Protein AF-A0A348TQM4-F1 (afdb_monomer)

Structure (mmCIF, N/CA/C/O backbone):
data_AF-A0A348TQM4-F1
#
_entry.id   AF-A0A348TQM4-F1
#
loop_
_atom_site.group_PDB
_atom_site.id
_atom_site.type_symbol
_atom_site.label_atom_id
_atom_site.label_alt_id
_atom_site.label_comp_id
_atom_site.label_asym_id
_atom_site.label_entity_id
_atom_site.label_seq_id
_atom_site.pdbx_PDB_ins_code
_atom_site.Cartn_x
_atom_site.Cartn_y
_atom_site.Cartn_z
_atom_site.occupancy
_atom_site.B_iso_or_equiv
_atom_site.auth_seq_id
_atom_site.auth_comp_id
_atom_site.auth_asym_id
_atom_site.auth_atom_id
_atom_site.pdbx_PDB_model_num
ATOM 1 N N . MET A 1 1 ? -31.675 6.005 13.287 1.00 62.62 1 MET A N 1
ATOM 2 C CA . MET A 1 1 ? -30.425 5.740 12.536 1.00 62.62 1 MET A CA 1
ATOM 3 C C . MET A 1 1 ? -29.505 4.885 13.393 1.00 62.62 1 MET A C 1
ATOM 5 O O . MET A 1 1 ? -29.444 5.119 14.593 1.00 62.62 1 MET A O 1
ATOM 9 N N . HIS A 1 2 ? -28.829 3.888 12.816 1.00 83.31 2 HIS A N 1
ATOM 10 C CA . HIS A 1 2 ? -27.881 3.053 13.562 1.00 83.31 2 HIS A CA 1
ATOM 11 C C . HIS A 1 2 ? -26.692 3.919 14.037 1.00 83.31 2 HIS A C 1
ATOM 13 O O . HIS A 1 2 ? -26.121 4.633 13.208 1.00 83.31 2 HIS A O 1
ATOM 19 N N . PRO A 1 3 ? -26.293 3.885 15.326 1.00 83.56 3 PRO A N 1
ATOM 20 C CA . PRO A 1 3 ? -25.319 4.828 15.896 1.00 83.56 3 PRO A CA 1
ATOM 21 C C . PRO A 1 3 ? -23.971 4.819 15.162 1.00 83.56 3 PRO A C 1
ATOM 23 O O . PRO A 1 3 ? -23.389 5.869 14.914 1.00 83.56 3 PRO A O 1
ATOM 26 N N . THR A 1 4 ? -23.519 3.642 14.720 1.00 87.25 4 THR A N 1
ATOM 27 C CA . THR A 1 4 ? -22.293 3.471 13.921 1.00 87.25 4 THR A CA 1
ATOM 28 C C . THR A 1 4 ? -22.294 4.296 12.631 1.00 87.25 4 THR A C 1
ATOM 30 O O . THR A 1 4 ? -21.266 4.858 12.272 1.00 87.25 4 THR A O 1
ATOM 33 N N . LEU A 1 5 ? -23.438 4.404 11.947 1.00 90.88 5 LEU A N 1
ATOM 34 C CA . LEU A 1 5 ? -23.527 5.088 10.655 1.00 90.88 5 LEU A CA 1
ATOM 35 C C . LEU A 1 5 ? -23.486 6.614 10.812 1.00 90.88 5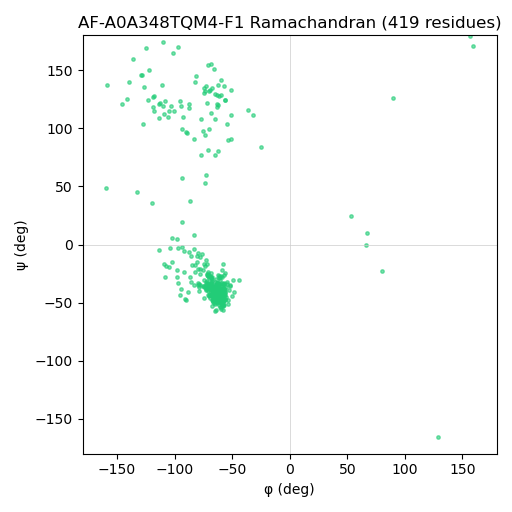 LEU A C 1
ATOM 37 O O . LEU A 1 5 ? -22.860 7.294 10.009 1.00 90.88 5 LEU A O 1
ATOM 41 N N . VAL A 1 6 ? -24.090 7.144 11.879 1.00 90.75 6 VAL A N 1
ATOM 42 C CA . VAL A 1 6 ? -24.037 8.583 12.198 1.00 90.75 6 VAL A CA 1
ATOM 43 C C . VAL A 1 6 ? -22.600 9.012 12.500 1.00 90.75 6 VAL A C 1
ATOM 45 O O . VAL A 1 6 ? -22.136 10.043 12.017 1.00 90.75 6 VAL A O 1
ATOM 48 N N . ILE A 1 7 ? -21.873 8.190 13.260 1.00 90.38 7 ILE A N 1
ATOM 49 C CA . ILE A 1 7 ? -20.461 8.426 13.578 1.00 90.38 7 ILE A CA 1
ATOM 50 C C . ILE A 1 7 ? -19.617 8.349 12.301 1.00 90.38 7 ILE A C 1
ATOM 52 O O . ILE A 1 7 ? -18.834 9.257 12.040 1.00 90.38 7 ILE A O 1
ATOM 56 N N . ALA A 1 8 ? -19.832 7.328 11.465 1.00 93.12 8 ALA A N 1
ATOM 57 C CA . ALA A 1 8 ? -19.134 7.190 10.187 1.00 93.12 8 ALA A CA 1
ATOM 58 C C . ALA A 1 8 ? -19.363 8.391 9.259 1.00 93.12 8 ALA A C 1
ATOM 60 O O . ALA A 1 8 ? -18.413 8.911 8.680 1.00 93.12 8 ALA A O 1
ATOM 61 N N . GLN A 1 9 ? -20.605 8.870 9.155 1.00 94.44 9 GLN A N 1
ATOM 62 C CA . GLN A 1 9 ? -20.945 10.042 8.351 1.00 94.44 9 GLN A CA 1
ATOM 63 C C . GLN A 1 9 ? -20.246 11.302 8.866 1.00 94.44 9 GLN A C 1
ATOM 65 O O . GLN A 1 9 ? -19.707 12.070 8.069 1.00 94.44 9 GLN A O 1
ATOM 70 N N . ARG A 1 10 ? -20.231 11.517 10.187 1.00 92.25 10 ARG A N 1
ATOM 71 C CA . ARG A 1 10 ? -19.515 12.644 10.794 1.00 92.25 10 ARG A CA 1
ATOM 72 C C . ARG A 1 10 ? -18.026 12.591 10.454 1.00 92.25 10 ARG A C 1
ATOM 74 O O . ARG A 1 10 ? -17.487 13.594 10.003 1.00 92.25 10 ARG A O 1
ATOM 81 N N . GLU A 1 11 ? -17.386 11.444 10.657 1.00 92.62 11 GLU A N 1
ATOM 82 C CA . GLU A 1 11 ? -15.952 11.254 10.397 1.00 92.62 11 GLU A CA 1
ATOM 83 C C . GLU A 1 11 ? -15.616 11.468 8.920 1.00 92.62 11 GLU A C 1
ATOM 85 O O . GLU A 1 11 ? -14.671 12.182 8.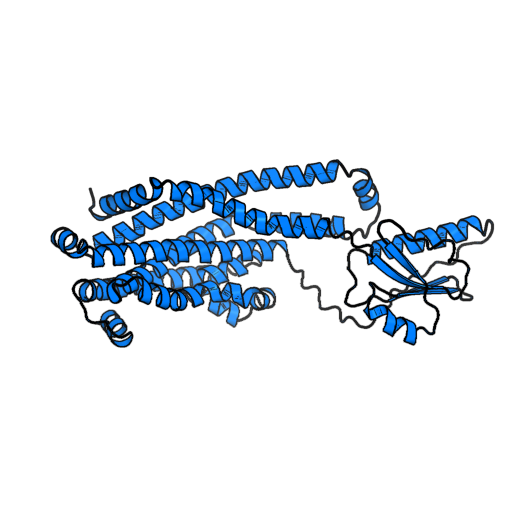592 1.00 92.62 11 GLU A O 1
ATOM 90 N N . PHE A 1 12 ? -16.442 10.937 8.017 1.00 95.06 12 PHE A N 1
ATOM 91 C CA . PHE A 1 12 ? -16.302 11.158 6.582 1.00 95.06 12 PHE A CA 1
ATOM 92 C C . PHE A 1 12 ? -16.397 12.647 6.219 1.00 95.06 12 PHE A C 1
ATOM 94 O O . PHE A 1 12 ? -15.489 13.199 5.591 1.00 95.06 12 PHE A O 1
ATOM 101 N N . LEU A 1 13 ? -17.470 13.323 6.645 1.00 93.81 13 LEU A N 1
ATOM 102 C CA . LEU A 1 13 ? -17.707 14.731 6.317 1.00 93.81 13 LEU A CA 1
ATOM 103 C C . LEU A 1 13 ? -16.619 15.639 6.891 1.00 93.81 13 LEU A C 1
ATOM 105 O O . LEU A 1 13 ? -16.135 16.521 6.186 1.00 93.81 13 LEU A O 1
ATOM 109 N N . GLN A 1 14 ? -16.185 15.392 8.130 1.00 91.31 14 GLN A N 1
ATOM 110 C CA . GLN A 1 14 ? -15.125 16.173 8.768 1.00 91.31 14 GLN A CA 1
ATOM 111 C C . GLN A 1 14 ? -13.799 16.121 8.003 1.00 91.31 14 GLN A C 1
ATOM 113 O O . GLN A 1 14 ? -13.029 17.072 8.098 1.00 91.31 14 GLN A O 1
ATOM 118 N N . ARG A 1 15 ? -13.522 15.054 7.244 1.00 90.56 15 ARG A N 1
ATOM 119 C CA . ARG A 1 15 ? -12.295 14.926 6.443 1.00 90.56 15 ARG A CA 1
ATOM 120 C C . ARG A 1 15 ? -12.478 15.455 5.024 1.00 90.56 15 ARG A C 1
ATOM 122 O O . ARG A 1 15 ? -11.662 16.252 4.575 1.00 90.56 15 ARG A O 1
ATOM 129 N N . VAL A 1 16 ? -13.564 15.086 4.345 1.00 92.56 16 VAL A N 1
ATOM 130 C CA . VAL A 1 16 ? -13.812 15.489 2.946 1.00 92.56 16 VAL A CA 1
ATOM 131 C C . VAL A 1 16 ? -14.078 16.992 2.811 1.00 92.56 16 VAL A C 1
ATOM 133 O O . VAL A 1 16 ? -13.767 17.586 1.782 1.00 92.56 16 VAL A O 1
ATOM 136 N N . GLN A 1 17 ? -14.612 17.645 3.845 1.00 93.62 17 GLN A N 1
ATOM 137 C CA . GLN A 1 17 ? -14.826 19.096 3.832 1.00 93.62 17 GLN A CA 1
ATOM 138 C C . GLN A 1 17 ? -13.543 19.910 4.076 1.00 93.62 17 GLN A C 1
ATOM 140 O O . GLN A 1 17 ? -13.548 21.127 3.886 1.00 93.62 17 GLN A O 1
ATOM 145 N N . GLN A 1 18 ? -12.432 19.283 4.480 1.00 92.69 18 GLN A N 1
ATOM 146 C CA . GLN A 1 18 ? -11.170 20.001 4.666 1.00 92.69 18 GLN A CA 1
ATOM 147 C C . GLN A 1 18 ? -10.554 20.367 3.314 1.00 92.69 18 GLN A C 1
ATOM 149 O O . GLN A 1 18 ? -10.398 19.528 2.432 1.00 92.69 18 GLN A O 1
ATOM 154 N N . LYS A 1 19 ? -10.125 21.626 3.153 1.00 92.12 19 LYS A N 1
ATOM 155 C CA . LYS A 1 19 ? -9.448 22.080 1.923 1.00 92.12 19 LYS A CA 1
ATOM 156 C C . LYS A 1 19 ? -8.166 21.288 1.637 1.00 92.12 19 LYS A C 1
ATOM 158 O O . LYS A 1 19 ? -7.866 21.002 0.483 1.00 92.12 19 LYS A O 1
ATOM 163 N N . SER A 1 20 ? -7.436 20.904 2.686 1.00 88.75 20 SER A N 1
ATOM 164 C CA . SER A 1 20 ? -6.222 20.084 2.588 1.00 88.75 20 SER A CA 1
ATOM 165 C C . SER A 1 20 ? -6.483 18.715 1.961 1.00 88.75 20 SER A C 1
ATOM 167 O O . SER A 1 20 ? -5.629 18.236 1.220 1.00 88.75 20 SER A O 1
ATOM 169 N N . PHE A 1 21 ? -7.659 18.119 2.199 1.00 90.50 21 PHE A N 1
ATOM 170 C CA . PHE A 1 21 ? -8.039 16.841 1.602 1.00 90.50 21 PHE A CA 1
ATOM 171 C C . PHE A 1 21 ? -8.036 16.936 0.076 1.00 90.50 21 PHE A C 1
ATOM 173 O O . PHE A 1 21 ? -7.351 16.158 -0.576 1.00 90.50 21 PHE A O 1
ATOM 180 N N . TRP A 1 22 ? -8.711 17.939 -0.492 1.00 89.88 22 TRP A N 1
ATOM 181 C CA . TRP A 1 22 ? -8.780 18.129 -1.945 1.00 89.88 22 TRP A CA 1
ATOM 182 C C . TRP A 1 22 ? -7.424 18.458 -2.574 1.00 89.88 22 TRP A C 1
ATOM 184 O O . TRP A 1 22 ? -7.135 17.990 -3.670 1.00 89.88 22 TRP A O 1
ATOM 194 N N . ILE A 1 23 ? -6.565 19.209 -1.881 1.00 89.88 23 ILE A N 1
ATOM 195 C CA . ILE A 1 23 ? -5.204 19.489 -2.366 1.00 89.88 23 ILE A CA 1
ATOM 196 C C . ILE A 1 23 ? -4.386 18.194 -2.423 1.00 89.88 23 ILE A C 1
ATOM 198 O O . ILE A 1 23 ? -3.817 17.869 -3.463 1.00 89.88 23 ILE A O 1
ATOM 202 N N . MET A 1 24 ? -4.355 17.423 -1.331 1.00 85.38 24 MET A N 1
ATOM 203 C CA . MET A 1 24 ? -3.614 16.156 -1.270 1.00 85.38 24 MET A CA 1
ATOM 204 C C . MET A 1 24 ? -4.177 15.106 -2.232 1.00 85.38 24 MET A C 1
ATOM 206 O O . MET A 1 24 ? -3.413 14.316 -2.788 1.00 85.38 24 MET A O 1
ATOM 210 N N . LEU A 1 25 ? -5.493 15.134 -2.463 1.00 89.38 25 LEU A N 1
ATOM 211 C CA . LEU A 1 25 ? -6.185 14.223 -3.362 1.00 89.38 25 LEU A CA 1
ATOM 212 C C . LEU A 1 25 ? -5.635 14.291 -4.790 1.00 89.38 25 LEU A C 1
ATOM 214 O O . LEU A 1 25 ? -5.466 13.245 -5.404 1.00 89.38 25 LEU A O 1
ATOM 218 N N . PHE A 1 26 ? -5.323 15.484 -5.301 1.00 86.50 26 PHE A N 1
ATOM 219 C CA . PHE A 1 26 ? -4.792 15.655 -6.660 1.00 86.50 26 PHE A CA 1
ATOM 220 C C . PHE A 1 26 ? -3.267 15.785 -6.715 1.00 86.50 26 PHE A C 1
ATOM 222 O O . PHE A 1 26 ? -2.657 15.387 -7.706 1.00 86.50 26 PHE A O 1
ATOM 229 N N . LEU A 1 27 ? -2.633 16.296 -5.656 1.00 86.56 27 LEU A N 1
ATOM 230 C CA . LEU A 1 27 ? -1.179 16.449 -5.611 1.00 86.56 27 LEU A CA 1
ATOM 231 C C . LEU A 1 27 ? -0.457 15.094 -5.543 1.00 86.56 27 LEU A C 1
ATOM 233 O O . LEU A 1 27 ? 0.575 14.924 -6.184 1.00 86.56 27 LEU A O 1
ATOM 237 N N . GLY A 1 28 ? -1.007 14.122 -4.805 1.00 82.44 28 GLY A N 1
ATOM 238 C CA . GLY A 1 28 ? -0.406 12.793 -4.646 1.00 82.44 28 GLY A CA 1
ATOM 239 C C . GLY A 1 28 ? -0.184 12.039 -5.969 1.00 82.44 28 GLY A C 1
ATOM 240 O O . GLY A 1 28 ? 0.963 11.706 -6.268 1.00 82.44 28 GLY A O 1
ATOM 241 N N . PRO A 1 29 ? -1.226 11.810 -6.798 1.00 80.50 29 PRO A N 1
ATOM 242 C CA . PRO A 1 29 ? -1.081 11.154 -8.100 1.00 80.50 29 PRO A CA 1
ATOM 243 C C . PRO A 1 29 ? -0.151 11.912 -9.037 1.00 80.50 29 PRO A C 1
ATOM 245 O O . PRO A 1 29 ? 0.612 11.300 -9.778 1.00 80.50 29 PRO A O 1
ATOM 248 N N . PHE A 1 30 ? -0.225 13.245 -9.009 1.00 82.06 30 PHE A N 1
ATOM 249 C CA . PHE A 1 30 ? 0.600 14.101 -9.848 1.00 82.06 30 PHE A CA 1
ATOM 250 C C . PHE A 1 30 ? 2.088 13.942 -9.519 1.00 82.06 30 PHE A C 1
ATOM 252 O O . PHE A 1 30 ? 2.885 13.716 -10.424 1.00 82.06 30 PHE A O 1
ATOM 259 N N . LEU A 1 31 ? 2.459 13.993 -8.234 1.00 83.62 31 LEU A N 1
ATOM 260 C CA . LEU A 1 31 ? 3.842 13.786 -7.798 1.00 83.62 31 LEU A CA 1
ATOM 261 C C . LEU A 1 31 ? 4.346 12.383 -8.135 1.00 83.62 31 LEU A C 1
ATOM 263 O O . LEU A 1 31 ? 5.479 12.238 -8.584 1.00 83.62 31 LEU A O 1
ATOM 267 N N . LEU A 1 32 ? 3.509 11.359 -7.948 1.00 76.31 32 LEU A N 1
ATOM 268 C CA . LEU A 1 32 ? 3.883 9.981 -8.258 1.00 76.31 32 LEU A CA 1
ATOM 269 C C . LEU A 1 32 ? 4.116 9.805 -9.767 1.00 76.31 32 LEU A C 1
ATOM 271 O O . LEU A 1 32 ? 5.109 9.208 -10.175 1.00 76.31 32 LEU A O 1
ATOM 275 N N . LEU A 1 33 ? 3.252 10.382 -10.606 1.00 73.06 33 LEU A N 1
ATOM 276 C CA . LEU A 1 33 ? 3.453 10.350 -12.050 1.00 73.06 33 LEU A CA 1
ATOM 277 C C . LEU A 1 33 ? 4.702 11.128 -12.471 1.00 73.06 33 LEU A C 1
ATOM 279 O O . LEU A 1 33 ? 5.465 10.637 -13.295 1.00 73.06 33 LEU A O 1
ATOM 283 N N . LEU A 1 34 ? 4.939 12.307 -11.896 1.00 76.62 34 LEU A N 1
ATOM 284 C CA . LEU A 1 34 ? 6.145 13.086 -12.166 1.00 76.62 34 LEU A CA 1
ATOM 285 C C . LEU A 1 34 ? 7.404 12.280 -11.816 1.00 76.62 34 LEU A C 1
ATOM 287 O O . LEU A 1 34 ? 8.331 12.226 -12.618 1.00 76.62 34 LEU A O 1
ATOM 291 N N . ALA A 1 35 ? 7.402 11.577 -10.682 1.00 73.25 35 ALA A N 1
ATOM 292 C CA . ALA A 1 35 ? 8.499 10.700 -10.280 1.00 73.25 35 ALA A CA 1
ATOM 293 C C . ALA A 1 35 ? 8.734 9.524 -11.247 1.00 73.25 35 ALA A C 1
ATOM 295 O O . ALA A 1 35 ? 9.856 9.036 -11.329 1.00 73.25 35 ALA A O 1
ATOM 296 N N . LEU A 1 36 ? 7.710 9.080 -11.984 1.00 67.06 36 LEU A N 1
ATOM 297 C CA . LEU A 1 36 ? 7.819 7.991 -12.960 1.00 67.06 36 LEU A CA 1
ATOM 298 C C . LEU A 1 36 ? 8.223 8.503 -14.355 1.00 67.06 36 LEU A C 1
ATOM 300 O O . LEU A 1 36 ? 9.064 7.901 -15.012 1.00 67.06 36 LEU A O 1
ATOM 304 N N . VAL A 1 37 ? 7.662 9.632 -14.800 1.00 68.25 37 VAL A N 1
ATOM 305 C CA . VAL A 1 37 ? 7.888 10.192 -16.145 1.00 68.25 37 VAL A CA 1
ATOM 306 C C . VAL A 1 37 ? 9.223 10.927 -16.255 1.00 68.25 37 VAL A C 1
ATOM 308 O O . VAL A 1 37 ? 9.895 10.795 -17.274 1.00 68.25 37 VAL A O 1
ATOM 311 N N . VAL A 1 38 ? 9.633 11.684 -15.231 1.00 71.88 38 VAL A N 1
ATOM 312 C CA . VAL A 1 38 ? 10.855 12.507 -15.295 1.00 71.88 38 VAL A CA 1
ATOM 313 C C . VAL A 1 38 ? 12.114 11.666 -15.530 1.00 71.88 38 VAL A C 1
ATOM 315 O O . VAL A 1 38 ? 12.848 12.003 -16.454 1.00 71.88 38 VAL A O 1
ATOM 318 N N . PRO A 1 39 ? 12.366 10.551 -14.814 1.00 55.41 39 PRO A N 1
ATOM 319 C CA . PRO A 1 39 ? 13.533 9.715 -15.091 1.00 55.41 39 PRO A CA 1
ATOM 320 C C . PRO A 1 39 ? 13.525 9.123 -16.501 1.00 55.41 39 PRO A C 1
ATOM 322 O O . PRO A 1 39 ? 14.584 9.001 -17.102 1.00 55.41 39 PRO A O 1
ATOM 325 N N . ILE A 1 40 ? 12.347 8.791 -17.047 1.00 58.34 40 ILE A N 1
ATOM 326 C CA . ILE A 1 40 ? 12.218 8.298 -18.426 1.00 58.34 40 ILE A CA 1
ATOM 327 C C . ILE A 1 40 ? 12.584 9.410 -19.410 1.00 58.34 40 ILE A C 1
ATOM 329 O O . ILE A 1 40 ? 13.401 9.179 -20.293 1.00 58.34 40 ILE A O 1
ATOM 333 N N . GLY A 1 41 ? 12.044 10.620 -19.232 1.00 56.75 41 GLY A N 1
ATOM 334 C CA . GLY A 1 41 ? 12.386 11.780 -20.060 1.00 56.75 41 GLY A CA 1
ATOM 335 C C . GLY A 1 41 ? 13.876 12.124 -19.999 1.00 56.75 41 GLY A C 1
ATOM 336 O O . GLY A 1 41 ? 14.515 12.252 -21.035 1.00 56.75 41 GLY A O 1
ATOM 337 N N . MET A 1 42 ? 14.462 12.158 -18.799 1.00 51.28 42 MET A N 1
ATOM 338 C CA . MET A 1 42 ? 15.899 12.396 -18.613 1.00 51.28 42 MET A CA 1
ATOM 339 C C . MET A 1 42 ? 16.758 11.266 -19.195 1.00 51.28 42 MET A C 1
ATOM 341 O O . MET A 1 42 ? 17.820 11.525 -19.746 1.00 51.28 42 MET A O 1
ATOM 345 N N . ALA A 1 43 ? 16.314 10.008 -19.108 1.00 51.72 43 ALA A N 1
ATOM 346 C CA . ALA A 1 43 ? 17.001 8.880 -19.734 1.00 51.72 43 ALA A CA 1
ATOM 347 C C . ALA A 1 43 ? 16.915 8.916 -21.268 1.00 51.72 43 ALA A C 1
ATOM 349 O O . ALA A 1 43 ? 17.795 8.371 -21.932 1.00 51.72 43 ALA A O 1
ATOM 350 N N . MET A 1 44 ? 15.872 9.537 -21.825 1.00 50.50 44 MET A N 1
ATOM 351 C CA . MET A 1 44 ? 15.740 9.782 -23.262 1.00 50.50 44 MET A CA 1
ATOM 352 C C . MET A 1 44 ? 16.592 10.969 -23.722 1.00 50.50 44 MET A C 1
ATOM 354 O O . MET A 1 44 ? 17.149 10.910 -24.809 1.00 50.50 44 MET A O 1
ATOM 358 N N . GLU A 1 45 ? 16.733 11.999 -22.887 1.00 48.06 45 GLU A N 1
ATOM 359 C CA . GLU A 1 45 ? 17.556 13.188 -23.151 1.00 48.06 45 GLU A CA 1
ATOM 360 C C . GLU A 1 45 ? 19.052 12.960 -22.871 1.00 48.06 45 GLU A C 1
ATOM 362 O O . GLU A 1 45 ? 19.885 13.778 -23.250 1.00 48.06 45 GLU A O 1
ATOM 367 N N . ASN A 1 46 ? 19.422 11.836 -22.242 1.00 45.44 46 ASN A N 1
ATOM 368 C CA . ASN A 1 46 ? 20.812 11.429 -22.019 1.00 45.44 46 ASN A CA 1
ATOM 369 C C . ASN A 1 46 ? 21.481 10.956 -23.332 1.00 45.44 46 ASN A C 1
ATOM 371 O O . ASN A 1 46 ? 21.967 9.829 -23.466 1.00 45.44 46 ASN A O 1
ATOM 375 N N . GLU A 1 47 ? 21.535 11.859 -24.308 1.00 48.94 47 GLU A N 1
ATOM 376 C CA . GLU A 1 47 ? 22.381 11.839 -25.497 1.00 48.94 47 GLU A CA 1
ATOM 377 C C . GLU A 1 47 ? 23.834 12.175 -25.118 1.00 48.94 47 GLU A C 1
ATOM 379 O O . GLU A 1 47 ? 24.454 13.077 -25.675 1.00 48.94 47 GLU A O 1
ATOM 384 N N . SER A 1 48 ? 24.431 11.485 -24.139 1.00 48.28 48 SER A N 1
ATOM 385 C CA . SER A 1 48 ? 25.892 11.562 -24.038 1.00 48.28 48 SER A CA 1
ATOM 386 C C . SER A 1 48 ? 26.474 11.001 -25.339 1.00 48.28 48 SER A C 1
ATOM 388 O O . SER A 1 48 ? 26.086 9.916 -25.769 1.00 48.28 48 SER A O 1
ATOM 390 N N . THR A 1 49 ? 27.365 11.714 -26.021 1.00 53.72 49 THR A N 1
ATOM 391 C CA . THR A 1 49 ? 28.053 11.167 -27.198 1.00 53.72 49 THR A CA 1
ATOM 392 C C . THR A 1 49 ? 28.762 9.876 -26.790 1.00 53.72 49 THR A C 1
ATOM 394 O O . THR A 1 49 ? 29.520 9.879 -25.822 1.00 53.72 49 THR A O 1
ATOM 397 N N . ALA A 1 50 ? 28.490 8.752 -27.468 1.00 59.62 50 ALA A N 1
ATOM 398 C CA . ALA A 1 50 ? 29.216 7.512 -27.183 1.00 59.62 50 ALA A CA 1
ATOM 399 C C . ALA A 1 50 ? 30.692 7.733 -27.506 1.00 59.62 50 ALA A C 1
ATOM 401 O O . ALA A 1 50 ? 31.020 8.011 -28.660 1.00 59.62 50 ALA A O 1
ATOM 402 N N . GLN A 1 51 ? 31.573 7.627 -26.518 1.00 65.00 51 GLN A N 1
ATOM 403 C CA . GLN A 1 51 ? 33.003 7.780 -26.740 1.00 65.00 51 GLN A CA 1
ATOM 404 C C . GLN A 1 51 ? 33.607 6.407 -26.992 1.00 65.00 51 GLN A C 1
ATOM 406 O O . GLN A 1 51 ? 33.698 5.574 -26.091 1.00 65.00 51 GLN A O 1
ATOM 411 N N . VAL A 1 52 ? 34.018 6.170 -28.234 1.00 70.38 52 VAL A N 1
ATOM 412 C CA . VAL A 1 52 ? 34.576 4.889 -28.666 1.00 70.38 52 VAL A CA 1
ATOM 413 C C . VAL A 1 52 ? 36.033 5.076 -29.027 1.00 70.38 52 VAL A C 1
ATOM 415 O O . VAL A 1 52 ? 36.377 5.850 -29.925 1.00 70.38 52 VAL A O 1
ATOM 418 N N . LEU A 1 53 ? 36.897 4.337 -28.339 1.00 75.25 53 LEU A N 1
ATOM 419 C CA . LEU A 1 53 ? 38.295 4.227 -28.724 1.00 75.25 53 LEU A CA 1
ATOM 420 C C . LEU A 1 53 ? 38.393 3.360 -29.971 1.00 75.25 53 LEU A C 1
ATOM 422 O O . LEU A 1 53 ? 37.775 2.299 -30.020 1.00 75.25 53 LEU A O 1
ATOM 426 N N . TYR A 1 54 ? 39.196 3.760 -30.953 1.00 78.38 54 TYR A N 1
ATOM 427 C CA . TYR A 1 54 ? 39.475 2.901 -32.101 1.00 78.38 54 TYR A CA 1
ATOM 428 C C . TYR A 1 54 ? 40.970 2.750 -32.384 1.00 78.38 54 TYR A C 1
ATOM 430 O O . TYR A 1 54 ? 41.759 3.680 -32.190 1.00 78.38 54 TYR A O 1
ATOM 438 N N . ILE A 1 55 ? 41.333 1.556 -32.856 1.00 76.69 55 ILE A N 1
ATOM 439 C CA . ILE A 1 55 ? 42.638 1.214 -33.422 1.00 76.69 55 ILE A CA 1
ATOM 440 C C . ILE A 1 55 ? 42.411 0.805 -34.875 1.00 76.69 55 ILE A C 1
ATOM 442 O O . ILE A 1 55 ? 41.790 -0.226 -35.135 1.00 76.69 55 ILE A O 1
ATOM 446 N N . ASP A 1 56 ? 42.947 1.593 -35.803 1.00 74.62 56 ASP A N 1
ATOM 447 C CA . ASP A 1 56 ? 43.053 1.236 -37.218 1.00 74.62 56 ASP A CA 1
ATOM 448 C C . ASP A 1 56 ? 44.516 0.891 -37.535 1.00 74.62 56 ASP A C 1
ATOM 450 O O . ASP A 1 56 ? 45.383 1.767 -37.520 1.00 74.62 56 ASP A O 1
ATOM 454 N N . GLN A 1 57 ? 44.803 -0.390 -37.795 1.00 69.94 57 GLN A N 1
ATOM 455 C CA . GLN A 1 57 ? 46.144 -0.831 -38.210 1.00 69.94 57 GLN A CA 1
ATOM 456 C C . GLN A 1 57 ? 46.418 -0.593 -39.699 1.00 69.94 57 GLN A C 1
ATOM 458 O O . GLN A 1 57 ? 47.568 -0.628 -40.136 1.00 69.94 57 GLN A O 1
ATOM 463 N N . THR A 1 58 ? 45.373 -0.333 -40.483 1.00 67.69 58 THR A N 1
ATOM 464 C CA . THR A 1 58 ? 45.463 -0.146 -41.932 1.00 67.69 58 THR A CA 1
ATOM 465 C C . THR A 1 58 ? 45.789 1.299 -42.305 1.00 67.69 58 THR A C 1
ATOM 467 O O . THR A 1 58 ? 46.399 1.540 -43.346 1.00 67.69 58 THR A O 1
ATOM 470 N N . GLY A 1 59 ? 45.395 2.259 -41.459 1.00 64.50 59 GLY A N 1
ATOM 471 C CA . GLY A 1 59 ? 45.529 3.700 -41.698 1.00 64.50 59 GLY A CA 1
ATOM 472 C C . GLY A 1 59 ? 44.651 4.225 -42.841 1.00 64.50 59 GLY A C 1
ATOM 473 O O . GLY A 1 59 ? 44.834 5.354 -43.294 1.00 64.50 59 GLY A O 1
ATOM 474 N N . LEU A 1 60 ? 43.726 3.404 -43.347 1.00 64.56 60 LEU A N 1
ATOM 475 C CA . LEU A 1 60 ? 42.884 3.707 -44.505 1.00 64.56 60 LEU A CA 1
ATOM 476 C C . LEU A 1 60 ? 41.552 4.358 -44.107 1.00 64.56 60 LEU A C 1
ATOM 478 O O . LEU A 1 60 ? 40.959 5.067 -44.921 1.00 64.56 60 LEU A O 1
ATOM 482 N N . LEU A 1 61 ? 41.092 4.135 -42.871 1.00 65.06 61 LEU A N 1
ATOM 483 C CA . LEU A 1 61 ? 39.780 4.567 -42.380 1.00 65.06 61 LEU A CA 1
ATOM 484 C C . LEU A 1 61 ? 39.849 5.789 -41.456 1.00 65.06 61 LEU A C 1
ATOM 486 O O . LEU A 1 61 ? 38.809 6.333 -41.092 1.00 65.06 61 LEU A O 1
ATOM 490 N N . ASP A 1 62 ? 41.051 6.287 -41.153 1.00 65.75 62 ASP A N 1
ATOM 491 C CA . ASP A 1 62 ? 41.273 7.492 -40.340 1.00 65.75 62 ASP A CA 1
ATOM 492 C C . ASP A 1 62 ? 40.477 8.716 -40.836 1.00 65.75 62 ASP A C 1
ATOM 494 O O . ASP A 1 62 ? 39.985 9.507 -40.034 1.00 65.75 62 ASP A O 1
ATOM 498 N N . ASN A 1 63 ? 40.314 8.863 -42.157 1.00 62.53 63 ASN A N 1
ATOM 499 C CA . ASN A 1 63 ? 39.574 9.978 -42.764 1.00 62.53 63 ASN A CA 1
ATOM 500 C C . ASN A 1 63 ? 38.058 9.726 -42.869 1.00 62.53 63 ASN A C 1
ATOM 502 O O . ASN A 1 63 ? 37.309 10.644 -43.197 1.00 62.53 63 ASN A O 1
ATOM 506 N N . TYR A 1 64 ? 37.606 8.497 -42.605 1.00 64.12 64 TYR A N 1
ATOM 507 C CA . TYR A 1 64 ? 36.210 8.063 -42.743 1.00 64.12 64 TYR A CA 1
ATOM 508 C C . TYR A 1 64 ? 35.527 7.822 -41.385 1.00 64.12 64 TYR A C 1
ATOM 510 O O . TYR A 1 64 ? 34.299 7.818 -41.308 1.00 64.12 64 TYR A O 1
ATOM 518 N N . LEU A 1 65 ? 36.301 7.688 -40.302 1.00 66.06 65 LEU A N 1
ATOM 519 C CA . LEU A 1 65 ? 35.829 7.542 -38.918 1.00 66.06 65 LEU A CA 1
ATOM 520 C C . LEU A 1 65 ? 35.759 8.894 -38.192 1.00 66.06 65 LEU A C 1
ATOM 522 O O . LEU A 1 65 ? 36.388 9.109 -37.155 1.00 66.06 65 LEU A O 1
ATOM 526 N N . TYR A 1 66 ? 34.998 9.833 -38.750 1.00 66.19 66 TYR A N 1
ATOM 527 C CA . TYR A 1 66 ? 34.761 11.126 -38.115 1.00 66.19 66 TYR A CA 1
ATOM 528 C C . TYR A 1 66 ? 33.654 11.047 -37.058 1.00 66.19 66 TYR A C 1
ATOM 530 O O . TYR A 1 66 ? 32.672 10.315 -37.198 1.00 66.19 66 TYR A O 1
ATOM 538 N N . SER A 1 67 ? 33.812 11.828 -35.989 1.00 66.50 67 SER A N 1
ATOM 539 C CA . SER A 1 67 ? 32.814 11.941 -34.925 1.00 66.50 67 SER A CA 1
ATOM 540 C C . SER A 1 67 ? 31.495 12.504 -35.466 1.00 66.50 67 SER A C 1
ATOM 542 O O . SER A 1 67 ? 31.484 13.454 -36.249 1.00 66.50 67 SER A O 1
ATOM 544 N N . THR A 1 68 ? 30.384 11.919 -35.035 1.00 63.47 68 THR A N 1
ATOM 545 C CA . THR A 1 68 ? 29.010 12.348 -35.336 1.00 63.47 68 THR A CA 1
ATOM 546 C C . THR A 1 68 ? 28.352 12.917 -34.079 1.00 63.47 68 THR A C 1
ATOM 548 O O . THR A 1 68 ? 28.920 12.829 -32.992 1.00 63.47 68 THR A O 1
ATOM 551 N N . GLU A 1 69 ? 27.137 13.461 -34.202 1.00 56.91 69 GLU A N 1
ATOM 552 C CA . GLU A 1 69 ? 26.351 13.948 -33.051 1.00 56.91 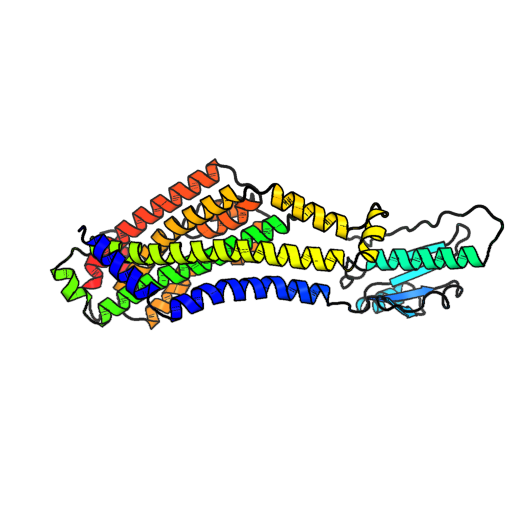69 GLU A CA 1
ATOM 553 C C . GLU A 1 69 ? 26.120 12.870 -31.976 1.00 56.91 69 GLU A C 1
ATOM 555 O O . GLU A 1 69 ? 25.977 13.203 -30.808 1.00 56.91 69 GLU A O 1
ATOM 560 N N . ASN A 1 70 ? 26.166 11.583 -32.341 1.00 56.03 70 ASN A N 1
ATOM 561 C CA . ASN A 1 70 ? 25.865 10.468 -31.437 1.00 56.03 70 ASN A CA 1
ATOM 562 C C . ASN A 1 70 ? 27.099 9.665 -30.993 1.00 56.03 70 ASN A C 1
ATOM 564 O O . ASN A 1 70 ? 27.029 8.926 -30.007 1.00 56.03 70 ASN A O 1
ATOM 568 N N . VAL A 1 71 ? 28.222 9.775 -31.712 1.00 66.31 71 VAL A N 1
ATOM 569 C CA . VAL A 1 71 ? 29.434 8.965 -31.500 1.00 66.31 71 VAL A CA 1
ATOM 570 C C . VAL A 1 71 ? 30.680 9.817 -31.687 1.00 66.31 71 VAL A C 1
ATOM 572 O O . VAL A 1 71 ? 30.899 10.372 -32.762 1.00 66.31 71 VAL A O 1
ATOM 575 N N . GLN A 1 72 ? 31.545 9.837 -30.681 1.00 74.69 72 GLN A N 1
ATOM 576 C CA . GLN A 1 72 ? 32.864 10.440 -30.748 1.00 74.69 72 GLN A CA 1
ATOM 577 C C . GLN A 1 72 ? 33.932 9.348 -30.853 1.00 74.69 72 GLN A C 1
ATOM 579 O O . GLN A 1 72 ? 34.131 8.563 -29.925 1.00 74.69 72 GLN A O 1
ATOM 584 N N . PHE A 1 73 ? 34.635 9.311 -31.984 1.00 74.19 73 PHE A N 1
ATOM 585 C CA . PHE A 1 73 ? 35.737 8.378 -32.196 1.00 74.19 73 PHE A CA 1
ATOM 586 C C . PHE A 1 73 ? 37.037 8.984 -31.665 1.00 74.19 73 PHE A C 1
ATOM 588 O O . PHE A 1 73 ? 37.468 10.051 -32.106 1.00 74.19 73 PHE A O 1
ATOM 595 N N . VAL A 1 74 ? 37.675 8.300 -30.715 1.00 77.50 74 VAL A N 1
ATOM 596 C CA . VAL A 1 74 ? 38.959 8.708 -30.136 1.00 77.50 74 VAL A CA 1
ATOM 597 C C . VAL A 1 74 ? 40.036 7.747 -30.622 1.00 77.50 74 VAL A C 1
ATOM 599 O O . VAL A 1 74 ? 40.040 6.565 -30.280 1.00 77.50 74 VAL A O 1
ATOM 602 N N . LYS A 1 75 ? 40.961 8.244 -31.446 1.00 77.81 75 LYS A N 1
ATOM 603 C CA . LYS A 1 75 ? 42.056 7.425 -31.972 1.00 77.81 75 LYS A CA 1
ATOM 604 C C . LYS A 1 75 ? 43.036 7.068 -30.857 1.00 77.81 75 LYS A C 1
ATOM 606 O O . LYS A 1 75 ? 43.486 7.949 -30.125 1.00 77.81 75 LYS A O 1
ATOM 611 N N . THR A 1 76 ? 43.422 5.797 -30.770 1.00 72.69 76 THR A N 1
ATOM 612 C CA . THR A 1 76 ? 44.490 5.341 -29.873 1.00 72.69 76 THR A CA 1
ATOM 613 C C . THR A 1 76 ? 45.526 4.516 -30.627 1.00 72.69 76 THR A C 1
ATOM 615 O O . THR A 1 76 ? 45.218 3.811 -31.584 1.00 72.69 76 THR A O 1
ATOM 618 N N . THR A 1 77 ? 46.784 4.626 -30.209 1.00 66.69 77 THR A N 1
ATOM 619 C CA . THR A 1 77 ? 47.924 3.903 -30.785 1.00 66.69 77 THR A CA 1
ATOM 620 C C . THR A 1 77 ? 48.546 3.021 -29.709 1.00 66.69 77 THR A C 1
ATOM 622 O O . THR A 1 77 ? 48.881 3.527 -28.636 1.00 66.69 77 THR A O 1
ATOM 625 N N . GLY A 1 78 ? 48.710 1.725 -29.979 1.00 66.62 78 GLY A N 1
ATOM 626 C CA . GLY A 1 78 ? 49.296 0.763 -29.038 1.00 66.62 78 GLY A CA 1
ATOM 627 C C . GLY A 1 78 ? 48.874 -0.680 -29.323 1.00 66.62 78 GLY A C 1
ATOM 628 O O . GLY A 1 78 ? 48.112 -0.942 -30.254 1.00 66.62 78 GLY A O 1
ATOM 629 N N . SER A 1 79 ? 49.371 -1.623 -28.519 1.00 63.44 79 SER A N 1
ATOM 630 C CA . SER A 1 79 ? 48.928 -3.025 -28.580 1.00 63.44 79 SER A CA 1
ATOM 631 C C . SER A 1 79 ? 47.498 -3.182 -28.032 1.00 63.44 79 SER A C 1
ATOM 633 O O . SER A 1 79 ? 47.064 -2.393 -27.190 1.00 63.44 79 SER A O 1
ATOM 635 N N . ILE A 1 80 ? 46.764 -4.221 -28.463 1.00 61.41 80 ILE A N 1
ATOM 636 C CA . ILE A 1 80 ? 45.378 -4.499 -28.017 1.00 61.41 80 ILE A CA 1
ATOM 637 C C . ILE A 1 80 ? 45.270 -4.518 -26.477 1.00 61.41 80 ILE A C 1
ATOM 639 O O . ILE A 1 80 ? 44.278 -4.053 -25.924 1.00 61.41 80 ILE A O 1
ATOM 643 N N . GLY A 1 81 ? 46.305 -4.996 -25.774 1.00 58.97 81 GLY A N 1
ATOM 644 C CA . GLY A 1 81 ? 46.336 -5.059 -24.307 1.00 58.97 81 GLY A CA 1
ATOM 645 C C . GLY A 1 81 ? 46.446 -3.698 -23.605 1.00 58.97 81 GLY A C 1
ATOM 646 O O . GLY A 1 81 ? 45.826 -3.499 -22.566 1.00 58.97 81 GLY A O 1
ATOM 647 N N . GLU A 1 82 ? 47.178 -2.738 -24.171 1.00 62.34 82 GLU A N 1
ATOM 648 C CA . GLU A 1 82 ? 47.313 -1.387 -23.596 1.00 62.34 82 GLU A CA 1
ATOM 649 C C . GLU A 1 82 ? 46.088 -0.518 -23.889 1.00 62.34 82 GLU A C 1
ATOM 651 O O . GLU A 1 82 ? 45.644 0.260 -23.044 1.00 62.34 82 GLU A O 1
ATOM 656 N N . ALA A 1 83 ? 45.507 -0.677 -25.080 1.00 62.09 83 ALA A N 1
ATOM 657 C CA . ALA A 1 83 ? 44.256 -0.020 -25.436 1.00 62.09 83 ALA A CA 1
ATOM 658 C C . ALA A 1 83 ? 43.069 -0.563 -24.629 1.00 62.09 83 ALA A C 1
ATOM 660 O O . ALA A 1 83 ? 42.155 0.197 -24.322 1.00 62.09 83 ALA A O 1
ATOM 661 N N . ARG A 1 84 ? 43.121 -1.836 -24.211 1.00 61.09 84 ARG A N 1
ATOM 662 C CA . ARG A 1 84 ? 42.138 -2.444 -23.305 1.00 61.09 84 ARG A CA 1
ATOM 663 C C . ARG A 1 84 ? 42.093 -1.746 -21.945 1.00 61.09 84 ARG A C 1
ATOM 665 O O . ARG A 1 84 ? 41.008 -1.409 -21.490 1.00 61.09 84 ARG A O 1
ATOM 672 N N . LEU A 1 85 ? 43.244 -1.470 -21.332 1.00 62.47 85 LEU A N 1
ATOM 673 C CA . LEU A 1 85 ? 43.305 -0.775 -20.036 1.00 62.47 85 LEU A CA 1
ATOM 674 C C . LEU A 1 85 ? 42.799 0.669 -20.128 1.00 62.47 85 LEU A C 1
ATOM 676 O O . LEU A 1 85 ? 42.132 1.151 -19.224 1.00 62.47 85 LEU A O 1
ATOM 680 N N . LYS A 1 86 ? 43.067 1.352 -21.248 1.00 63.66 86 LYS A N 1
ATOM 681 C CA . LYS A 1 86 ? 42.524 2.695 -21.496 1.00 63.66 86 LYS A CA 1
ATOM 682 C C . LYS A 1 86 ? 41.029 2.681 -21.801 1.00 63.66 86 LYS A C 1
ATOM 684 O O . LYS A 1 86 ? 40.373 3.682 -21.563 1.00 63.66 86 LYS A O 1
ATOM 689 N N . SER A 1 87 ? 40.495 1.574 -22.321 1.00 58.62 87 SER A N 1
ATOM 690 C CA . SER A 1 87 ? 39.083 1.472 -22.696 1.00 58.62 87 SER A CA 1
ATOM 691 C C . SER A 1 87 ? 38.112 1.382 -21.522 1.00 58.62 87 SER A C 1
ATOM 693 O O . SER A 1 87 ? 36.932 1.615 -21.735 1.00 58.62 87 SER A O 1
ATOM 695 N N . GLU A 1 88 ? 38.576 1.135 -20.292 1.00 62.03 88 GLU A N 1
ATOM 696 C CA . GLU A 1 88 ? 37.709 1.119 -19.099 1.00 62.03 88 GLU A CA 1
ATOM 697 C C . GLU A 1 88 ? 37.024 2.477 -18.830 1.00 62.03 88 GLU A C 1
ATOM 699 O O . GLU A 1 88 ? 35.914 2.514 -18.297 1.00 62.03 88 GLU A O 1
ATOM 704 N N . GLU A 1 89 ? 37.633 3.586 -19.266 1.00 61.72 89 GLU A N 1
ATOM 705 C CA . GLU A 1 89 ? 37.063 4.942 -19.176 1.00 61.72 89 GLU A CA 1
ATOM 706 C C . GLU A 1 89 ? 36.089 5.286 -20.326 1.00 61.72 89 GLU A C 1
ATOM 708 O O . GLU A 1 89 ? 35.493 6.362 -20.325 1.00 61.72 89 GLU A O 1
ATOM 713 N N . TYR A 1 90 ? 35.910 4.390 -21.304 1.00 68.88 90 TYR A N 1
ATOM 714 C CA . TYR A 1 90 ? 35.166 4.628 -22.549 1.00 68.88 90 TYR A CA 1
ATOM 715 C C . TYR A 1 90 ? 34.056 3.588 -22.769 1.00 68.88 90 TYR A C 1
ATOM 717 O O . TYR A 1 90 ? 34.006 2.551 -22.110 1.00 68.88 90 TYR A O 1
ATOM 725 N N . ASP A 1 91 ? 33.173 3.836 -23.743 1.00 62.06 91 ASP A N 1
ATOM 726 C CA . ASP A 1 91 ? 32.033 2.962 -24.070 1.00 62.06 91 ASP A CA 1
ATOM 727 C C . ASP A 1 91 ? 32.433 1.693 -24.853 1.00 62.06 91 ASP A C 1
ATOM 729 O O . ASP A 1 91 ? 31.612 0.807 -25.095 1.00 62.06 91 ASP A O 1
ATOM 733 N N . GLY A 1 92 ? 33.685 1.593 -25.298 1.00 70.12 92 GLY A N 1
ATOM 734 C CA . GLY A 1 92 ? 34.200 0.406 -25.972 1.00 70.12 92 GLY A CA 1
ATOM 735 C C . GLY A 1 92 ? 35.443 0.666 -26.815 1.00 70.12 92 GLY A C 1
ATOM 736 O O . GLY A 1 92 ? 35.845 1.811 -27.038 1.00 70.12 92 GLY A O 1
ATOM 737 N N . LEU A 1 93 ? 36.040 -0.426 -27.293 1.00 72.75 93 LEU A N 1
ATOM 738 C CA . LEU A 1 93 ? 37.217 -0.431 -28.159 1.00 72.75 93 LEU A CA 1
ATOM 739 C C . LEU A 1 93 ? 36.883 -1.081 -29.506 1.00 72.75 93 LEU A C 1
ATOM 741 O O . LEU A 1 93 ? 36.569 -2.268 -29.571 1.00 72.75 93 LEU A O 1
ATOM 745 N N . LEU A 1 94 ? 37.002 -0.316 -30.587 1.00 72.81 94 LEU A N 1
ATOM 746 C CA . LEU A 1 94 ? 36.889 -0.784 -31.963 1.00 72.81 94 LEU A CA 1
ATOM 747 C C . LEU A 1 94 ? 38.280 -1.109 -32.522 1.00 72.81 94 LEU A C 1
ATOM 749 O O . LEU A 1 94 ? 39.142 -0.242 -32.628 1.00 72.81 94 LEU A O 1
ATOM 753 N N . TYR A 1 95 ? 38.501 -2.358 -32.901 1.00 74.81 95 TYR A N 1
ATOM 754 C CA . TYR A 1 95 ? 39.721 -2.826 -33.545 1.00 74.81 95 TYR A CA 1
ATOM 755 C C . TYR A 1 95 ? 39.433 -3.142 -35.010 1.00 74.81 95 TYR A C 1
ATOM 757 O O . TYR A 1 95 ? 38.541 -3.941 -35.297 1.00 74.81 95 TYR A O 1
ATOM 765 N N . ILE A 1 96 ? 40.178 -2.516 -35.919 1.00 71.31 96 ILE A N 1
ATOM 766 C CA . ILE A 1 96 ? 40.038 -2.693 -37.364 1.00 71.31 96 ILE A CA 1
ATOM 767 C C . ILE A 1 96 ? 41.380 -3.136 -37.941 1.00 71.31 96 ILE A C 1
ATOM 769 O O . ILE A 1 96 ? 42.403 -2.464 -37.778 1.00 71.31 96 ILE A O 1
ATOM 773 N N . ASP A 1 97 ? 41.345 -4.265 -38.637 1.00 72.56 97 ASP A N 1
ATOM 774 C CA . ASP A 1 97 ? 42.481 -4.861 -39.326 1.00 72.56 97 ASP A CA 1
ATOM 775 C C . ASP A 1 97 ? 42.063 -5.340 -40.727 1.00 72.56 97 ASP A C 1
ATOM 777 O O . ASP A 1 97 ? 40.878 -5.534 -41.011 1.00 72.56 97 ASP A O 1
ATOM 781 N N . LYS A 1 98 ? 43.030 -5.522 -41.626 1.00 67.44 98 LYS A N 1
ATOM 782 C CA . LYS A 1 98 ? 42.799 -6.020 -42.985 1.00 67.44 98 LYS A CA 1
ATOM 783 C C . LYS A 1 98 ? 43.702 -7.210 -43.258 1.00 67.44 98 LYS A C 1
ATOM 785 O O . LYS A 1 98 ? 44.882 -7.065 -43.570 1.00 67.44 98 LYS A O 1
ATOM 790 N N . ASN A 1 99 ? 43.093 -8.389 -43.219 1.00 64.94 99 ASN A N 1
ATOM 791 C CA . ASN A 1 99 ? 43.748 -9.661 -43.479 1.00 64.94 99 ASN A CA 1
ATOM 792 C C . ASN A 1 99 ? 43.525 -10.118 -44.931 1.00 64.94 99 ASN A C 1
ATOM 794 O O . ASN A 1 99 ? 42.715 -9.560 -45.672 1.00 64.94 99 ASN A O 1
ATOM 798 N N . ALA A 1 100 ? 44.241 -11.164 -45.359 1.00 54.94 100 ALA A N 1
ATOM 799 C CA . ALA A 1 100 ? 44.145 -11.715 -46.721 1.00 54.94 100 ALA A CA 1
ATOM 800 C C . ALA A 1 100 ? 42.720 -12.176 -47.119 1.00 54.94 100 ALA A C 1
ATOM 802 O O . ALA A 1 100 ? 42.443 -12.339 -48.306 1.00 54.94 100 ALA A O 1
ATOM 803 N N . SER A 1 101 ? 41.826 -12.352 -46.138 1.00 55.56 101 SER A N 1
ATOM 804 C CA . SER A 1 101 ? 40.426 -12.772 -46.296 1.00 55.56 101 SER A CA 1
ATOM 805 C C . SER A 1 101 ? 39.410 -11.616 -46.309 1.00 55.56 101 SER A C 1
ATOM 807 O O . SER A 1 101 ? 38.222 -11.877 -46.480 1.00 55.56 101 SER A O 1
ATOM 809 N N . GLY A 1 102 ? 39.842 -10.362 -46.118 1.00 63.28 102 GLY A N 1
ATOM 810 C CA . GLY A 1 102 ? 38.965 -9.186 -46.020 1.00 63.28 102 GLY A CA 1
ATOM 811 C C . GLY A 1 102 ? 39.234 -8.329 -44.778 1.00 63.28 102 GLY A C 1
ATOM 812 O O . GLY A 1 102 ? 40.268 -8.469 -44.122 1.00 63.28 102 GLY A O 1
ATOM 813 N N . TRP A 1 103 ? 38.303 -7.427 -44.464 1.00 61.47 103 TRP A N 1
ATOM 814 C CA . TRP A 1 103 ? 38.340 -6.633 -43.234 1.00 61.47 103 TRP A CA 1
ATOM 815 C C . TRP A 1 103 ? 37.955 -7.481 -42.023 1.00 61.47 103 TRP A C 1
ATOM 817 O O . TRP A 1 103 ? 36.960 -8.205 -42.050 1.00 61.47 103 TRP A O 1
ATOM 827 N N . GLU A 1 104 ? 38.726 -7.356 -40.950 1.00 64.69 104 GLU A N 1
ATOM 828 C CA . GLU A 1 104 ? 38.436 -7.943 -39.649 1.00 64.69 104 GLU A CA 1
ATOM 829 C C . GLU A 1 104 ? 38.171 -6.812 -38.653 1.00 64.69 104 GLU A C 1
ATOM 831 O O . GLU A 1 104 ? 39.072 -6.068 -38.267 1.00 64.69 104 GLU A O 1
ATOM 836 N N . THR A 1 105 ? 36.910 -6.674 -38.245 1.00 62.94 105 THR A N 1
ATOM 837 C CA . THR A 1 105 ? 36.475 -5.667 -37.274 1.00 62.94 105 THR A CA 1
ATOM 838 C C . THR A 1 105 ? 36.017 -6.342 -35.992 1.00 62.94 105 THR A C 1
ATOM 840 O O . THR A 1 105 ? 35.079 -7.142 -36.012 1.00 62.94 105 THR A O 1
ATOM 843 N N . LYS A 1 106 ? 36.643 -6.002 -34.865 1.00 67.38 106 LYS A N 1
ATOM 844 C CA . LYS A 1 106 ? 36.264 -6.485 -33.531 1.00 67.38 106 LYS A CA 1
ATOM 845 C C . LYS A 1 106 ? 35.859 -5.312 -32.661 1.00 67.38 106 LYS A C 1
ATOM 847 O O . LYS A 1 106 ? 36.612 -4.353 -32.532 1.00 67.38 106 LYS A O 1
ATOM 852 N N . PHE A 1 107 ? 34.684 -5.396 -32.050 1.00 65.44 107 PHE A N 1
ATOM 853 C CA . PHE A 1 107 ? 34.233 -4.412 -31.075 1.00 65.44 107 PHE A CA 1
ATOM 854 C C . PHE A 1 107 ? 34.225 -5.039 -29.685 1.00 65.44 107 PHE A C 1
ATOM 856 O O . PHE A 1 107 ? 33.520 -6.016 -29.438 1.00 65.44 107 PHE A O 1
ATOM 863 N N . TYR A 1 108 ? 35.009 -4.467 -28.781 1.00 67.69 108 TYR A N 1
ATOM 864 C CA . TYR A 1 108 ? 35.087 -4.884 -27.392 1.00 67.69 108 TYR A CA 1
ATOM 865 C C . TYR A 1 108 ? 34.263 -3.932 -26.537 1.00 67.69 108 TYR A C 1
ATOM 867 O O . TYR A 1 108 ? 34.568 -2.743 -26.428 1.00 67.69 108 TYR A O 1
ATOM 875 N N . LYS A 1 109 ? 33.203 -4.471 -25.942 1.00 63.31 109 LYS A N 1
ATOM 876 C CA . LYS A 1 109 ? 32.291 -3.735 -25.072 1.00 63.31 109 LYS A CA 1
ATOM 877 C C . LYS A 1 109 ? 32.856 -3.648 -23.649 1.00 63.31 109 LYS A C 1
ATOM 879 O O . LYS A 1 109 ? 33.391 -4.633 -23.146 1.00 63.31 109 LYS A O 1
ATOM 884 N N . THR A 1 110 ? 32.704 -2.496 -23.003 1.00 61.22 110 THR A N 1
ATOM 885 C CA . THR A 1 110 ? 33.093 -2.252 -21.601 1.00 61.22 110 THR A CA 1
ATOM 886 C C . THR A 1 110 ? 31.866 -2.304 -20.679 1.00 61.22 110 THR A C 1
ATOM 888 O O . THR A 1 110 ? 30.727 -2.243 -21.149 1.00 61.22 110 THR A O 1
ATOM 891 N N . GLU A 1 111 ? 32.060 -2.417 -19.360 1.00 55.44 111 GLU A N 1
ATOM 892 C CA . GLU A 1 111 ? 30.948 -2.434 -18.385 1.00 55.44 111 GLU A CA 1
ATOM 893 C C . GLU A 1 111 ? 30.122 -1.136 -18.401 1.00 55.44 111 GLU A C 1
ATOM 895 O O . GLU A 1 111 ? 28.913 -1.164 -18.179 1.00 55.44 111 GLU A O 1
ATOM 900 N N . ASN A 1 112 ? 30.755 -0.012 -18.751 1.00 51.06 112 ASN A N 1
ATOM 901 C CA . ASN A 1 112 ? 30.116 1.301 -18.853 1.00 51.06 112 ASN A CA 1
ATOM 902 C C . ASN A 1 112 ? 29.324 1.499 -20.160 1.00 51.06 112 ASN A C 1
ATOM 904 O O . ASN A 1 112 ? 28.620 2.497 -20.315 1.00 51.06 112 ASN A O 1
ATOM 908 N N . ALA A 1 113 ? 29.412 0.556 -21.101 1.00 53.62 113 ALA A N 1
ATOM 909 C CA . ALA A 1 113 ? 28.859 0.713 -22.435 1.00 53.62 113 ALA A CA 1
ATOM 910 C C . ALA A 1 113 ? 27.325 0.644 -22.456 1.00 53.62 113 ALA A C 1
ATOM 912 O O . ALA A 1 113 ? 26.703 -0.379 -22.137 1.00 53.62 113 ALA A O 1
ATOM 913 N N . ASN A 1 114 ? 26.704 1.715 -22.949 1.00 54.34 114 ASN A N 1
ATOM 914 C CA . ASN A 1 114 ? 25.260 1.766 -23.146 1.00 54.34 114 ASN A CA 1
ATOM 915 C C . ASN A 1 114 ? 24.817 0.800 -24.269 1.00 54.34 114 ASN A C 1
ATOM 917 O O . ASN A 1 114 ? 25.103 1.022 -25.448 1.00 54.34 114 ASN A O 1
ATOM 921 N N . LEU A 1 115 ? 24.067 -0.248 -23.899 1.00 48.16 115 LEU A N 1
ATOM 922 C CA . LEU A 1 115 ? 23.539 -1.306 -24.781 1.00 48.16 115 LEU A CA 1
ATOM 923 C C . LEU A 1 115 ? 22.819 -0.777 -26.036 1.00 48.16 115 LEU A C 1
ATOM 925 O O . LEU A 1 115 ? 22.861 -1.423 -27.079 1.00 48.16 115 LEU A O 1
ATOM 929 N N . LYS A 1 116 ? 22.191 0.407 -25.959 1.00 51.81 116 LYS A N 1
ATOM 930 C CA . LYS A 1 116 ? 21.455 1.024 -27.077 1.00 51.81 116 LYS A CA 1
ATOM 931 C C . LYS A 1 116 ? 22.364 1.604 -28.171 1.00 51.81 116 LYS A C 1
ATOM 933 O O . LYS A 1 116 ? 21.897 1.827 -29.283 1.00 51.81 116 LYS A O 1
ATOM 938 N N . LYS A 1 117 ? 23.647 1.855 -27.880 1.00 56.00 117 LYS A N 1
ATOM 939 C CA . LYS A 1 117 ? 24.581 2.545 -28.792 1.00 56.00 117 LYS A CA 1
ATOM 940 C C . LYS A 1 117 ? 25.471 1.592 -29.589 1.00 56.00 117 LYS A C 1
ATOM 942 O O . LYS A 1 117 ? 25.918 1.959 -30.670 1.00 56.00 117 LYS A O 1
ATOM 947 N N . THR A 1 118 ? 25.673 0.357 -29.127 1.00 51.31 118 THR A N 1
ATOM 948 C CA . THR A 1 118 ? 26.502 -0.643 -29.824 1.00 51.31 118 THR A CA 1
ATOM 949 C C . THR A 1 118 ? 25.952 -1.007 -31.209 1.00 51.31 118 THR A C 1
ATOM 951 O O . THR A 1 118 ? 26.724 -1.113 -32.155 1.00 51.31 118 THR A O 1
ATOM 954 N N . SER A 1 119 ? 24.627 -1.090 -31.374 1.00 55.00 119 SER A N 1
ATOM 955 C CA . SER A 1 119 ? 23.992 -1.359 -32.679 1.00 55.00 119 SER A CA 1
ATOM 956 C C . SER A 1 119 ? 24.100 -0.176 -33.657 1.00 55.00 119 SER A C 1
ATOM 958 O O . SER A 1 119 ? 24.269 -0.368 -34.862 1.00 55.00 119 SER A O 1
ATOM 960 N N . ILE A 1 120 ? 24.044 1.061 -33.145 1.00 56.75 120 ILE A N 1
ATOM 961 C CA . ILE A 1 120 ? 24.248 2.287 -33.939 1.00 56.75 120 ILE A CA 1
ATOM 962 C C . ILE A 1 120 ? 25.710 2.369 -34.390 1.00 56.75 120 ILE A C 1
ATOM 964 O O . ILE A 1 120 ? 25.982 2.649 -35.554 1.00 56.75 120 ILE A O 1
ATOM 968 N N . LEU A 1 121 ? 26.644 2.062 -33.486 1.00 62.41 121 LEU A N 1
ATOM 969 C CA . LEU A 1 121 ? 28.073 1.983 -33.778 1.00 62.41 121 LEU A CA 1
ATOM 970 C C . LEU A 1 121 ? 28.378 0.949 -34.860 1.00 62.41 121 LEU A C 1
ATOM 972 O O . LEU A 1 121 ? 29.088 1.259 -35.811 1.00 62.41 121 LEU A O 1
ATOM 976 N N . GLU A 1 122 ? 27.806 -0.249 -34.754 1.00 59.16 122 GLU A N 1
ATOM 977 C CA . GLU A 1 122 ? 27.973 -1.304 -35.754 1.00 59.16 122 GLU A CA 1
ATOM 978 C C . GLU A 1 122 ? 27.452 -0.871 -37.133 1.00 59.16 122 GLU A C 1
ATOM 980 O O . GLU A 1 122 ? 28.122 -1.091 -38.141 1.00 59.16 122 GLU A O 1
ATOM 985 N N . THR A 1 123 ? 26.301 -0.194 -37.177 1.00 61.16 123 THR A N 1
ATOM 986 C CA . THR A 1 123 ? 25.711 0.322 -38.423 1.00 61.16 123 THR A CA 1
ATOM 987 C C . THR A 1 123 ? 26.586 1.404 -39.054 1.00 61.16 123 THR A C 1
ATOM 989 O O . THR A 1 123 ? 26.852 1.350 -40.253 1.00 61.16 123 THR A O 1
ATOM 992 N N . ILE A 1 124 ? 27.081 2.356 -38.253 1.00 65.44 124 ILE A N 1
ATOM 993 C CA . ILE A 1 124 ? 27.978 3.417 -38.726 1.00 65.44 124 ILE A CA 1
ATOM 994 C C . ILE A 1 124 ? 29.267 2.800 -39.271 1.00 65.44 124 ILE A C 1
ATOM 996 O O . ILE A 1 124 ? 29.666 3.119 -40.384 1.00 65.44 124 ILE A O 1
ATOM 1000 N N . VAL A 1 125 ? 29.904 1.891 -38.531 1.00 66.25 125 VAL A N 1
ATOM 1001 C CA . VAL A 1 125 ? 31.168 1.274 -38.957 1.00 66.25 125 VAL A CA 1
ATOM 1002 C C . VAL A 1 125 ? 30.981 0.452 -40.237 1.00 66.25 125 VAL A C 1
ATOM 1004 O O . VAL A 1 125 ? 31.777 0.612 -41.159 1.00 66.25 125 VAL A O 1
ATOM 1007 N N . LYS A 1 126 ? 29.912 -0.352 -40.344 1.00 65.62 126 LYS A N 1
ATOM 1008 C CA . LYS A 1 126 ? 29.573 -1.087 -41.579 1.00 65.62 126 LYS A CA 1
ATOM 1009 C C . LYS A 1 126 ? 29.384 -0.145 -42.761 1.00 65.62 126 LYS A C 1
ATOM 1011 O O . LYS A 1 126 ? 30.066 -0.294 -43.765 1.00 65.62 126 LYS A O 1
ATOM 1016 N N . GLN A 1 127 ? 28.545 0.880 -42.606 1.00 65.44 127 GLN A N 1
ATOM 1017 C CA . GLN A 1 127 ? 28.259 1.840 -43.671 1.00 65.44 127 GLN A CA 1
ATOM 1018 C C . GLN A 1 127 ? 29.524 2.557 -44.166 1.00 65.44 127 GLN A C 1
ATOM 1020 O O . GLN A 1 127 ? 29.651 2.811 -45.359 1.00 65.44 127 GLN A O 1
ATOM 1025 N N . ARG A 1 128 ? 30.469 2.877 -43.273 1.00 69.56 128 ARG A N 1
ATOM 1026 C CA . ARG A 1 128 ? 31.733 3.536 -43.649 1.00 69.56 128 ARG A CA 1
ATOM 1027 C C . ARG A 1 128 ? 32.716 2.606 -44.340 1.00 69.56 128 ARG A C 1
ATOM 1029 O O . ARG A 1 128 ? 33.414 3.048 -45.248 1.00 69.56 128 ARG A O 1
ATOM 1036 N N . ILE A 1 129 ? 32.771 1.344 -43.926 1.00 65.00 129 ILE A N 1
ATOM 1037 C CA . ILE A 1 129 ? 33.577 0.328 -44.609 1.00 65.00 129 ILE A CA 1
ATOM 1038 C C . ILE A 1 129 ? 32.998 0.075 -46.005 1.00 65.00 129 ILE A C 1
ATOM 1040 O O . ILE A 1 129 ? 33.749 0.113 -46.975 1.00 65.00 129 ILE A O 1
ATOM 1044 N N . ASP A 1 130 ? 31.676 -0.055 -46.121 1.00 65.00 130 ASP A N 1
ATOM 1045 C CA . ASP A 1 130 ? 30.983 -0.217 -47.402 1.00 65.00 130 ASP A CA 1
ATOM 1046 C C . ASP A 1 130 ? 31.196 1.005 -48.321 1.00 65.00 130 ASP A C 1
ATOM 1048 O O . ASP A 1 130 ? 31.473 0.852 -49.509 1.00 65.00 130 ASP A O 1
ATOM 1052 N N . GLU A 1 131 ? 31.126 2.230 -47.783 1.00 66.75 131 GLU A N 1
ATOM 1053 C CA . GLU A 1 131 ? 31.389 3.482 -48.515 1.00 66.75 131 GLU A CA 1
ATOM 1054 C C . GLU A 1 131 ? 32.843 3.561 -49.012 1.00 66.75 131 GLU A C 1
ATOM 1056 O O . GLU A 1 131 ? 33.090 3.915 -50.168 1.00 66.75 131 GLU A O 1
ATOM 1061 N N . TYR A 1 132 ? 33.809 3.175 -48.174 1.00 64.44 132 TYR A N 1
ATOM 1062 C CA . TYR A 1 132 ? 35.214 3.076 -48.564 1.00 64.44 132 TYR A CA 1
ATOM 1063 C C . TYR A 1 132 ? 35.425 2.033 -49.676 1.00 64.44 132 TYR A C 1
ATOM 1065 O O . TYR A 1 132 ? 36.140 2.298 -50.645 1.00 64.44 132 TYR A O 1
ATOM 1073 N N . GLU A 1 133 ? 34.791 0.860 -49.577 1.00 61.12 133 GLU A N 1
ATOM 1074 C CA . GLU A 1 133 ? 34.896 -0.198 -50.588 1.00 61.12 133 GLU A CA 1
ATOM 1075 C C . GLU A 1 133 ? 34.260 0.199 -51.929 1.00 61.12 133 GLU A C 1
ATOM 1077 O O . GLU A 1 133 ? 34.869 -0.029 -52.979 1.00 61.12 133 GLU A O 1
ATOM 1082 N N . LEU A 1 134 ? 33.101 0.866 -51.901 1.00 62.84 134 LEU A N 1
ATOM 1083 C CA . LEU A 1 134 ? 32.401 1.384 -53.084 1.00 62.84 134 LEU A CA 1
ATOM 1084 C C . LEU A 1 134 ? 33.208 2.453 -53.832 1.00 62.84 134 LEU A C 1
ATOM 1086 O O . LEU A 1 134 ? 33.192 2.492 -55.062 1.00 62.84 134 LEU A O 1
ATOM 1090 N N . LEU A 1 135 ? 33.922 3.318 -53.109 1.00 59.41 135 LEU A N 1
ATOM 1091 C CA . LEU A 1 135 ? 34.726 4.388 -53.707 1.00 59.41 135 LEU A CA 1
ATOM 1092 C C . LEU A 1 135 ? 36.06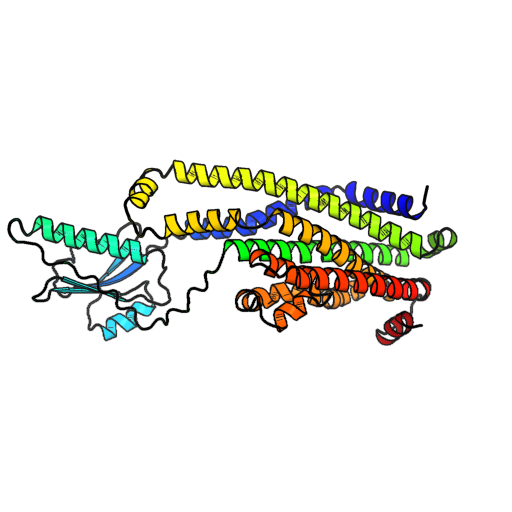6 3.893 -54.278 1.00 59.41 135 LEU A C 1
ATOM 1094 O O . LEU A 1 135 ? 36.632 4.559 -55.146 1.00 59.41 135 LEU A O 1
ATOM 1098 N N . PHE A 1 136 ? 36.573 2.736 -53.829 1.00 58.03 136 PHE A N 1
ATOM 1099 C CA . PHE A 1 136 ? 37.905 2.238 -54.196 1.00 58.03 136 PHE A CA 1
ATOM 1100 C C . PHE A 1 136 ? 37.942 0.955 -55.054 1.00 58.03 136 PHE A C 1
ATOM 1102 O O . PHE A 1 136 ? 39.038 0.595 -55.496 1.00 58.03 136 PHE A O 1
ATOM 1109 N N . ARG A 1 137 ? 36.820 0.274 -55.370 1.00 54.97 137 ARG A N 1
ATOM 1110 C CA . ARG A 1 137 ? 36.806 -0.848 -56.344 1.00 54.97 137 ARG A CA 1
ATOM 1111 C C . ARG A 1 137 ? 35.531 -0.960 -57.188 1.00 54.97 137 ARG A C 1
ATOM 1113 O O . ARG A 1 137 ? 34.456 -1.237 -56.679 1.00 54.97 137 ARG A O 1
ATOM 1120 N N . ALA A 1 138 ? 35.706 -0.885 -58.508 1.00 49.00 138 ALA A N 1
ATOM 1121 C CA . ALA A 1 138 ? 34.658 -1.083 -59.509 1.00 49.00 138 ALA A CA 1
ATOM 1122 C C . ALA A 1 138 ? 34.601 -2.496 -60.135 1.00 49.00 138 ALA A C 1
ATOM 1124 O O . ALA A 1 138 ? 33.822 -2.666 -61.059 1.00 49.00 138 ALA A O 1
ATOM 1125 N N . ASP A 1 139 ? 35.391 -3.502 -59.718 1.00 48.53 139 ASP A N 1
ATOM 1126 C CA . ASP A 1 139 ? 35.507 -4.731 -60.543 1.00 48.53 139 ASP A CA 1
ATOM 1127 C C . ASP A 1 139 ? 35.998 -6.012 -59.825 1.00 48.53 139 ASP A C 1
ATOM 1129 O O . ASP A 1 139 ? 36.907 -6.699 -60.289 1.00 48.53 139 ASP A O 1
ATOM 1133 N N . THR A 1 140 ? 35.458 -6.396 -58.663 1.00 46.34 140 THR A N 1
ATOM 1134 C CA . THR A 1 140 ? 35.672 -7.781 -58.171 1.00 46.34 140 THR A CA 1
ATOM 1135 C C . THR A 1 140 ? 34.621 -8.215 -57.155 1.00 46.34 140 THR A C 1
ATOM 1137 O O . THR A 1 140 ? 34.254 -7.439 -56.278 1.00 46.34 140 THR A O 1
ATOM 1140 N N . GLU A 1 141 ? 34.145 -9.459 -57.287 1.00 46.03 141 GLU A N 1
ATOM 1141 C CA . GLU A 1 141 ? 33.142 -10.084 -56.416 1.00 46.03 141 GLU A CA 1
ATOM 1142 C C . GLU A 1 141 ? 33.509 -9.961 -54.923 1.00 46.03 141 GLU A C 1
ATOM 1144 O O . GLU A 1 141 ? 34.649 -10.199 -54.517 1.00 46.03 141 GLU A O 1
ATOM 1149 N N . LEU A 1 142 ? 32.521 -9.552 -54.122 1.00 44.69 142 LEU A N 1
ATOM 1150 C CA . LEU A 1 142 ? 32.653 -9.118 -52.728 1.00 44.69 142 LEU A CA 1
ATOM 1151 C C . LEU A 1 142 ? 33.164 -10.235 -51.791 1.00 44.69 142 LEU A C 1
ATOM 1153 O O . LEU A 1 142 ? 32.527 -11.292 -51.710 1.00 44.69 142 LEU A O 1
ATOM 1157 N N . PRO A 1 143 ? 34.219 -10.009 -50.982 1.00 43.12 143 PRO A N 1
ATOM 1158 C CA . PRO A 1 143 ? 34.435 -10.792 -49.772 1.00 43.12 143 PRO A CA 1
ATOM 1159 C C . PRO A 1 143 ? 33.427 -10.361 -48.693 1.00 43.12 143 PRO A C 1
ATOM 1161 O O . PRO A 1 143 ? 33.247 -9.180 -48.415 1.00 43.12 143 PRO A O 1
ATOM 1164 N N . LYS A 1 144 ? 32.749 -11.332 -48.072 1.00 41.56 144 LYS A N 1
ATOM 1165 C CA . LYS A 1 144 ? 31.798 -11.090 -46.977 1.00 41.56 144 LYS A CA 1
ATOM 1166 C C . LYS A 1 144 ? 32.517 -10.475 -45.773 1.00 41.56 144 LYS A C 1
ATOM 1168 O O . LYS A 1 144 ? 33.375 -11.130 -45.183 1.00 41.56 144 LYS A O 1
ATOM 1173 N N . VAL A 1 145 ? 32.115 -9.274 -45.360 1.00 42.88 145 VAL A N 1
ATOM 1174 C CA . VAL A 1 145 ? 32.515 -8.693 -44.072 1.00 42.88 145 VAL A CA 1
ATOM 1175 C C . VAL A 1 145 ? 31.921 -9.554 -42.953 1.00 42.88 145 VAL A C 1
ATOM 1177 O O . VAL A 1 145 ? 30.710 -9.576 -42.732 1.00 42.88 145 VAL A O 1
ATOM 1180 N N . SER A 1 146 ? 32.771 -10.318 -42.269 1.00 38.94 146 SER A N 1
ATOM 1181 C CA . SER A 1 146 ? 32.380 -11.137 -41.122 1.00 38.94 146 SER A CA 1
ATOM 1182 C C . SER A 1 146 ? 32.539 -10.318 -39.847 1.00 38.94 146 SER A C 1
ATOM 1184 O O . SER A 1 146 ? 33.624 -10.262 -39.271 1.00 38.94 146 SER A O 1
ATOM 1186 N N . PHE A 1 147 ? 31.450 -9.716 -39.373 1.00 38.22 147 PHE A N 1
ATOM 1187 C CA . PHE A 1 147 ? 31.392 -9.218 -38.001 1.00 38.22 147 PHE A CA 1
ATOM 1188 C C . PHE A 1 147 ? 31.339 -10.414 -37.048 1.00 38.22 147 PHE A C 1
ATOM 1190 O O . PHE A 1 147 ? 30.289 -11.016 -36.842 1.00 38.22 147 PHE A O 1
ATOM 1197 N N . GLN A 1 148 ? 32.484 -10.779 -36.475 1.00 40.25 148 GLN A N 1
ATOM 1198 C CA . GLN A 1 148 ? 32.513 -11.633 -35.293 1.00 40.25 148 GLN A CA 1
ATOM 1199 C C . GLN A 1 148 ? 32.459 -10.733 -34.061 1.00 40.25 148 GLN A C 1
ATOM 1201 O O . GLN A 1 148 ? 33.475 -10.218 -33.597 1.00 40.25 148 GLN A O 1
ATOM 1206 N N . SER A 1 149 ? 31.255 -10.548 -33.521 1.00 36.69 149 SER A N 1
ATOM 1207 C CA . SER A 1 149 ? 31.073 -10.039 -32.165 1.00 36.69 149 SER A CA 1
ATOM 1208 C C . SER A 1 149 ? 31.512 -11.128 -31.182 1.00 36.69 149 SER A C 1
ATOM 1210 O O . SER A 1 149 ? 30.698 -11.903 -30.688 1.00 36.69 149 SER A O 1
ATOM 1212 N N . SER A 1 150 ? 32.814 -11.250 -30.930 1.00 36.09 150 SER A N 1
ATOM 1213 C CA . SER A 1 150 ? 33.285 -12.050 -29.805 1.00 36.09 150 SER A CA 1
ATOM 1214 C C . SER A 1 150 ? 33.042 -11.245 -28.532 1.00 36.09 150 SER A C 1
ATOM 1216 O O . SER A 1 150 ? 33.824 -10.353 -28.196 1.00 36.09 150 SER A O 1
ATOM 1218 N N . SER A 1 151 ? 31.938 -11.532 -27.845 1.00 31.62 151 SER A N 1
ATOM 1219 C CA . SER A 1 151 ? 31.783 -11.170 -26.442 1.00 31.62 151 SER A CA 1
ATOM 1220 C C . SER A 1 151 ? 32.944 -11.793 -25.669 1.00 31.62 151 SER A C 1
ATOM 1222 O O . SER A 1 151 ? 33.158 -13.002 -25.739 1.00 31.62 151 SER A O 1
ATOM 1224 N N . PHE A 1 152 ? 33.709 -10.983 -24.937 1.00 33.88 152 PHE A N 1
ATOM 1225 C CA . PHE A 1 152 ? 34.404 -11.530 -23.774 1.00 33.88 152 PHE A CA 1
ATOM 1226 C C . PHE A 1 152 ? 33.327 -12.074 -22.851 1.00 33.88 152 PHE A C 1
ATOM 1228 O O . PHE A 1 152 ? 32.382 -11.323 -22.633 1.00 33.88 152 PHE A O 1
ATOM 1235 N N . ASP A 1 153 ? 33.467 -13.334 -22.414 1.00 32.25 153 ASP A N 1
ATOM 1236 C CA . ASP A 1 153 ? 32.574 -14.076 -21.509 1.00 32.25 153 ASP A CA 1
ATOM 1237 C C . ASP A 1 153 ? 31.762 -13.147 -20.600 1.00 32.25 153 ASP A C 1
ATOM 1239 O O . ASP A 1 153 ? 32.118 -12.850 -19.463 1.00 32.25 153 ASP A O 1
ATOM 1243 N N . VAL A 1 154 ? 30.651 -12.666 -21.140 1.00 31.34 154 VAL A N 1
ATOM 1244 C CA . VAL A 1 154 ? 29.488 -12.327 -20.363 1.00 31.34 154 VAL A CA 1
ATOM 1245 C C . VAL A 1 154 ? 28.755 -13.632 -20.490 1.00 31.34 154 VAL A C 1
ATOM 1247 O O . VAL A 1 154 ? 28.210 -13.920 -21.556 1.00 31.34 154 VAL A O 1
ATOM 1250 N N . GLU A 1 155 ? 28.862 -14.464 -19.451 1.00 25.36 155 GLU A N 1
ATOM 1251 C CA . GLU A 1 155 ? 27.830 -15.456 -19.196 1.00 25.36 155 GLU A CA 1
ATOM 1252 C C . GLU A 1 155 ? 26.525 -14.765 -19.570 1.00 25.36 155 GLU A C 1
ATOM 1254 O O . GLU A 1 155 ? 26.215 -13.703 -19.018 1.00 25.36 155 GLU A O 1
ATOM 1259 N N . GLU A 1 156 ? 25.849 -15.279 -20.602 1.00 27.05 156 GLU A N 1
ATOM 1260 C CA . GLU A 1 156 ? 24.448 -14.982 -20.820 1.00 27.05 156 GLU A CA 1
ATOM 1261 C C . GLU A 1 156 ? 23.795 -15.342 -19.492 1.00 27.05 156 GLU A C 1
ATOM 1263 O O . GLU A 1 156 ? 23.449 -16.493 -19.235 1.00 27.05 156 GLU A O 1
ATOM 1268 N N . PHE A 1 157 ? 23.718 -14.354 -18.598 1.00 24.36 157 PHE A N 1
ATOM 1269 C CA . PHE A 1 157 ? 22.727 -14.328 -17.562 1.00 24.36 157 PHE A CA 1
ATOM 1270 C C . PHE A 1 157 ? 21.459 -14.456 -18.358 1.00 24.36 157 PHE A C 1
ATOM 1272 O O . PHE A 1 157 ? 21.089 -13.537 -19.098 1.00 24.36 157 PHE A O 1
ATOM 1279 N N . ASP A 1 158 ? 20.939 -15.678 -18.291 1.00 28.33 158 ASP A N 1
ATOM 1280 C CA . ASP A 1 158 ? 19.673 -16.106 -18.823 1.00 28.33 158 ASP A CA 1
ATOM 1281 C C . ASP A 1 158 ? 18.769 -14.887 -18.724 1.00 28.33 158 ASP A C 1
ATOM 1283 O O . ASP A 1 158 ? 18.526 -14.371 -17.624 1.00 28.33 158 ASP A O 1
ATOM 1287 N N . LYS A 1 159 ? 18.411 -14.325 -19.884 1.00 40.22 159 LYS A N 1
ATOM 1288 C CA . LYS A 1 159 ? 17.364 -13.319 -19.968 1.00 40.22 159 LYS A CA 1
ATOM 1289 C C . LYS A 1 159 ? 16.112 -14.067 -19.548 1.00 40.22 159 LYS A C 1
ATOM 1291 O O . LYS A 1 159 ? 15.311 -14.463 -20.384 1.00 40.22 159 LYS A O 1
ATOM 1296 N N . GLN A 1 160 ? 15.958 -14.294 -18.246 1.00 37.03 160 GLN A N 1
ATOM 1297 C CA . GLN A 1 160 ? 14.663 -14.484 -17.654 1.00 37.03 160 GLN A CA 1
ATOM 1298 C C . GLN A 1 160 ? 13.905 -13.275 -18.171 1.00 37.03 160 GLN A C 1
ATOM 1300 O O . GLN A 1 160 ? 14.333 -12.151 -17.907 1.00 37.03 160 GLN A O 1
ATOM 1305 N N . ASP A 1 161 ? 12.928 -13.518 -19.043 1.00 43.22 161 ASP A N 1
ATOM 1306 C CA . ASP A 1 161 ? 12.091 -12.503 -19.662 1.00 43.22 161 ASP A CA 1
ATOM 1307 C C . ASP A 1 161 ? 11.548 -11.616 -18.540 1.00 43.22 161 ASP A C 1
ATOM 1309 O O . ASP A 1 161 ? 10.550 -11.915 -17.880 1.00 43.22 161 ASP A O 1
ATOM 1313 N N . LEU A 1 162 ? 12.290 -10.553 -18.230 1.00 47.94 162 LEU A N 1
ATOM 1314 C CA . LEU A 1 162 ? 11.930 -9.601 -17.208 1.00 47.94 162 LEU A CA 1
ATOM 1315 C C . LEU A 1 162 ? 10.803 -8.818 -17.845 1.00 47.94 162 LEU A C 1
ATOM 1317 O O . LEU A 1 162 ? 11.037 -7.857 -18.579 1.00 47.94 162 LEU A O 1
ATOM 1321 N N . ASN A 1 163 ? 9.577 -9.255 -17.571 1.00 64.19 163 ASN A N 1
ATOM 1322 C CA . ASN A 1 163 ? 8.365 -8.527 -17.898 1.00 64.19 163 ASN A CA 1
ATOM 1323 C C . ASN A 1 163 ? 8.401 -7.202 -17.125 1.00 64.19 163 ASN A C 1
ATOM 1325 O O . ASN A 1 163 ? 7.806 -7.056 -16.056 1.00 64.19 163 ASN A O 1
ATOM 1329 N N . MET A 1 164 ? 9.136 -6.220 -17.653 1.00 68.56 164 MET A N 1
ATOM 1330 C CA . MET A 1 164 ? 9.377 -4.923 -17.022 1.00 68.56 164 MET A CA 1
ATOM 1331 C C . MET A 1 164 ? 8.047 -4.222 -16.724 1.00 68.56 164 MET A C 1
ATOM 1333 O O . MET A 1 164 ? 7.904 -3.552 -15.704 1.00 68.56 164 MET A O 1
ATOM 1337 N N . VAL A 1 165 ? 7.036 -4.436 -17.570 1.00 73.31 165 VAL A N 1
ATOM 1338 C CA . VAL A 1 165 ? 5.667 -3.956 -17.349 1.00 73.31 165 VAL A CA 1
ATOM 1339 C C . VAL A 1 165 ? 5.050 -4.587 -16.102 1.00 73.31 165 VAL A C 1
ATOM 1341 O O . VAL A 1 165 ? 4.520 -3.867 -15.254 1.00 73.31 165 VAL A O 1
ATOM 1344 N N . ALA A 1 166 ? 5.143 -5.911 -15.961 1.00 79.25 166 ALA A N 1
ATOM 1345 C CA . ALA A 1 166 ? 4.618 -6.639 -14.811 1.00 79.25 166 ALA A CA 1
ATOM 1346 C C . ALA A 1 166 ? 5.278 -6.164 -13.507 1.00 79.25 166 ALA A C 1
ATOM 1348 O O . ALA A 1 166 ? 4.586 -5.854 -12.535 1.00 79.25 166 ALA A O 1
ATOM 1349 N N . PHE A 1 167 ? 6.600 -5.993 -13.536 1.00 80.94 167 PHE A N 1
ATOM 1350 C CA . PHE A 1 167 ? 7.378 -5.434 -12.437 1.00 80.94 167 PHE A CA 1
ATOM 1351 C C . PHE A 1 167 ? 6.913 -4.026 -12.037 1.00 80.94 167 PHE A C 1
ATOM 1353 O O . PHE A 1 167 ? 6.604 -3.782 -10.869 1.00 80.94 167 PHE A O 1
ATOM 1360 N N . VAL A 1 168 ? 6.806 -3.098 -12.997 1.00 80.19 168 VAL A N 1
ATOM 1361 C CA . VAL A 1 168 ? 6.397 -1.707 -12.733 1.00 80.19 168 VAL A CA 1
ATOM 1362 C C . VAL A 1 168 ? 4.972 -1.643 -12.181 1.00 80.19 168 VAL A C 1
ATOM 1364 O O . VAL A 1 168 ? 4.720 -0.915 -11.220 1.00 80.19 168 VAL A O 1
ATOM 1367 N N . VAL A 1 169 ? 4.042 -2.420 -12.745 1.00 83.94 169 VAL A N 1
ATOM 1368 C CA . VAL A 1 169 ? 2.647 -2.474 -12.280 1.00 83.94 169 VAL A CA 1
ATOM 1369 C C . VAL A 1 169 ? 2.566 -3.021 -10.855 1.00 83.94 169 VAL A C 1
ATOM 1371 O O . VAL A 1 169 ? 1.885 -2.427 -10.015 1.00 83.94 169 VAL A O 1
ATOM 1374 N N . GLY A 1 170 ? 3.274 -4.115 -10.565 1.00 88.31 170 GLY A N 1
ATOM 1375 C CA . GLY A 1 170 ? 3.307 -4.716 -9.233 1.00 88.31 170 GLY A CA 1
ATOM 1376 C C . GLY A 1 170 ? 3.901 -3.769 -8.196 1.00 88.31 170 GLY A C 1
ATOM 1377 O O . GLY A 1 170 ? 3.301 -3.543 -7.142 1.00 88.31 170 GLY A O 1
ATOM 1378 N N . LEU A 1 171 ? 5.040 -3.149 -8.517 1.00 88.44 171 LEU A N 1
ATOM 1379 C CA . LEU A 1 171 ? 5.708 -2.180 -7.652 1.00 88.44 171 LEU A CA 1
ATOM 1380 C C . LEU A 1 171 ? 4.813 -0.975 -7.356 1.00 88.44 171 LEU A C 1
ATOM 1382 O O . LEU A 1 171 ? 4.656 -0.586 -6.198 1.00 88.44 171 LEU A O 1
ATOM 1386 N N . PHE A 1 172 ? 4.199 -0.402 -8.390 1.00 87.00 172 PHE A N 1
ATOM 1387 C CA . PHE A 1 172 ? 3.291 0.730 -8.245 1.00 87.00 172 PHE A CA 1
ATOM 1388 C C . PHE A 1 172 ? 2.108 0.381 -7.335 1.00 87.00 172 PHE A C 1
ATOM 1390 O O . PHE A 1 172 ? 1.811 1.119 -6.393 1.00 87.00 172 PHE A O 1
ATOM 1397 N N . ALA A 1 173 ? 1.473 -0.774 -7.560 1.00 90.69 173 ALA A N 1
ATOM 1398 C CA . ALA A 1 173 ? 0.374 -1.248 -6.729 1.00 90.69 173 ALA A CA 1
ATOM 1399 C C . ALA A 1 173 ? 0.810 -1.456 -5.267 1.00 90.69 173 ALA A C 1
ATOM 1401 O O . ALA A 1 173 ? 0.116 -1.010 -4.352 1.00 90.69 173 ALA A O 1
ATOM 1402 N N . ALA A 1 174 ? 1.975 -2.066 -5.031 1.00 93.38 174 ALA A N 1
ATOM 1403 C CA . ALA A 1 174 ? 2.500 -2.305 -3.689 1.00 93.38 174 ALA A CA 1
ATOM 1404 C C . ALA A 1 174 ? 2.869 -1.007 -2.951 1.00 93.38 174 ALA A C 1
ATOM 1406 O O . ALA A 1 174 ? 2.528 -0.855 -1.778 1.00 93.38 174 ALA A O 1
ATOM 1407 N N . ILE A 1 175 ? 3.501 -0.038 -3.623 1.00 91.31 175 ILE A N 1
ATOM 1408 C CA . ILE A 1 175 ? 3.821 1.274 -3.035 1.00 91.31 175 ILE A CA 1
ATOM 1409 C C . ILE A 1 175 ? 2.539 2.020 -2.661 1.00 91.31 175 ILE A C 1
ATOM 1411 O O . ILE A 1 175 ? 2.425 2.521 -1.540 1.00 91.31 175 ILE A O 1
ATOM 1415 N N . LEU A 1 176 ? 1.550 2.060 -3.561 1.00 91.00 176 LEU A N 1
ATOM 1416 C CA . LEU A 1 176 ? 0.250 2.660 -3.261 1.00 91.00 176 LEU A CA 1
ATOM 1417 C C . LEU A 1 176 ? -0.415 1.991 -2.062 1.00 91.00 176 LEU A C 1
ATOM 1419 O O . LEU A 1 176 ? -0.990 2.673 -1.215 1.00 91.00 176 LEU A O 1
ATOM 1423 N N . MET A 1 177 ? -0.301 0.669 -1.964 1.00 95.56 177 MET A N 1
ATOM 1424 C CA . MET A 1 177 ? -0.844 -0.088 -0.849 1.00 95.56 177 MET A CA 1
ATOM 1425 C C . MET A 1 177 ? -0.228 0.327 0.486 1.00 95.56 177 MET A C 1
ATOM 1427 O O . MET A 1 177 ? -0.957 0.606 1.442 1.00 95.56 177 MET A O 1
ATOM 1431 N N . VAL A 1 178 ? 1.106 0.422 0.540 1.00 95.38 178 VAL A N 1
ATOM 1432 C CA . VAL A 1 178 ? 1.831 0.897 1.725 1.00 95.38 178 VAL A CA 1
ATOM 1433 C C . VAL A 1 178 ? 1.369 2.303 2.090 1.00 95.38 178 VAL A C 1
ATOM 1435 O O . VAL A 1 178 ? 1.017 2.542 3.244 1.00 95.38 178 VAL A O 1
ATOM 1438 N N . ILE A 1 179 ? 1.335 3.222 1.119 1.00 92.44 179 ILE A N 1
ATOM 1439 C CA . ILE A 1 179 ? 0.971 4.624 1.353 1.00 92.44 179 ILE A CA 1
ATOM 1440 C C . ILE A 1 179 ? -0.460 4.727 1.885 1.00 92.44 179 ILE A C 1
ATOM 1442 O O . ILE A 1 179 ? -0.667 5.329 2.938 1.00 92.44 179 ILE A O 1
ATOM 1446 N N . PHE A 1 180 ? -1.443 4.120 1.216 1.00 93.94 180 PHE A N 1
ATOM 1447 C CA . PHE A 1 180 ? -2.843 4.257 1.609 1.00 93.94 180 PHE A CA 1
ATOM 1448 C C . PHE A 1 180 ? -3.143 3.602 2.953 1.00 93.94 180 PHE A C 1
ATOM 1450 O O . PHE A 1 180 ? -3.730 4.247 3.825 1.00 93.94 180 PHE A O 1
ATOM 1457 N N . ILE A 1 181 ? -2.736 2.345 3.160 1.00 96.44 181 ILE A N 1
ATOM 1458 C CA . ILE A 1 181 ? -3.006 1.655 4.428 1.00 96.44 181 ILE A CA 1
ATOM 1459 C C . ILE A 1 181 ? -2.367 2.430 5.584 1.00 96.44 181 ILE A C 1
ATOM 1461 O O . ILE A 1 181 ? -3.037 2.699 6.581 1.00 96.44 181 ILE A O 1
ATOM 1465 N N . ASN A 1 182 ? -1.109 2.855 5.434 1.00 94.69 182 ASN A N 1
ATOM 1466 C CA . ASN A 1 182 ? -0.396 3.601 6.466 1.00 94.69 182 ASN A CA 1
ATOM 1467 C C . ASN A 1 182 ? -1.039 4.977 6.728 1.00 94.69 182 ASN A C 1
ATOM 1469 O O . ASN A 1 182 ? -1.256 5.351 7.883 1.00 94.69 182 ASN A O 1
ATOM 1473 N N . GLN A 1 183 ? -1.418 5.711 5.677 1.00 93.75 183 GLN A N 1
ATOM 1474 C CA . GLN A 1 183 ? -2.061 7.023 5.792 1.00 93.75 183 GLN A CA 1
ATOM 1475 C C . GLN A 1 183 ? -3.388 6.950 6.561 1.00 93.75 183 GLN A C 1
ATOM 1477 O O . GLN A 1 183 ? -3.602 7.720 7.504 1.00 93.75 183 GLN A O 1
ATOM 1482 N N . TYR A 1 184 ? -4.276 6.021 6.203 1.00 94.31 184 TYR A N 1
ATOM 1483 C CA . TYR A 1 184 ? -5.594 5.934 6.837 1.00 94.31 184 TYR A CA 1
ATOM 1484 C C . TYR A 1 184 ? -5.566 5.239 8.197 1.00 94.31 184 TYR A C 1
ATOM 1486 O O . TYR A 1 184 ? -6.328 5.630 9.083 1.00 94.31 184 TYR A O 1
ATOM 1494 N N . ALA A 1 185 ? -4.686 4.258 8.412 1.00 94.75 185 ALA A N 1
ATOM 1495 C CA . ALA A 1 185 ? -4.505 3.661 9.735 1.00 94.75 185 ALA A CA 1
ATOM 1496 C C . ALA A 1 185 ? -3.978 4.700 10.742 1.00 94.75 185 ALA A C 1
ATOM 1498 O O . ALA A 1 185 ? -4.510 4.812 11.849 1.00 94.75 185 ALA A O 1
ATOM 1499 N N . ASN A 1 186 ? -3.025 5.547 10.331 1.00 92.94 186 ASN A N 1
ATOM 1500 C CA . ASN A 1 186 ? -2.570 6.680 11.141 1.00 92.94 186 ASN A CA 1
ATOM 1501 C C . ASN A 1 186 ? -3.688 7.671 11.462 1.00 92.94 186 ASN A C 1
ATOM 1503 O O . ASN A 1 186 ? -3.751 8.181 12.580 1.00 92.94 186 ASN A O 1
ATOM 1507 N N . MET A 1 187 ? -4.580 7.949 10.508 1.00 92.62 187 MET A N 1
ATOM 1508 C CA . MET A 1 187 ? -5.713 8.847 10.738 1.00 92.62 187 MET A CA 1
ATOM 1509 C C . MET A 1 187 ? -6.654 8.308 11.824 1.00 92.62 187 MET A C 1
ATOM 1511 O O . MET A 1 187 ? -7.122 9.079 12.663 1.00 92.62 187 MET A O 1
ATOM 1515 N N . VAL A 1 188 ? -6.889 6.990 11.853 1.00 93.38 188 VAL A N 1
ATOM 1516 C CA . VAL A 1 188 ? -7.671 6.339 12.916 1.00 93.38 188 VAL A CA 1
ATOM 1517 C C . VAL A 1 188 ? -6.971 6.496 14.267 1.00 93.38 188 VAL A C 1
ATOM 1519 O O . VAL A 1 188 ? -7.604 6.934 15.226 1.00 93.38 188 VAL A O 1
ATOM 1522 N N . MET A 1 189 ? -5.672 6.185 14.343 1.00 91.69 189 MET A N 1
ATOM 1523 C CA . MET A 1 189 ? -4.890 6.310 15.579 1.00 91.69 189 MET A CA 1
ATOM 1524 C C . MET A 1 189 ? -4.921 7.733 16.134 1.00 91.69 189 MET A C 1
ATOM 1526 O O . MET A 1 189 ? -5.276 7.919 17.294 1.00 91.69 189 MET A O 1
ATOM 1530 N N . ARG A 1 190 ? -4.602 8.735 15.305 1.00 90.06 190 ARG A N 1
ATOM 1531 C CA . ARG A 1 190 ? -4.597 10.147 15.713 1.00 90.06 190 ARG A CA 1
ATOM 1532 C C . ARG A 1 190 ? -5.966 10.599 16.196 1.00 90.06 190 ARG A C 1
ATOM 1534 O O . ARG A 1 190 ? -6.057 11.212 17.249 1.00 90.06 190 ARG A O 1
ATOM 1541 N N . GLY A 1 191 ? -7.035 10.217 15.495 1.00 88.69 191 GLY A N 1
ATOM 1542 C CA . GLY A 1 191 ? -8.393 10.537 15.932 1.00 88.69 191 GLY A CA 1
ATOM 1543 C C . GLY A 1 191 ? -8.716 9.975 17.320 1.00 88.69 191 GLY A C 1
ATOM 1544 O O . GLY A 1 191 ? -9.348 10.649 18.123 1.00 88.69 191 GLY A O 1
ATOM 1545 N N . VAL A 1 192 ? -8.254 8.761 17.629 1.00 88.50 192 VAL A N 1
ATOM 1546 C CA . VAL A 1 192 ? -8.433 8.149 18.955 1.00 88.50 192 VAL A CA 1
ATOM 1547 C C . VAL A 1 192 ? -7.577 8.837 20.026 1.00 88.50 192 VAL A C 1
ATOM 1549 O O . VAL A 1 192 ? -8.048 9.043 21.146 1.00 88.50 192 VAL A O 1
ATOM 1552 N N . VAL A 1 193 ? -6.335 9.203 19.697 1.00 88.44 193 VAL A N 1
ATOM 1553 C CA . VAL A 1 193 ? -5.436 9.932 20.607 1.00 88.44 193 VAL A CA 1
ATOM 1554 C C . VAL A 1 193 ? -6.010 11.313 20.935 1.00 88.44 193 VAL A C 1
ATOM 1556 O O . VAL A 1 193 ? -6.136 11.648 22.112 1.00 88.44 193 VAL A O 1
ATOM 1559 N N . GLU A 1 194 ? -6.448 12.070 19.927 1.00 86.00 194 GLU A N 1
ATOM 1560 C CA . GLU A 1 194 ? -7.094 13.380 20.081 1.00 86.00 194 GLU A CA 1
ATOM 1561 C C . GLU A 1 194 ? -8.347 13.294 20.966 1.00 86.00 194 GLU A C 1
ATOM 1563 O O . GLU A 1 194 ? -8.562 14.129 21.844 1.00 86.00 194 GLU A O 1
ATOM 1568 N N . GLU A 1 195 ? -9.179 12.270 20.776 1.00 86.38 195 GLU A N 1
ATOM 1569 C CA . GLU A 1 195 ? -10.391 12.074 21.578 1.00 86.38 195 GLU A CA 1
ATOM 1570 C C . GLU A 1 195 ? -10.096 11.732 23.034 1.00 86.38 195 GLU A C 1
ATOM 1572 O O . GLU A 1 195 ? -10.825 12.174 23.928 1.00 86.38 195 GLU A O 1
ATOM 1577 N N . LYS A 1 196 ? -9.026 10.968 23.276 1.00 82.31 196 LYS A N 1
ATOM 1578 C CA . LYS A 1 196 ? -8.560 10.645 24.625 1.00 82.31 196 LYS A CA 1
ATOM 1579 C C . LYS A 1 196 ? -7.969 11.878 25.313 1.00 82.31 196 LYS A C 1
ATOM 1581 O O . LYS A 1 196 ? -8.292 12.139 26.468 1.00 82.31 196 LYS A O 1
ATOM 1586 N N . GLN A 1 197 ? -7.150 12.661 24.610 1.00 82.31 197 GLN A N 1
ATOM 1587 C CA . GLN A 1 197 ? -6.532 13.878 25.150 1.00 82.31 197 GLN A CA 1
ATOM 1588 C C . GLN A 1 197 ? -7.568 14.957 25.482 1.00 82.31 197 GLN A C 1
ATOM 1590 O O . GLN A 1 197 ? -7.499 15.578 26.542 1.00 82.31 197 GLN A O 1
ATOM 1595 N N . ASN A 1 198 ? -8.571 15.135 24.621 1.00 84.25 198 ASN A N 1
ATOM 1596 C CA . ASN A 1 198 ? -9.614 16.146 24.798 1.00 84.25 198 ASN A CA 1
ATOM 1597 C C . ASN A 1 198 ? -10.758 15.706 25.730 1.00 84.25 198 ASN A C 1
ATOM 1599 O O . ASN A 1 198 ? -11.769 16.401 25.822 1.00 84.25 198 ASN A O 1
ATOM 1603 N N . ARG A 1 199 ? -10.635 14.552 26.406 1.00 83.00 199 ARG A N 1
ATOM 1604 C CA . ARG A 1 199 ? -11.681 1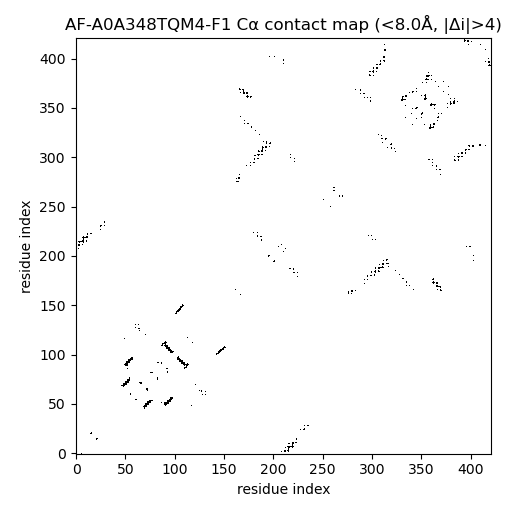3.945 27.260 1.00 83.00 199 ARG A CA 1
ATOM 1605 C C . ARG A 1 199 ? -13.034 13.768 26.558 1.00 83.00 199 ARG A C 1
ATOM 1607 O O . ARG A 1 199 ? -14.083 13.680 27.194 1.00 83.00 199 ARG A O 1
ATOM 1614 N N . ILE A 1 200 ? -13.018 13.683 25.229 1.00 78.94 200 ILE A N 1
ATOM 1615 C CA . ILE A 1 200 ? -14.215 13.458 24.415 1.00 78.94 200 ILE A CA 1
ATOM 1616 C C . ILE A 1 200 ? -14.678 12.005 24.583 1.00 78.94 200 ILE A C 1
ATOM 1618 O O . ILE A 1 200 ? -15.880 11.734 24.600 1.00 78.94 200 ILE A O 1
ATOM 1622 N N . SER A 1 201 ? -13.735 11.074 24.765 1.00 74.12 201 SER A N 1
ATOM 1623 C CA . SER A 1 201 ? -14.019 9.655 24.997 1.00 74.12 201 SER A CA 1
ATOM 1624 C C . SER A 1 201 ? -14.919 9.413 26.217 1.00 74.12 201 SER A C 1
ATOM 1626 O O . SER A 1 201 ? -15.826 8.593 26.127 1.00 74.12 201 SER A O 1
ATOM 1628 N N . GLU A 1 202 ? -14.748 10.145 27.323 1.00 77.25 202 GLU A N 1
ATOM 1629 C CA . GLU A 1 202 ? -15.580 9.997 28.530 1.00 77.25 202 GLU A CA 1
ATOM 1630 C C . GLU A 1 202 ? -17.042 10.346 28.258 1.00 77.25 202 GLU A C 1
ATOM 1632 O O . GLU A 1 202 ? -17.935 9.559 28.565 1.00 77.25 202 GLU A O 1
ATOM 1637 N N . ILE A 1 203 ? -17.280 11.489 27.612 1.00 80.50 203 ILE A N 1
ATOM 1638 C CA . ILE A 1 203 ? -18.627 11.975 27.304 1.00 80.50 203 ILE A CA 1
ATOM 1639 C C . ILE A 1 203 ? -19.311 11.034 26.308 1.00 80.50 203 ILE A C 1
ATOM 1641 O O . ILE A 1 203 ? -20.454 10.632 26.524 1.00 80.50 203 ILE A O 1
ATOM 1645 N N . ILE A 1 204 ? -18.618 10.628 25.240 1.00 75.62 204 ILE A N 1
ATOM 1646 C CA . ILE A 1 204 ? -19.209 9.786 24.191 1.00 75.62 204 ILE A CA 1
ATOM 1647 C C . ILE A 1 204 ? -19.515 8.372 24.705 1.00 75.62 204 ILE A C 1
ATOM 1649 O O . ILE A 1 204 ? -20.553 7.801 24.354 1.00 75.62 204 ILE A O 1
ATOM 1653 N N . LEU A 1 205 ? -18.664 7.818 25.573 1.00 74.81 205 LEU A N 1
ATOM 1654 C CA . LEU A 1 205 ? -18.857 6.475 26.122 1.00 74.81 205 LEU A CA 1
ATOM 1655 C C . LEU A 1 205 ? -20.001 6.380 27.143 1.00 74.81 205 LEU A C 1
ATOM 1657 O O . LEU A 1 205 ? -20.494 5.276 27.371 1.00 74.81 205 LEU A O 1
ATOM 1661 N N . THR A 1 206 ? -20.489 7.501 27.696 1.00 82.25 206 THR A N 1
ATOM 1662 C CA . THR A 1 206 ? -21.740 7.500 28.487 1.00 82.25 206 THR A CA 1
ATOM 1663 C C . THR A 1 206 ? -22.982 7.236 27.635 1.00 82.25 206 THR A C 1
ATOM 1665 O O . THR A 1 206 ? -23.994 6.761 28.145 1.00 82.25 206 THR A O 1
ATOM 1668 N N . SER A 1 207 ? -22.910 7.535 26.334 1.00 80.94 207 SER A N 1
ATOM 1669 C CA . SER A 1 207 ? -24.063 7.526 25.430 1.00 80.94 207 SER A CA 1
ATOM 1670 C C . SER A 1 207 ? -24.042 6.362 24.436 1.00 80.94 207 SER A C 1
ATOM 1672 O O . SER A 1 207 ? -25.097 5.920 23.981 1.00 80.94 207 SER A O 1
ATOM 1674 N N . ILE A 1 208 ? -22.858 5.853 24.066 1.00 83.56 208 ILE A N 1
ATOM 1675 C CA . ILE A 1 208 ? -22.696 4.811 23.040 1.00 83.56 208 ILE A CA 1
ATOM 1676 C C . ILE A 1 208 ? -21.638 3.788 23.473 1.00 83.56 208 ILE A C 1
ATOM 1678 O O . ILE A 1 208 ? -20.577 4.135 23.982 1.00 83.56 208 ILE A O 1
ATOM 1682 N N . LYS A 1 209 ? -21.896 2.498 23.213 1.00 83.00 209 LYS A N 1
ATOM 1683 C CA . LYS A 1 209 ? -20.926 1.423 23.484 1.00 83.00 209 LYS A CA 1
ATOM 1684 C C . LYS A 1 209 ? -19.615 1.642 22.697 1.00 83.00 209 LYS A C 1
ATOM 1686 O O . LYS A 1 209 ? -19.692 1.928 21.498 1.00 83.00 209 LYS A O 1
ATOM 1691 N N . PRO A 1 210 ? -18.437 1.347 23.288 1.00 77.50 210 PRO A N 1
ATOM 1692 C CA . PRO A 1 210 ? -17.125 1.498 22.643 1.00 77.50 210 PRO A CA 1
ATOM 1693 C C . PRO A 1 210 ? -17.014 0.906 21.233 1.00 77.50 210 PRO A C 1
ATOM 1695 O O . PRO A 1 210 ? -16.453 1.516 20.328 1.00 77.50 210 PRO A O 1
ATOM 1698 N N . PHE A 1 211 ? -17.601 -0.276 21.030 1.00 80.44 211 PHE A N 1
ATOM 1699 C CA . PHE A 1 211 ? -17.546 -0.983 19.753 1.00 80.44 211 PHE A CA 1
ATOM 1700 C C . PHE A 1 211 ? -18.207 -0.194 18.612 1.00 80.44 211 PHE A C 1
ATOM 1702 O O . PHE A 1 211 ? -17.631 -0.063 17.537 1.00 80.44 211 PHE A O 1
ATOM 1709 N N . HIS A 1 212 ? -19.399 0.370 18.842 1.00 84.12 212 HIS A N 1
ATOM 1710 C CA . HIS A 1 212 ? -20.111 1.128 17.807 1.00 84.12 212 HIS A CA 1
ATOM 1711 C C . HIS A 1 212 ? -19.404 2.434 17.456 1.00 84.12 212 HIS A C 1
ATOM 1713 O O . HIS A 1 212 ? -19.469 2.855 16.301 1.00 84.12 212 HIS A O 1
ATOM 1719 N N . PHE A 1 213 ? -18.732 3.037 18.436 1.00 82.88 213 PHE A N 1
ATOM 1720 C CA . PHE A 1 213 ? -17.930 4.235 18.251 1.00 82.88 213 PHE A CA 1
ATOM 1721 C C . PHE A 1 213 ? -16.699 3.964 17.380 1.00 82.88 213 PHE A C 1
ATOM 1723 O O . PHE A 1 213 ? -16.534 4.593 16.336 1.00 82.88 213 PHE A O 1
ATOM 1730 N N . MET A 1 214 ? -15.901 2.954 17.741 1.00 84.25 214 MET A N 1
ATOM 1731 C CA . MET A 1 214 ? -14.728 2.559 16.958 1.00 84.25 214 MET A CA 1
ATOM 1732 C C . MET A 1 214 ? -15.086 2.105 15.547 1.00 84.25 214 MET A C 1
ATOM 1734 O O . MET A 1 214 ? -14.467 2.550 14.585 1.00 84.25 214 MET A O 1
ATOM 1738 N N . MET A 1 215 ? -16.097 1.242 15.411 1.00 86.25 215 MET A N 1
ATOM 1739 C CA . MET A 1 215 ? -16.527 0.752 14.103 1.00 86.25 215 MET A CA 1
ATOM 1740 C C . MET A 1 215 ? -17.004 1.910 13.219 1.00 86.25 215 MET A C 1
ATOM 1742 O O . MET A 1 215 ? -16.690 1.946 12.036 1.00 86.25 215 MET A O 1
ATOM 1746 N N . GLY A 1 216 ? -17.708 2.894 13.793 1.00 88.94 216 GLY A N 1
ATOM 1747 C CA . GLY A 1 216 ? -18.139 4.085 13.062 1.00 88.94 216 GLY A CA 1
ATOM 1748 C C . GLY A 1 216 ? -16.948 4.889 12.547 1.00 88.94 216 GLY A C 1
ATOM 1749 O O . GLY A 1 216 ? -16.923 5.261 11.379 1.00 88.94 216 GLY A O 1
ATOM 1750 N N . LYS A 1 217 ? -15.922 5.077 13.383 1.00 90.56 217 LYS A N 1
ATOM 1751 C CA . LYS A 1 217 ? -14.681 5.764 13.003 1.00 90.56 217 LYS A CA 1
ATOM 1752 C C . LYS A 1 217 ? -13.927 5.042 11.885 1.00 90.56 217 LYS A C 1
ATOM 1754 O O . LYS A 1 217 ? -13.580 5.668 10.886 1.00 90.56 217 LYS A O 1
ATOM 1759 N N . ILE A 1 218 ? -13.724 3.732 12.021 1.00 92.50 218 ILE A N 1
ATOM 1760 C CA . ILE A 1 218 ? -13.034 2.914 11.013 1.00 92.50 218 ILE A CA 1
ATOM 1761 C C . ILE A 1 218 ? -13.805 2.942 9.686 1.00 92.50 218 ILE A C 1
ATOM 1763 O O . ILE A 1 218 ? -13.218 3.207 8.645 1.00 92.50 218 ILE A O 1
ATOM 1767 N N . VAL A 1 219 ? -15.128 2.754 9.701 1.00 94.00 219 VAL A N 1
ATOM 1768 C CA . VAL A 1 219 ? -15.950 2.775 8.476 1.00 94.00 219 VAL A CA 1
ATOM 1769 C C . VAL A 1 219 ? -16.000 4.168 7.835 1.00 94.00 219 VAL A C 1
ATOM 1771 O O . VAL A 1 219 ? -15.940 4.286 6.610 1.00 94.00 219 VAL A O 1
ATOM 1774 N N . GLY A 1 220 ? -16.083 5.233 8.637 1.00 93.62 220 GLY A N 1
ATOM 1775 C CA . GLY A 1 220 ? -16.059 6.610 8.140 1.00 93.62 220 GLY A CA 1
ATOM 1776 C C . GLY A 1 220 ? -14.753 6.932 7.417 1.00 93.62 220 GLY A C 1
ATOM 1777 O O . GLY A 1 220 ? -14.778 7.411 6.286 1.00 93.62 220 GLY A O 1
ATOM 1778 N N . ILE A 1 221 ? -13.615 6.586 8.025 1.00 93.88 221 ILE A N 1
ATOM 1779 C CA . ILE A 1 221 ? -12.289 6.794 7.428 1.00 93.88 221 ILE A CA 1
ATOM 1780 C C . ILE A 1 221 ? -12.071 5.867 6.221 1.00 93.88 221 ILE A C 1
ATOM 1782 O O . ILE A 1 221 ? -11.549 6.324 5.206 1.00 93.88 221 ILE A O 1
ATOM 1786 N N . ALA A 1 222 ? -12.542 4.616 6.264 1.00 93.94 222 ALA A N 1
ATOM 1787 C CA . ALA A 1 222 ? -12.536 3.726 5.099 1.00 93.94 222 ALA A CA 1
ATOM 1788 C C . ALA A 1 222 ? -13.275 4.351 3.909 1.00 93.94 222 ALA A C 1
ATOM 1790 O O . ALA A 1 222 ? -12.802 4.298 2.779 1.00 93.94 222 ALA A O 1
ATOM 1791 N N . SER A 1 223 ? -14.422 4.987 4.161 1.00 94.88 223 SER A N 1
ATOM 1792 C CA . SER A 1 223 ? -15.220 5.637 3.115 1.00 94.88 223 SER A CA 1
ATOM 1793 C C . SER A 1 223 ? -14.462 6.797 2.456 1.00 94.88 223 SER A C 1
ATOM 1795 O O . SER A 1 223 ? -14.539 6.975 1.242 1.00 94.88 223 SER A O 1
ATOM 1797 N N . VAL A 1 224 ? -13.676 7.555 3.233 1.00 94.62 224 VAL A N 1
ATOM 1798 C CA . VAL A 1 224 ? -12.768 8.590 2.701 1.00 94.62 224 VAL A CA 1
ATOM 1799 C C . VAL A 1 224 ? -11.690 7.956 1.825 1.00 94.62 224 VAL A C 1
ATOM 1801 O O . VAL A 1 224 ? -11.382 8.475 0.753 1.00 94.62 224 VAL A O 1
ATOM 1804 N N . ALA A 1 225 ? -11.149 6.815 2.251 1.00 93.12 225 ALA A N 1
ATOM 1805 C CA . ALA A 1 225 ? -10.144 6.097 1.487 1.00 93.12 225 ALA A CA 1
ATOM 1806 C C . ALA A 1 225 ? -10.658 5.596 0.139 1.00 93.12 225 ALA A C 1
ATOM 1808 O O . ALA A 1 225 ? -10.005 5.799 -0.881 1.00 93.12 225 ALA A O 1
ATOM 1809 N N . PHE A 1 226 ? -11.859 5.017 0.107 1.00 93.75 226 PHE A N 1
ATOM 1810 C CA . PHE A 1 226 ? -12.487 4.602 -1.145 1.00 93.75 226 PHE A CA 1
ATOM 1811 C C . PHE A 1 226 ? -12.763 5.774 -2.083 1.00 93.75 226 PHE A C 1
ATOM 1813 O O . PHE A 1 226 ? -12.545 5.642 -3.285 1.00 93.75 226 PHE A O 1
ATOM 1820 N N . LEU A 1 227 ? -13.193 6.924 -1.551 1.00 93.69 227 LEU A N 1
ATOM 1821 C CA . LEU A 1 227 ? -13.352 8.140 -2.349 1.00 93.69 227 LEU A CA 1
ATOM 1822 C C . LEU A 1 227 ? -12.018 8.542 -2.992 1.00 93.69 227 LEU A C 1
ATOM 1824 O O . LEU A 1 227 ? -11.960 8.793 -4.194 1.00 93.69 227 LEU A O 1
ATOM 1828 N N . GLN A 1 228 ? -10.943 8.572 -2.202 1.00 92.44 228 GLN A N 1
ATOM 1829 C CA . GLN A 1 228 ? -9.623 8.956 -2.688 1.00 92.44 228 GLN A CA 1
ATOM 1830 C C . GLN A 1 228 ? -9.084 7.975 -3.733 1.00 92.44 228 GLN A C 1
ATOM 1832 O O . GLN A 1 228 ? -8.663 8.410 -4.802 1.00 92.44 228 GLN A O 1
ATOM 1837 N N . ILE A 1 229 ? -9.169 6.670 -3.473 1.00 90.69 229 ILE A N 1
ATOM 1838 C CA . ILE A 1 229 ? -8.792 5.623 -4.429 1.00 90.69 229 ILE A CA 1
ATOM 1839 C C . ILE A 1 229 ? -9.602 5.774 -5.722 1.00 90.69 229 ILE A C 1
ATOM 1841 O O . ILE A 1 229 ? -9.019 5.830 -6.799 1.00 90.69 229 ILE A O 1
ATOM 1845 N N . GLY A 1 230 ? -10.927 5.921 -5.642 1.00 90.19 230 GLY A N 1
ATOM 1846 C CA . GLY A 1 230 ? -11.781 6.079 -6.822 1.00 90.19 230 GLY A CA 1
ATOM 1847 C C . GLY A 1 230 ? -11.399 7.286 -7.686 1.00 90.19 230 GLY A C 1
ATOM 1848 O O . GLY A 1 230 ? -11.329 7.181 -8.914 1.00 90.19 230 GLY A O 1
ATOM 1849 N N . VAL A 1 231 ? -11.079 8.419 -7.056 1.00 90.75 231 VAL A N 1
ATOM 1850 C CA . VAL A 1 231 ? -10.592 9.612 -7.763 1.00 90.75 231 VAL A CA 1
ATOM 1851 C C . VAL A 1 231 ? -9.212 9.370 -8.374 1.00 90.75 231 VAL A C 1
ATOM 1853 O O . VAL A 1 231 ? -8.996 9.748 -9.521 1.00 90.75 231 VAL A O 1
ATOM 1856 N N . TRP A 1 232 ? -8.297 8.706 -7.666 1.00 87.75 232 TRP A N 1
ATOM 1857 C CA . TRP A 1 232 ? -6.953 8.403 -8.168 1.00 87.75 232 TRP A CA 1
ATOM 1858 C C . TRP A 1 232 ? -6.986 7.467 -9.374 1.00 87.75 232 TRP A C 1
ATOM 1860 O O . TRP A 1 232 ? -6.316 7.741 -10.365 1.00 87.75 232 TRP A O 1
ATOM 1870 N N . PHE A 1 233 ? -7.797 6.409 -9.330 1.00 83.25 233 PHE A N 1
ATOM 1871 C CA . PHE A 1 233 ? -7.992 5.503 -10.464 1.00 83.25 233 PHE A CA 1
ATOM 1872 C C . PHE A 1 233 ? -8.589 6.237 -11.671 1.00 83.25 233 PHE A C 1
ATOM 1874 O O . PHE A 1 233 ? -8.094 6.089 -12.788 1.00 83.25 233 PHE A O 1
ATOM 1881 N N . SER A 1 234 ? -9.594 7.090 -11.448 1.00 87.00 234 SER A N 1
ATOM 1882 C CA . SER A 1 234 ? -10.200 7.900 -12.515 1.00 87.00 234 SER A CA 1
ATOM 1883 C C . SER A 1 234 ? -9.190 8.876 -13.130 1.00 87.00 234 SER A C 1
ATOM 1885 O O . SER A 1 234 ? -9.073 8.978 -14.350 1.00 87.00 234 SER A O 1
ATOM 1887 N N . PHE A 1 235 ? -8.418 9.566 -12.286 1.00 84.25 235 PHE A N 1
ATOM 1888 C CA . PHE A 1 235 ? -7.401 10.527 -12.704 1.00 84.25 235 PHE A CA 1
ATOM 1889 C C . PHE A 1 235 ? -6.247 9.850 -13.450 1.00 84.25 235 PHE A C 1
ATOM 1891 O O . PHE A 1 235 ? -5.865 10.302 -14.526 1.00 84.25 235 PHE A O 1
ATOM 1898 N N . SER A 1 236 ? -5.738 8.733 -12.925 1.00 77.75 236 SER A N 1
ATOM 1899 C CA . SER A 1 236 ? -4.694 7.924 -13.558 1.00 77.75 236 SER A CA 1
ATOM 1900 C C . SER A 1 236 ? -5.135 7.405 -14.929 1.00 77.75 236 SER A C 1
ATOM 1902 O O . SER A 1 236 ? -4.367 7.500 -15.883 1.00 77.75 236 SER A O 1
ATOM 1904 N N . GLY A 1 237 ? -6.390 6.960 -15.071 1.00 78.62 237 GLY A N 1
ATOM 1905 C CA . GLY A 1 237 ? -6.949 6.552 -16.362 1.00 78.62 237 GLY A CA 1
ATOM 1906 C C . GLY A 1 237 ? -6.958 7.687 -17.394 1.00 78.62 237 GLY A C 1
ATOM 1907 O O . GLY A 1 237 ? -6.475 7.513 -18.511 1.00 78.62 237 GLY A O 1
ATOM 1908 N N . ILE A 1 238 ? -7.439 8.877 -17.016 1.00 84.38 238 ILE A N 1
ATOM 1909 C CA . ILE A 1 238 ? -7.462 10.059 -17.903 1.00 84.38 238 ILE A CA 1
ATOM 1910 C C . ILE A 1 238 ? -6.039 10.496 -18.289 1.00 84.38 238 ILE A C 1
ATOM 1912 O O . ILE A 1 238 ? -5.761 10.852 -19.439 1.00 84.38 238 ILE A O 1
ATOM 1916 N N . LEU A 1 239 ? -5.125 10.460 -17.326 1.00 77.88 239 LEU A N 1
ATOM 1917 C CA . LEU A 1 239 ? -3.739 10.858 -17.508 1.00 77.88 239 LEU A CA 1
ATOM 1918 C C . LEU A 1 239 ? -2.980 9.869 -18.399 1.00 77.88 239 LEU A C 1
ATOM 1920 O O . LEU A 1 239 ? -2.283 10.300 -19.312 1.00 77.88 239 LEU A O 1
ATOM 1924 N N . SER A 1 240 ? -3.189 8.563 -18.219 1.00 71.19 240 SER A N 1
ATOM 1925 C CA . SER A 1 240 ? -2.631 7.514 -19.081 1.00 71.19 240 SER A CA 1
ATOM 1926 C C . SER A 1 240 ? -3.035 7.711 -20.546 1.00 71.19 240 SER A C 1
ATOM 1928 O O . SER A 1 240 ? -2.178 7.662 -21.426 1.00 71.19 240 SER A O 1
ATOM 1930 N N . LEU A 1 241 ? -4.298 8.065 -20.824 1.00 78.19 241 LEU A N 1
ATOM 1931 C CA . LEU A 1 241 ? -4.749 8.401 -22.183 1.00 78.19 241 LEU A CA 1
ATOM 1932 C C . LEU A 1 241 ? -4.030 9.629 -22.761 1.00 78.19 241 LEU A C 1
ATOM 1934 O O . LEU A 1 241 ? -3.794 9.702 -23.968 1.00 78.19 241 LEU A O 1
ATOM 1938 N N . THR A 1 242 ? -3.697 10.599 -21.911 1.00 77.50 242 THR A N 1
ATOM 1939 C CA . THR A 1 242 ? -3.016 11.838 -22.309 1.00 77.50 242 THR A CA 1
ATOM 1940 C C . THR A 1 242 ? -1.539 11.575 -22.601 1.00 77.50 242 THR A C 1
ATOM 1942 O O . THR A 1 242 ? -1.053 11.972 -23.657 1.00 77.50 242 THR A O 1
ATOM 1945 N N . VAL A 1 243 ? -0.857 10.827 -21.727 1.00 70.56 243 VAL A N 1
ATOM 1946 C CA . VAL A 1 243 ? 0.532 10.379 -21.913 1.00 70.56 243 VAL A CA 1
ATOM 1947 C C . VAL A 1 243 ? 0.650 9.484 -23.144 1.00 70.56 243 VAL A C 1
ATOM 1949 O O . VAL A 1 243 ? 1.528 9.705 -23.969 1.00 70.56 243 VAL A O 1
ATOM 1952 N N . TYR A 1 244 ? -0.272 8.535 -23.334 1.00 68.56 244 TYR A N 1
ATOM 1953 C CA . TYR A 1 244 ? -0.306 7.682 -24.524 1.00 68.56 244 TYR A CA 1
ATOM 1954 C C . TYR A 1 244 ? -0.407 8.507 -25.812 1.00 68.56 244 TYR A C 1
ATOM 1956 O O . TYR A 1 244 ? 0.318 8.254 -26.775 1.00 68.56 244 TYR A O 1
ATOM 1964 N N . LYS A 1 245 ? -1.280 9.523 -25.836 1.00 74.12 245 LYS A N 1
ATOM 1965 C CA . LYS A 1 245 ? -1.399 10.432 -26.983 1.00 74.12 245 LYS A CA 1
ATOM 1966 C C . LYS A 1 245 ? -0.133 11.250 -27.196 1.00 74.12 245 LYS A C 1
ATOM 1968 O O . LYS A 1 245 ? 0.304 11.342 -28.335 1.00 74.12 245 LYS A O 1
ATOM 1973 N N . TRP A 1 246 ? 0.438 11.819 -26.137 1.00 68.75 246 TRP A N 1
ATOM 1974 C CA . TRP A 1 246 ? 1.670 12.606 -26.200 1.00 68.75 246 TRP A CA 1
ATOM 1975 C C . TRP A 1 246 ? 2.830 11.773 -26.759 1.00 68.75 246 TRP A C 1
ATOM 1977 O O . TRP A 1 246 ? 3.400 12.139 -27.781 1.00 68.75 246 TRP A O 1
ATOM 1987 N N . PHE A 1 247 ? 3.051 10.577 -26.208 1.00 63.31 247 PHE A N 1
ATOM 1988 C CA . PHE A 1 247 ? 4.081 9.650 -26.675 1.00 63.31 247 PHE A CA 1
ATOM 1989 C C . PHE A 1 247 ? 3.848 9.202 -28.126 1.00 63.31 247 PHE A C 1
ATOM 1991 O O . PHE A 1 247 ? 4.778 9.123 -28.928 1.00 63.31 247 PHE A O 1
ATOM 1998 N N . ARG A 1 248 ? 2.591 8.928 -28.508 1.00 64.50 248 ARG A N 1
ATOM 1999 C CA . ARG A 1 248 ? 2.231 8.572 -29.891 1.00 64.50 248 ARG A CA 1
ATOM 2000 C C . ARG A 1 248 ? 2.432 9.738 -30.864 1.00 64.50 248 ARG A C 1
ATOM 2002 O O . ARG A 1 248 ? 2.837 9.497 -31.997 1.00 64.50 248 ARG A O 1
ATOM 2009 N N . LEU A 1 249 ? 2.117 10.966 -30.456 1.00 59.38 249 LEU A N 1
ATOM 2010 C CA . LEU A 1 249 ? 2.265 12.175 -31.271 1.00 59.38 249 LEU A CA 1
ATOM 2011 C C . LEU A 1 249 ? 3.737 12.527 -31.485 1.00 59.38 249 LEU A C 1
ATOM 2013 O O . LEU A 1 249 ? 4.129 12.801 -32.614 1.00 59.38 249 LEU A O 1
ATOM 2017 N N . GLU A 1 250 ? 4.556 12.444 -30.440 1.00 59.69 250 GLU A N 1
ATOM 2018 C CA . GLU A 1 250 ? 6.004 12.647 -30.530 1.00 59.69 250 GLU A CA 1
ATOM 2019 C C . GLU A 1 250 ? 6.663 11.581 -31.419 1.00 59.69 250 GLU A C 1
ATOM 2021 O O . GLU A 1 250 ? 7.429 11.912 -32.325 1.00 59.69 250 GLU A O 1
ATOM 2026 N N . ARG A 1 251 ? 6.239 10.311 -31.298 1.00 53.84 251 ARG A N 1
ATOM 2027 C CA . ARG A 1 251 ? 6.608 9.257 -32.261 1.00 53.84 251 ARG A CA 1
ATOM 2028 C C . ARG A 1 251 ? 6.183 9.566 -33.699 1.00 53.84 251 ARG A C 1
ATOM 2030 O O . ARG A 1 251 ? 6.905 9.216 -34.624 1.00 53.84 251 ARG A O 1
ATOM 2037 N N . PHE A 1 252 ? 5.010 10.167 -33.908 1.00 52.62 252 PHE A N 1
ATOM 2038 C CA . PHE A 1 252 ? 4.502 10.469 -35.251 1.00 52.62 252 PHE A CA 1
ATOM 2039 C C . PHE A 1 252 ? 5.227 11.657 -35.898 1.00 52.62 252 PHE A C 1
ATOM 2041 O O . PHE A 1 252 ? 5.378 11.679 -37.119 1.00 52.62 252 PHE A O 1
ATOM 2048 N N . ASN A 1 253 ? 5.698 12.619 -35.099 1.00 55.00 253 ASN A N 1
ATOM 2049 C CA . ASN A 1 253 ? 6.531 13.722 -35.579 1.00 55.00 253 ASN A CA 1
ATOM 2050 C C . ASN A 1 253 ? 7.923 13.243 -36.026 1.00 55.00 253 ASN A C 1
ATOM 2052 O O . ASN A 1 253 ? 8.445 13.746 -37.016 1.00 55.00 253 ASN A O 1
ATOM 2056 N N . ASN A 1 254 ? 8.478 12.206 -35.392 1.00 52.75 254 ASN A N 1
ATOM 2057 C CA . ASN A 1 254 ? 9.770 11.600 -35.749 1.00 52.75 254 ASN A CA 1
ATOM 2058 C C . ASN A 1 254 ? 9.658 10.505 -36.837 1.00 52.75 254 ASN A C 1
ATOM 2060 O O . ASN A 1 254 ? 10.348 9.484 -36.801 1.00 52.75 254 ASN A O 1
ATOM 2064 N N . LYS A 1 255 ? 8.778 10.705 -37.827 1.00 46.62 255 LYS A N 1
ATOM 2065 C CA . LYS A 1 255 ? 8.413 9.723 -38.870 1.00 46.62 255 LYS A CA 1
ATOM 2066 C C . LYS A 1 255 ? 9.597 9.140 -39.664 1.00 46.62 255 LYS A C 1
ATOM 2068 O O . LYS A 1 255 ? 9.557 7.968 -40.024 1.00 46.62 255 LYS A O 1
ATOM 2073 N N . HIS A 1 256 ? 10.666 9.911 -39.872 1.00 50.16 256 HIS A N 1
ATOM 2074 C CA . HIS A 1 256 ? 11.867 9.464 -40.597 1.00 50.16 256 HIS A CA 1
ATOM 2075 C C . HIS A 1 256 ? 12.717 8.431 -39.835 1.00 50.16 256 HIS A C 1
ATOM 2077 O O . HIS A 1 256 ? 13.425 7.636 -40.452 1.00 50.16 256 HIS A O 1
ATOM 2083 N N . ILE A 1 257 ? 12.615 8.389 -38.504 1.00 48.31 257 ILE A N 1
ATOM 2084 C CA . ILE A 1 257 ? 13.340 7.419 -37.672 1.00 48.31 257 ILE A CA 1
ATOM 2085 C C . ILE A 1 257 ? 12.615 6.063 -37.694 1.00 48.31 257 ILE A C 1
ATOM 2087 O O . ILE A 1 257 ? 13.248 5.015 -37.725 1.00 48.31 257 ILE A O 1
ATOM 2091 N N . PHE A 1 258 ? 11.281 6.061 -37.757 1.00 43.09 258 PHE A N 1
ATOM 2092 C CA . PHE A 1 258 ? 10.473 4.847 -37.607 1.00 43.09 258 PHE A CA 1
ATOM 2093 C C . PHE A 1 258 ? 10.320 4.015 -38.895 1.00 43.09 258 PHE A C 1
ATOM 2095 O O . PHE A 1 258 ? 10.316 2.787 -38.828 1.00 43.09 258 PHE A O 1
ATOM 2102 N N . GLU A 1 259 ? 10.241 4.650 -40.070 1.00 46.78 259 GLU A N 1
ATOM 2103 C CA . GLU A 1 259 ? 10.188 3.929 -41.359 1.00 46.78 259 GLU A CA 1
ATOM 2104 C C . GLU A 1 259 ? 11.514 3.207 -41.674 1.00 46.78 259 GLU A C 1
ATOM 2106 O O . GLU A 1 259 ? 11.501 2.110 -42.230 1.00 46.78 259 GLU A O 1
ATOM 2111 N N . THR A 1 260 ? 12.647 3.754 -41.219 1.00 45.25 260 THR A N 1
ATOM 2112 C CA . THR A 1 260 ? 13.973 3.112 -41.316 1.00 45.25 260 THR A CA 1
ATOM 2113 C C . THR A 1 260 ? 14.103 1.917 -40.355 1.00 45.25 260 THR A C 1
ATOM 2115 O O . THR A 1 260 ? 14.720 0.908 -40.685 1.00 45.25 260 THR A O 1
ATOM 2118 N N . ILE A 1 261 ? 13.454 1.982 -39.185 1.00 44.91 261 ILE A N 1
ATOM 2119 C CA . ILE A 1 261 ? 13.449 0.930 -38.151 1.00 44.91 261 ILE A CA 1
ATOM 2120 C C . ILE A 1 261 ? 12.621 -0.303 -38.564 1.00 44.91 261 ILE A C 1
ATOM 2122 O O . ILE A 1 261 ? 12.971 -1.418 -38.182 1.00 44.91 261 ILE A O 1
ATOM 2126 N N . GLN A 1 262 ? 11.558 -0.139 -39.365 1.00 42.62 262 GLN A N 1
ATOM 2127 C CA . GLN A 1 262 ? 10.716 -1.253 -39.845 1.00 42.62 262 GLN A CA 1
ATOM 2128 C C . GLN A 1 262 ? 11.355 -2.111 -40.948 1.00 42.62 262 GLN A C 1
ATOM 2130 O O . GLN A 1 262 ? 10.889 -3.221 -41.192 1.00 42.62 262 GLN A O 1
ATOM 2135 N N . GLN A 1 263 ? 12.401 -1.621 -41.616 1.00 46.59 263 GLN A N 1
ATOM 2136 C CA . GLN A 1 263 ? 13.110 -2.370 -42.662 1.00 46.59 263 GLN A CA 1
ATOM 2137 C C . GLN A 1 263 ? 14.334 -3.136 -42.135 1.00 46.59 263 GLN A C 1
ATOM 2139 O O . GLN A 1 263 ? 14.959 -3.879 -42.889 1.00 46.59 263 GLN A O 1
ATOM 2144 N N . MET A 1 264 ? 14.652 -3.012 -40.842 1.00 41.03 264 MET A N 1
ATOM 2145 C CA . MET A 1 264 ? 15.680 -3.807 -40.170 1.00 41.03 264 MET A CA 1
ATOM 2146 C C . MET A 1 264 ? 15.020 -4.898 -39.308 1.00 41.03 264 MET A C 1
ATOM 2148 O O . MET A 1 264 ? 14.290 -4.554 -38.377 1.00 41.03 264 MET A O 1
ATOM 2152 N N . PRO A 1 265 ? 15.283 -6.195 -39.568 1.00 44.97 265 PRO A N 1
ATOM 2153 C CA . PRO A 1 265 ? 14.758 -7.309 -38.767 1.00 44.97 265 PRO A CA 1
ATOM 2154 C C . PRO A 1 265 ? 15.161 -7.274 -37.280 1.00 44.97 265 PRO A C 1
ATOM 2156 O O . PRO A 1 265 ? 14.451 -7.841 -36.459 1.00 44.97 265 PRO A O 1
ATOM 2159 N N . ASP A 1 266 ? 16.244 -6.564 -36.934 1.00 44.62 266 ASP A N 1
ATOM 2160 C CA . ASP A 1 266 ? 16.879 -6.570 -35.604 1.00 44.62 266 ASP A CA 1
ATOM 2161 C C . ASP A 1 266 ? 16.908 -5.185 -34.920 1.00 44.62 266 ASP A C 1
ATOM 2163 O O . ASP A 1 266 ? 17.861 -4.824 -34.226 1.00 44.62 266 ASP A O 1
ATOM 2167 N N . SER A 1 267 ? 15.877 -4.354 -35.100 1.00 44.94 267 SER A N 1
ATOM 2168 C CA . SER A 1 267 ? 15.783 -3.084 -34.367 1.00 44.94 267 SER A CA 1
ATOM 2169 C C . SER A 1 267 ? 15.176 -3.290 -32.967 1.00 44.94 267 SER A C 1
ATOM 2171 O O . SER A 1 267 ? 13.966 -3.203 -32.751 1.00 44.94 267 SER A O 1
ATOM 2173 N N . SER A 1 268 ? 16.047 -3.538 -31.985 1.00 46.41 268 SER A N 1
ATOM 2174 C CA . SER A 1 268 ? 15.739 -3.778 -30.560 1.00 46.41 268 SER A CA 1
ATOM 2175 C C . SER A 1 268 ? 14.703 -2.828 -29.928 1.00 46.41 268 SER A C 1
ATOM 2177 O O . SER A 1 268 ? 13.930 -3.245 -29.070 1.00 46.41 268 SER A O 1
ATOM 2179 N N . GLN A 1 269 ? 14.601 -1.574 -30.384 1.00 45.22 269 GLN A N 1
ATOM 2180 C CA . GLN A 1 269 ? 13.612 -0.607 -29.883 1.00 45.22 269 GLN A CA 1
ATOM 2181 C C . GLN A 1 269 ? 12.175 -0.848 -30.369 1.00 45.22 269 GLN A C 1
ATOM 2183 O O . GLN A 1 269 ? 11.228 -0.587 -29.624 1.00 45.22 269 GLN A O 1
ATOM 2188 N N . SER A 1 270 ? 11.982 -1.314 -31.609 1.00 43.03 270 SER A N 1
ATOM 2189 C CA . SER A 1 270 ? 10.639 -1.649 -32.099 1.00 43.03 270 SER A CA 1
ATOM 2190 C C . SER A 1 270 ? 10.139 -2.940 -31.454 1.00 43.03 270 SER A C 1
ATOM 2192 O O . SER A 1 270 ? 8.950 -3.048 -31.151 1.00 43.03 270 SER A O 1
ATOM 2194 N N . PHE A 1 271 ? 11.060 -3.862 -31.163 1.00 43.12 271 PHE A N 1
ATOM 2195 C CA . PHE A 1 271 ? 10.795 -5.077 -30.408 1.00 43.12 271 PHE A CA 1
ATOM 2196 C C . PHE A 1 271 ? 10.382 -4.755 -28.963 1.00 43.12 271 PHE A C 1
ATOM 2198 O O . PHE A 1 271 ? 9.251 -5.055 -28.603 1.00 43.12 271 PHE A O 1
ATOM 2205 N N . GLU A 1 272 ? 11.190 -4.032 -28.172 1.00 50.75 272 GLU A N 1
ATOM 2206 C CA . GLU A 1 272 ? 10.887 -3.749 -26.750 1.00 50.75 272 GLU A CA 1
ATOM 2207 C C . GLU A 1 272 ? 9.526 -3.067 -26.532 1.00 50.75 272 GLU A C 1
ATOM 2209 O O . GLU A 1 272 ? 8.756 -3.463 -25.661 1.00 50.75 272 GLU A O 1
ATOM 2214 N N . ILE A 1 273 ? 9.180 -2.069 -27.347 1.00 52.91 273 ILE A N 1
ATOM 2215 C CA . ILE A 1 273 ? 7.898 -1.361 -27.232 1.00 52.91 273 ILE A CA 1
ATOM 2216 C C . ILE A 1 273 ? 6.705 -2.266 -27.564 1.00 52.91 273 ILE A C 1
ATOM 2218 O O . ILE A 1 273 ? 5.664 -2.167 -26.911 1.00 52.91 273 ILE A O 1
ATOM 2222 N N . ASN A 1 274 ? 6.814 -3.086 -28.613 1.00 54.69 274 ASN A N 1
ATOM 2223 C CA . ASN A 1 274 ? 5.724 -3.975 -29.005 1.00 54.69 274 ASN A CA 1
ATOM 2224 C C . ASN A 1 274 ? 5.582 -5.134 -28.012 1.00 54.69 274 ASN A C 1
ATOM 2226 O O . ASN A 1 274 ? 4.452 -5.495 -27.690 1.00 54.69 274 ASN A O 1
ATOM 2230 N N . THR A 1 275 ? 6.691 -5.637 -27.463 1.00 59.47 275 THR A N 1
ATOM 2231 C CA . THR A 1 275 ? 6.695 -6.624 -26.378 1.00 59.47 275 THR A CA 1
ATOM 2232 C C . THR A 1 275 ? 6.034 -6.047 -25.124 1.00 59.47 275 THR A C 1
ATOM 2234 O O . THR A 1 275 ? 5.059 -6.617 -24.655 1.00 59.47 275 THR A O 1
ATOM 2237 N N . MET A 1 276 ? 6.394 -4.832 -24.684 1.00 61.44 276 MET A N 1
ATOM 2238 C CA . MET A 1 276 ? 5.740 -4.167 -23.542 1.00 61.44 276 MET A CA 1
ATOM 2239 C C . MET A 1 276 ? 4.228 -3.952 -23.735 1.00 61.44 276 MET A C 1
ATOM 2241 O O . MET A 1 276 ? 3.442 -4.121 -22.801 1.00 61.44 276 MET A O 1
ATOM 2245 N N . LEU A 1 277 ? 3.798 -3.549 -24.935 1.00 62.75 277 LEU A N 1
ATOM 2246 C CA . LEU A 1 277 ? 2.374 -3.369 -25.240 1.00 62.75 277 LEU A CA 1
ATOM 2247 C C . LEU A 1 277 ? 1.619 -4.704 -25.248 1.00 62.75 277 LEU A C 1
ATOM 2249 O O . LEU A 1 277 ? 0.475 -4.757 -24.788 1.00 62.75 277 LEU A O 1
ATOM 2253 N N . ASN A 1 278 ? 2.251 -5.766 -25.749 1.00 67.56 278 ASN A N 1
ATOM 2254 C CA . ASN A 1 278 ? 1.690 -7.111 -25.740 1.00 67.56 278 ASN A CA 1
ATOM 2255 C C . ASN A 1 278 ? 1.582 -7.643 -24.303 1.00 67.56 278 ASN A C 1
ATOM 2257 O O . ASN A 1 278 ? 0.495 -8.056 -23.902 1.00 67.56 278 ASN A O 1
ATOM 2261 N N . ASP A 1 279 ? 2.638 -7.513 -23.498 1.00 67.75 279 ASP A N 1
ATOM 2262 C CA . ASP A 1 279 ? 2.660 -7.921 -22.090 1.00 67.75 279 ASP A CA 1
ATOM 2263 C C . ASP A 1 279 ? 1.557 -7.218 -21.298 1.00 67.75 279 ASP A C 1
ATOM 2265 O O . ASP A 1 279 ? 0.764 -7.868 -20.622 1.00 67.75 279 ASP A O 1
ATOM 2269 N N . PHE A 1 280 ? 1.419 -5.894 -21.454 1.00 67.25 280 PHE A N 1
ATOM 2270 C CA . PHE A 1 280 ? 0.352 -5.133 -20.801 1.00 67.25 280 PHE A CA 1
ATOM 2271 C C . PHE A 1 280 ? -1.046 -5.630 -21.193 1.00 67.25 280 PHE A C 1
ATOM 2273 O O . PHE A 1 280 ? -1.944 -5.689 -20.353 1.00 67.25 280 PHE A O 1
ATOM 2280 N N . SER A 1 281 ? -1.244 -5.992 -22.464 1.00 69.19 281 SER A N 1
ATOM 2281 C CA . SER A 1 281 ? -2.534 -6.487 -22.958 1.00 69.19 281 SER A CA 1
ATOM 2282 C C . SER A 1 281 ? -2.884 -7.889 -22.450 1.00 69.19 281 SER A C 1
ATOM 2284 O O . SER A 1 281 ? -4.065 -8.214 -22.324 1.00 69.19 281 SER A O 1
ATOM 2286 N N . GLN A 1 282 ? -1.874 -8.702 -22.126 1.00 72.19 282 GLN A N 1
ATOM 2287 C CA . GLN A 1 282 ? -2.052 -10.047 -21.579 1.00 72.19 282 GLN A CA 1
ATOM 2288 C C . GLN A 1 282 ? -2.313 -10.044 -20.067 1.00 72.19 282 GLN A C 1
ATOM 2290 O O . GLN A 1 282 ? -2.846 -11.015 -19.524 1.00 72.19 282 GLN A O 1
ATOM 2295 N N . MET A 1 283 ? -1.999 -8.947 -19.372 1.00 78.50 283 MET A N 1
ATOM 2296 C CA . MET A 1 283 ? -2.263 -8.817 -17.942 1.00 78.50 283 MET A CA 1
ATOM 2297 C C . MET A 1 283 ? -3.760 -8.697 -17.654 1.00 78.50 283 MET A C 1
ATOM 2299 O O . MET A 1 283 ? -4.475 -7.855 -18.201 1.00 78.50 283 MET A O 1
ATOM 2303 N N . ASN A 1 284 ? -4.239 -9.481 -16.687 1.00 85.38 284 ASN A N 1
ATOM 2304 C CA . ASN A 1 284 ? -5.605 -9.355 -16.193 1.00 85.38 284 ASN A CA 1
ATOM 2305 C C . ASN A 1 284 ? -5.732 -8.142 -15.254 1.00 85.38 284 ASN A C 1
ATOM 2307 O O . ASN A 1 284 ? -5.781 -8.270 -14.029 1.00 85.38 284 ASN A O 1
ATOM 2311 N N . GLY A 1 285 ? -5.787 -6.943 -15.840 1.00 85.50 285 GLY A N 1
ATOM 2312 C CA . GLY A 1 285 ? -5.891 -5.686 -15.098 1.00 85.50 285 GLY A CA 1
ATOM 2313 C C . GLY A 1 285 ? -7.111 -5.630 -14.174 1.00 85.50 285 GLY A C 1
ATOM 2314 O O . GLY A 1 285 ? -7.024 -5.097 -13.070 1.00 85.50 285 GLY A O 1
ATOM 2315 N N . LEU A 1 286 ? -8.232 -6.248 -14.567 1.00 88.62 286 LEU A N 1
ATOM 2316 C CA . LEU A 1 286 ? -9.430 -6.317 -13.727 1.00 88.62 286 LEU A CA 1
ATOM 2317 C C . LEU A 1 286 ? -9.176 -7.118 -12.444 1.00 88.62 286 LEU A C 1
ATOM 2319 O O . LEU A 1 286 ? -9.581 -6.689 -11.364 1.00 88.62 286 LEU A O 1
ATOM 2323 N N . LEU A 1 287 ? -8.483 -8.254 -12.553 1.00 91.31 287 LEU A N 1
ATOM 2324 C CA . LEU A 1 287 ? -8.108 -9.082 -11.409 1.00 91.31 287 LEU A CA 1
ATOM 2325 C C . LEU A 1 287 ? -7.156 -8.325 -10.477 1.00 91.31 287 LEU A C 1
ATOM 2327 O O . LEU A 1 287 ? -7.364 -8.344 -9.263 1.00 91.31 287 LEU A O 1
ATOM 2331 N N . ILE A 1 288 ? -6.179 -7.598 -11.030 1.00 91.31 288 ILE A N 1
ATOM 2332 C CA . ILE A 1 288 ? -5.259 -6.756 -10.249 1.00 91.31 288 ILE A CA 1
ATOM 2333 C C . ILE A 1 288 ? -6.028 -5.690 -9.466 1.00 91.31 288 ILE A C 1
ATOM 2335 O O . ILE A 1 288 ? -5.815 -5.549 -8.264 1.00 91.31 288 ILE A O 1
ATOM 2339 N N . ILE A 1 289 ? -6.968 -4.991 -10.104 1.00 91.25 289 ILE A N 1
ATOM 2340 C CA . ILE A 1 289 ? -7.795 -3.967 -9.448 1.00 91.25 289 ILE A CA 1
ATOM 2341 C C . ILE A 1 289 ? -8.689 -4.586 -8.367 1.00 91.25 289 ILE A C 1
ATOM 2343 O O . ILE A 1 289 ? -8.782 -4.052 -7.262 1.00 91.25 289 ILE A O 1
ATOM 2347 N N . ALA A 1 290 ? -9.332 -5.720 -8.649 1.00 93.81 290 ALA A N 1
ATOM 2348 C CA . ALA A 1 290 ? -10.186 -6.406 -7.683 1.00 93.81 290 ALA A CA 1
ATOM 2349 C C . ALA A 1 290 ? -9.391 -6.872 -6.452 1.00 93.81 290 ALA A C 1
ATOM 2351 O O . ALA A 1 290 ? -9.817 -6.650 -5.317 1.00 93.81 290 ALA A O 1
ATOM 2352 N N . CYS A 1 291 ? -8.209 -7.458 -6.668 1.00 95.38 291 CYS A N 1
ATOM 2353 C CA . CYS A 1 291 ? -7.310 -7.856 -5.589 1.00 95.38 291 CYS A CA 1
ATOM 2354 C C . CYS A 1 291 ? -6.800 -6.637 -4.822 1.00 95.38 291 CYS A C 1
ATOM 2356 O O . CYS A 1 291 ? -6.836 -6.651 -3.596 1.00 95.38 291 CYS A O 1
ATOM 2358 N N . PHE A 1 292 ? -6.407 -5.563 -5.512 1.00 95.62 292 PHE A N 1
ATOM 2359 C CA . PHE A 1 292 ? -6.007 -4.309 -4.878 1.00 95.62 292 PHE A CA 1
ATOM 2360 C C . PHE A 1 292 ? -7.093 -3.804 -3.928 1.00 95.62 292 PHE A C 1
ATOM 2362 O O . PHE A 1 292 ? -6.809 -3.567 -2.760 1.00 95.62 292 PHE A O 1
ATOM 2369 N N . LEU A 1 293 ? -8.348 -3.714 -4.380 1.00 95.69 293 LEU A N 1
ATOM 2370 C CA . LEU A 1 293 ? -9.460 -3.258 -3.544 1.00 95.69 293 LEU A CA 1
ATOM 2371 C C . LEU A 1 293 ? -9.728 -4.193 -2.358 1.00 95.69 293 LEU A C 1
ATOM 2373 O O . LEU A 1 293 ? -9.965 -3.712 -1.249 1.00 95.69 293 LEU A O 1
ATOM 2377 N N . PHE A 1 294 ? -9.672 -5.512 -2.567 1.00 97.00 294 PHE A N 1
ATOM 2378 C CA . PHE A 1 294 ? -9.860 -6.491 -1.497 1.00 97.00 294 PHE A CA 1
ATOM 2379 C C . PHE A 1 294 ? -8.759 -6.388 -0.437 1.00 97.00 294 PHE A C 1
ATOM 2381 O O . PHE A 1 294 ? -9.049 -6.179 0.744 1.00 97.00 294 PHE A O 1
ATOM 2388 N N . TYR A 1 295 ? -7.495 -6.507 -0.851 1.00 97.62 295 TYR A N 1
ATOM 2389 C CA . TYR A 1 295 ? -6.356 -6.435 0.057 1.00 97.62 295 TYR A CA 1
ATOM 2390 C C . TYR A 1 295 ? -6.286 -5.062 0.720 1.00 97.62 295 TYR A C 1
ATOM 2392 O O . TYR A 1 295 ? -5.893 -4.974 1.881 1.00 97.62 295 TYR A O 1
ATOM 2400 N N . PHE A 1 296 ? -6.692 -3.998 0.018 1.00 97.12 296 PHE A N 1
ATOM 2401 C CA . PHE A 1 296 ? -6.707 -2.653 0.569 1.00 97.12 296 PHE A CA 1
ATOM 2402 C C . PHE A 1 296 ? -7.735 -2.585 1.684 1.00 97.12 296 PHE A C 1
ATOM 2404 O O . PHE A 1 296 ? -7.395 -2.177 2.786 1.00 97.12 296 PHE A O 1
ATOM 2411 N N . LEU A 1 297 ? -8.966 -3.038 1.433 1.00 96.62 297 LEU A N 1
ATOM 2412 C CA . LEU A 1 297 ? -10.036 -3.027 2.421 1.00 96.62 297 LEU A CA 1
ATOM 2413 C C . LEU A 1 297 ? -9.672 -3.857 3.655 1.00 96.62 297 LEU A C 1
ATOM 2415 O O . LEU A 1 297 ? -9.708 -3.346 4.771 1.00 96.62 297 LEU A O 1
ATOM 2419 N N . VAL A 1 298 ? -9.327 -5.133 3.474 1.00 97.75 298 VAL A N 1
ATOM 2420 C CA . VAL A 1 298 ? -9.085 -6.039 4.607 1.00 97.75 298 VAL A CA 1
ATOM 2421 C C . VAL A 1 298 ? -7.763 -5.710 5.302 1.00 97.75 298 VAL A C 1
ATOM 2423 O O . VAL A 1 298 ? -7.705 -5.703 6.532 1.00 97.75 298 VAL A O 1
ATOM 2426 N N . GLY A 1 299 ? -6.725 -5.354 4.542 1.00 97.44 299 GLY A N 1
ATOM 2427 C CA . GLY A 1 299 ? -5.461 -4.856 5.081 1.00 97.44 299 GLY A CA 1
ATOM 2428 C C . GLY A 1 299 ? -5.665 -3.572 5.881 1.00 97.44 299 GLY A C 1
ATOM 2429 O O . GLY A 1 299 ? -5.254 -3.497 7.036 1.00 97.44 299 GLY A O 1
ATOM 2430 N N . TYR A 1 300 ? -6.391 -2.592 5.343 1.00 96.50 300 TYR A N 1
ATOM 2431 C CA . TYR A 1 300 ? -6.775 -1.387 6.079 1.00 96.50 300 TYR A CA 1
ATOM 2432 C C . TYR A 1 300 ? -7.522 -1.726 7.372 1.00 96.50 300 TYR A C 1
ATOM 2434 O O . TYR A 1 300 ? -7.211 -1.164 8.419 1.00 96.50 300 TYR A O 1
ATOM 2442 N N . LEU A 1 301 ? -8.485 -2.647 7.340 1.00 95.62 301 LEU A N 1
ATOM 2443 C CA . LEU A 1 301 ? -9.234 -3.050 8.531 1.00 95.62 301 LEU A CA 1
ATOM 2444 C C . 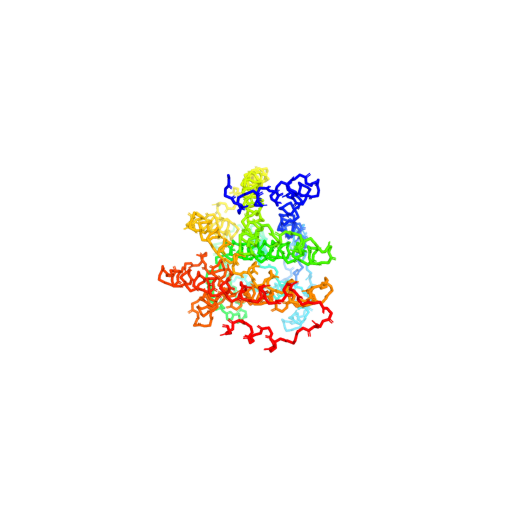LEU A 1 301 ? -8.330 -3.699 9.596 1.00 95.62 301 LEU A C 1
ATOM 2446 O O . LEU A 1 301 ? -8.446 -3.369 10.777 1.00 95.62 301 LEU A O 1
ATOM 2450 N N . LEU A 1 302 ? -7.392 -4.563 9.194 1.00 96.44 302 LEU A N 1
ATOM 2451 C CA . LEU A 1 302 ? -6.392 -5.154 10.089 1.00 96.44 302 LEU A CA 1
ATOM 2452 C C . LEU A 1 302 ? -5.506 -4.074 10.727 1.00 96.44 302 LEU A C 1
ATOM 2454 O O . LEU A 1 302 ? -5.391 -3.995 11.952 1.00 96.44 302 LEU A O 1
ATOM 2458 N N . TYR A 1 303 ? -4.900 -3.223 9.899 1.00 95.88 303 TYR A N 1
ATOM 2459 C CA . TYR A 1 303 ? -3.977 -2.190 10.357 1.00 95.88 303 TYR A CA 1
ATOM 2460 C C . TYR A 1 303 ? -4.692 -1.124 11.188 1.00 95.88 303 TYR A C 1
ATOM 2462 O O . TYR A 1 303 ? -4.207 -0.760 12.253 1.00 95.88 303 TYR A O 1
ATOM 2470 N N . SER A 1 304 ? -5.880 -0.673 10.788 1.00 93.94 304 SER A N 1
ATOM 2471 C CA . SER A 1 304 ? -6.672 0.291 11.562 1.00 93.94 304 SER A CA 1
ATOM 2472 C C . SER A 1 304 ? -7.083 -0.247 12.932 1.00 93.94 304 SER A C 1
ATOM 2474 O O . SER A 1 304 ? -7.036 0.510 13.898 1.00 93.94 304 SER A O 1
ATOM 2476 N N . ALA A 1 305 ? -7.410 -1.538 13.066 1.00 92.56 305 ALA A N 1
ATOM 2477 C CA . ALA A 1 305 ? -7.694 -2.148 14.365 1.00 92.56 305 ALA A CA 1
ATOM 2478 C C . ALA A 1 305 ? -6.474 -2.084 15.304 1.00 92.56 305 ALA A C 1
ATOM 2480 O O . ALA A 1 305 ? -6.597 -1.722 16.478 1.00 92.56 305 ALA A O 1
ATOM 2481 N N . ILE A 1 306 ? -5.283 -2.375 14.778 1.00 93.06 306 ILE A N 1
ATOM 2482 C CA . ILE A 1 306 ? -4.024 -2.335 15.534 1.00 93.06 306 ILE A CA 1
ATOM 2483 C C . ILE A 1 306 ? -3.647 -0.895 15.900 1.00 93.06 306 ILE A C 1
ATOM 2485 O O . ILE A 1 306 ? -3.340 -0.608 17.055 1.00 93.06 306 ILE A O 1
ATOM 2489 N N . PHE A 1 307 ? -3.732 0.025 14.944 1.00 92.19 307 PHE A N 1
ATOM 2490 C CA . PHE A 1 307 ? -3.440 1.445 15.139 1.00 92.19 307 PHE A CA 1
ATOM 2491 C C . PHE A 1 307 ? -4.400 2.105 16.126 1.00 92.19 307 PHE A C 1
ATOM 2493 O O . PHE A 1 307 ? -3.984 2.881 16.984 1.00 92.19 307 PHE A O 1
ATOM 2500 N N . ALA A 1 308 ? -5.685 1.767 16.061 1.00 89.25 308 ALA A N 1
ATOM 2501 C CA . ALA A 1 308 ? -6.658 2.249 17.027 1.00 89.25 308 ALA A CA 1
ATOM 2502 C C . ALA A 1 308 ? -6.355 1.726 18.440 1.00 89.25 308 ALA A C 1
ATOM 2504 O O . ALA A 1 308 ? -6.449 2.474 19.412 1.00 89.25 308 ALA A O 1
ATOM 2505 N N . THR A 1 309 ? -5.939 0.460 18.549 1.00 88.31 309 THR A N 1
ATOM 2506 C CA . THR A 1 309 ? -5.513 -0.149 19.817 1.00 88.31 309 THR A CA 1
ATOM 2507 C C . THR A 1 309 ? -4.293 0.569 20.397 1.00 88.31 309 THR A C 1
ATOM 2509 O O . THR A 1 309 ? -4.280 0.911 21.580 1.00 88.31 309 THR A O 1
ATOM 2512 N N . LEU A 1 310 ? -3.302 0.859 19.553 1.00 88.81 310 LEU A N 1
ATOM 2513 C CA . LEU A 1 310 ? -2.107 1.614 19.918 1.00 88.81 310 LEU A CA 1
ATOM 2514 C C . LEU A 1 310 ? -2.454 3.030 20.406 1.00 88.81 310 LEU A C 1
ATOM 2516 O O . LEU A 1 310 ? -1.976 3.455 21.459 1.00 88.81 310 LEU A O 1
ATOM 2520 N N . GLY A 1 311 ? -3.331 3.729 19.678 1.00 87.19 311 GLY A N 1
ATOM 2521 C CA . GLY A 1 311 ? -3.768 5.084 20.016 1.00 87.19 311 GLY A CA 1
ATOM 2522 C C . GLY A 1 311 ? -4.420 5.169 21.397 1.00 87.19 311 GLY A C 1
ATOM 2523 O O . GLY A 1 311 ? -4.112 6.073 22.174 1.00 87.19 311 GLY A O 1
ATOM 2524 N N . VAL A 1 312 ? -5.252 4.185 21.762 1.00 84.44 312 VAL A N 1
ATOM 2525 C CA . VAL A 1 312 ? -5.828 4.128 23.116 1.00 84.44 312 VAL A CA 1
ATOM 2526 C C . VAL A 1 312 ? -4.779 3.817 24.176 1.00 84.44 312 VAL A C 1
ATOM 2528 O O . VAL A 1 312 ? -4.815 4.416 25.254 1.00 84.44 312 VAL A O 1
ATOM 2531 N N . ALA A 1 313 ? -3.885 2.864 23.910 1.00 82.81 313 ALA A N 1
ATOM 2532 C CA . ALA A 1 313 ? -2.940 2.371 24.906 1.00 82.81 313 ALA A CA 1
ATOM 2533 C C . ALA A 1 313 ? -1.904 3.429 25.311 1.00 82.81 313 ALA A C 1
ATOM 2535 O O . ALA A 1 313 ? -1.570 3.537 26.488 1.00 82.81 313 ALA A O 1
ATOM 2536 N N . ILE A 1 314 ? -1.429 4.224 24.351 1.00 80.62 314 ILE A N 1
ATOM 2537 C CA . ILE A 1 314 ? -0.304 5.143 24.548 1.00 80.62 314 ILE A CA 1
ATOM 2538 C C . ILE A 1 314 ? -0.765 6.562 24.908 1.00 80.62 314 ILE A C 1
ATOM 2540 O O . ILE A 1 314 ? -0.166 7.202 25.770 1.00 80.62 314 ILE A O 1
ATOM 2544 N N . GLY A 1 315 ? -1.853 7.052 24.304 1.00 72.75 315 GLY A N 1
ATOM 2545 C CA . GLY A 1 315 ? -2.489 8.328 24.660 1.00 72.75 315 GLY A CA 1
ATOM 2546 C C . GLY A 1 315 ? -1.685 9.611 24.387 1.00 72.75 315 GLY A C 1
ATOM 2547 O O . GLY A 1 315 ? -2.207 10.696 24.638 1.00 72.75 315 GLY A O 1
ATOM 2548 N N . ASN A 1 316 ? -0.459 9.526 23.863 1.00 81.69 316 ASN A N 1
ATOM 2549 C CA . ASN A 1 316 ? 0.328 10.666 23.388 1.00 81.69 316 ASN A CA 1
ATOM 2550 C C . ASN A 1 316 ? 0.719 10.482 21.911 1.00 81.69 316 ASN A C 1
ATOM 2552 O O . ASN A 1 316 ? 0.856 9.355 21.438 1.00 81.69 316 ASN A O 1
ATOM 2556 N N . ASP A 1 317 ? 0.879 11.586 21.179 1.00 78.00 317 ASP A N 1
ATOM 2557 C CA . ASP A 1 317 ? 1.188 11.518 19.745 1.00 78.00 317 ASP A CA 1
ATOM 2558 C C . ASP A 1 317 ? 2.628 11.067 19.481 1.00 78.00 317 ASP A C 1
ATOM 2560 O O . ASP A 1 317 ? 2.871 10.271 18.574 1.00 78.00 317 ASP A O 1
ATOM 2564 N N . THR A 1 318 ? 3.586 11.528 20.292 1.00 83.50 318 THR A N 1
ATOM 2565 C CA . THR A 1 318 ? 5.014 11.266 20.070 1.00 83.50 318 THR A CA 1
ATOM 2566 C C . THR A 1 318 ? 5.374 9.791 20.227 1.00 83.50 318 THR A C 1
ATOM 2568 O O . THR A 1 318 ? 6.019 9.228 19.342 1.00 83.50 318 THR A O 1
ATOM 2571 N N . ASP A 1 319 ? 4.950 9.128 21.312 1.00 82.19 319 ASP A N 1
ATOM 2572 C CA . ASP A 1 319 ? 5.278 7.709 21.485 1.00 82.19 319 ASP A CA 1
ATOM 2573 C C . ASP A 1 319 ? 4.474 6.872 20.477 1.00 82.19 319 ASP A C 1
ATOM 2575 O O . ASP A 1 319 ? 5.028 5.955 19.873 1.00 82.19 319 ASP A O 1
ATOM 2579 N N . ALA A 1 320 ? 3.208 7.221 20.203 1.00 82.75 320 ALA A N 1
ATOM 2580 C CA . ALA A 1 320 ? 2.391 6.524 19.205 1.00 82.75 320 ALA A CA 1
ATOM 2581 C C . ALA A 1 320 ? 3.034 6.546 17.805 1.00 82.75 320 ALA A C 1
ATOM 2583 O O . ALA A 1 320 ? 3.010 5.542 17.084 1.00 82.75 320 ALA A O 1
ATOM 2584 N N . GLN A 1 321 ? 3.680 7.654 17.435 1.00 85.88 321 GLN A N 1
ATOM 2585 C CA . GLN A 1 321 ? 4.394 7.765 16.167 1.00 85.88 321 GLN A CA 1
ATOM 2586 C C . GLN A 1 321 ? 5.667 6.902 16.118 1.00 85.88 321 GLN A C 1
ATOM 2588 O O . GLN A 1 321 ? 5.956 6.317 15.076 1.00 85.88 321 GLN A O 1
ATOM 2593 N N . ASN A 1 322 ? 6.381 6.724 17.233 1.00 87.00 322 ASN A N 1
ATOM 2594 C CA . ASN A 1 322 ? 7.530 5.810 17.285 1.00 87.00 322 ASN A CA 1
ATOM 2595 C C . ASN A 1 322 ? 7.105 4.344 17.098 1.00 87.00 322 ASN A C 1
ATOM 2597 O O . ASN A 1 322 ? 7.732 3.600 16.345 1.00 87.00 322 ASN A O 1
ATOM 2601 N N . PHE A 1 323 ? 5.998 3.930 17.721 1.00 86.62 323 PHE A N 1
ATOM 2602 C CA . PHE A 1 323 ? 5.469 2.570 17.552 1.00 86.62 323 PHE A CA 1
ATOM 2603 C C . PHE A 1 323 ? 4.860 2.322 16.167 1.00 86.62 323 PHE A C 1
ATOM 2605 O O . PHE A 1 323 ? 4.846 1.184 15.695 1.00 86.62 323 PHE A O 1
ATOM 2612 N N . THR A 1 324 ? 4.404 3.375 15.487 1.00 89.94 324 THR A N 1
ATOM 2613 C CA . THR A 1 324 ? 3.895 3.295 14.110 1.00 89.94 324 THR A CA 1
ATOM 2614 C C . THR A 1 324 ? 4.935 2.716 13.150 1.00 89.94 324 THR A C 1
ATOM 2616 O O . THR A 1 324 ? 4.585 1.906 12.290 1.00 89.94 324 THR A O 1
ATOM 2619 N N . ILE A 1 325 ? 6.217 3.061 13.312 1.00 89.44 325 ILE A N 1
ATOM 2620 C CA . ILE A 1 325 ? 7.303 2.544 12.460 1.00 89.44 325 ILE A CA 1
ATOM 2621 C C . ILE A 1 325 ? 7.383 1.016 12.572 1.00 89.44 325 ILE A C 1
ATOM 2623 O O . ILE A 1 325 ? 7.370 0.318 11.562 1.00 89.44 325 ILE A O 1
ATOM 2627 N N . SER A 1 326 ? 7.365 0.479 13.792 1.00 89.62 326 SER A N 1
ATOM 2628 C CA . SER A 1 326 ? 7.447 -0.968 14.032 1.00 89.62 326 SER A CA 1
ATOM 2629 C C . SER A 1 326 ? 6.258 -1.743 13.461 1.00 89.62 326 SER A C 1
ATOM 2631 O O . SER A 1 326 ? 6.415 -2.876 13.018 1.00 89.62 326 SER A O 1
ATOM 2633 N N . ILE A 1 327 ? 5.066 -1.142 13.458 1.00 90.94 327 ILE A N 1
ATOM 2634 C CA . ILE A 1 327 ? 3.850 -1.776 12.929 1.00 90.94 327 ILE A CA 1
ATOM 2635 C C . ILE A 1 327 ? 3.817 -1.702 11.400 1.00 90.94 327 ILE A C 1
ATOM 2637 O O . ILE A 1 327 ? 3.333 -2.623 10.747 1.00 90.94 327 ILE A O 1
ATOM 2641 N N . THR A 1 328 ? 4.339 -0.623 10.817 1.00 92.81 328 THR A N 1
ATOM 2642 C CA . THR A 1 328 ? 4.343 -0.409 9.361 1.00 92.81 328 THR A CA 1
ATOM 2643 C C . THR A 1 328 ? 5.484 -1.125 8.656 1.00 92.81 328 THR A C 1
ATOM 2645 O O . THR A 1 328 ? 5.332 -1.464 7.487 1.00 92.81 328 THR A O 1
ATOM 2648 N N . LEU A 1 329 ? 6.581 -1.430 9.353 1.00 94.88 329 LEU A N 1
ATOM 2649 C CA . LEU A 1 329 ? 7.731 -2.122 8.775 1.00 94.88 329 LEU A CA 1
ATOM 2650 C C . LEU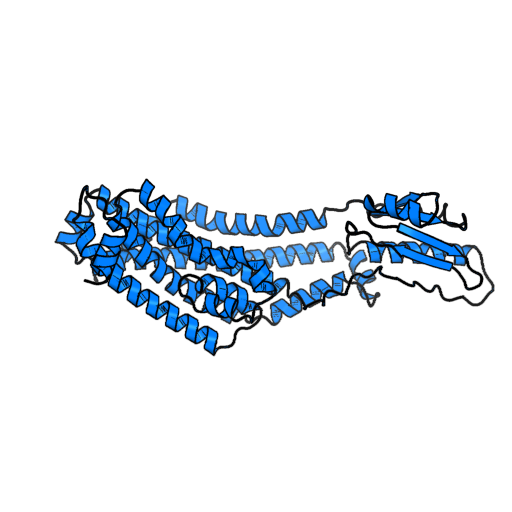 A 1 329 ? 7.365 -3.470 8.126 1.00 94.88 329 LEU A C 1
ATOM 2652 O O . LEU A 1 329 ? 7.752 -3.679 6.981 1.00 94.88 329 LEU A O 1
ATOM 2656 N N . PRO A 1 330 ? 6.575 -4.365 8.751 1.00 96.06 330 PRO A N 1
ATOM 2657 C CA . PRO A 1 330 ? 6.103 -5.574 8.075 1.00 96.06 330 PRO A CA 1
ATOM 2658 C C . PRO A 1 330 ? 5.302 -5.303 6.794 1.00 96.06 330 PRO A C 1
ATOM 2660 O O . PRO A 1 330 ? 5.416 -6.063 5.841 1.00 96.06 330 PRO A O 1
ATOM 2663 N N . LEU A 1 331 ? 4.527 -4.212 6.744 1.00 96.69 331 LEU A N 1
ATOM 2664 C CA . LEU A 1 331 ? 3.755 -3.852 5.551 1.00 96.69 331 LEU A CA 1
ATOM 2665 C C . LEU A 1 331 ? 4.674 -3.446 4.396 1.00 96.69 331 LEU A C 1
ATOM 2667 O O . LEU A 1 331 ? 4.423 -3.817 3.251 1.00 96.69 331 LEU A O 1
ATOM 2671 N N . SER A 1 332 ? 5.725 -2.676 4.691 1.00 96.19 332 SER A N 1
ATOM 2672 C CA . SER A 1 332 ? 6.674 -2.168 3.695 1.00 96.19 332 SER A CA 1
ATOM 2673 C C . SER A 1 332 ? 7.800 -3.144 3.354 1.00 96.19 332 SER A C 1
ATOM 2675 O O . SER A 1 332 ? 8.426 -2.986 2.308 1.00 96.19 332 SER A O 1
ATOM 2677 N N . LEU A 1 333 ? 8.042 -4.161 4.186 1.00 96.00 333 LEU A N 1
ATOM 2678 C CA . LEU A 1 333 ? 9.115 -5.141 4.009 1.00 96.00 333 LEU A CA 1
ATOM 2679 C C . LEU A 1 333 ? 9.159 -5.760 2.597 1.00 96.00 333 LEU A C 1
ATOM 2681 O O . LEU A 1 333 ? 10.248 -5.806 2.032 1.00 96.00 333 LEU A O 1
ATOM 2685 N N . PRO A 1 334 ? 8.039 -6.173 1.968 1.00 95.50 334 PRO A N 1
ATOM 2686 C CA . PRO A 1 334 ? 8.083 -6.744 0.620 1.00 95.50 334 PRO A CA 1
ATOM 2687 C C . PRO A 1 334 ? 8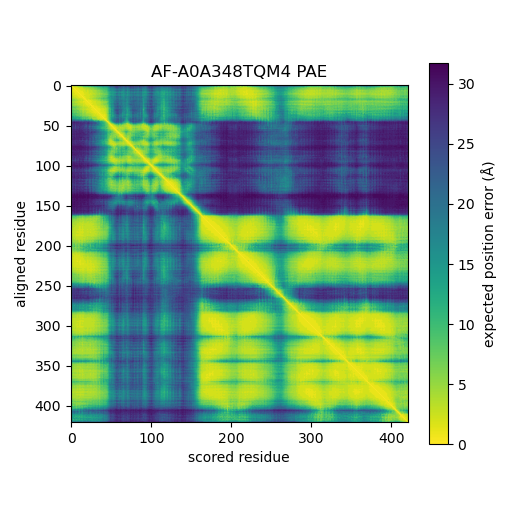.588 -5.761 -0.440 1.00 95.50 334 PRO A C 1
ATOM 2689 O O . PRO A 1 334 ? 9.300 -6.157 -1.353 1.00 95.50 334 PRO A O 1
ATOM 2692 N N . VAL A 1 335 ? 8.295 -4.465 -0.292 1.00 93.12 335 VAL A N 1
ATOM 2693 C CA . VAL A 1 335 ? 8.819 -3.429 -1.199 1.00 93.12 335 VAL A CA 1
ATOM 2694 C C . VAL A 1 335 ? 10.331 -3.259 -1.018 1.00 93.12 335 VAL A C 1
ATOM 2696 O O . VAL A 1 335 ? 11.039 -3.015 -1.988 1.00 93.12 335 VAL A O 1
ATOM 2699 N N . LEU A 1 336 ? 10.851 -3.431 0.201 1.00 93.12 336 LEU A N 1
ATOM 2700 C CA . LEU A 1 336 ? 12.298 -3.417 0.455 1.00 93.12 336 LEU A CA 1
ATOM 2701 C C . LEU A 1 336 ? 13.001 -4.657 -0.115 1.00 93.12 336 LEU A C 1
ATOM 2703 O O . LEU A 1 336 ? 14.169 -4.586 -0.483 1.00 93.12 336 LEU A O 1
ATOM 2707 N N . LEU A 1 337 ? 12.289 -5.781 -0.201 1.00 92.88 337 LEU A N 1
ATOM 2708 C CA . LEU A 1 337 ? 12.772 -7.046 -0.757 1.00 92.88 337 LEU A CA 1
ATOM 2709 C C . LEU A 1 337 ? 12.428 -7.211 -2.245 1.00 92.88 337 LEU A C 1
ATOM 2711 O O . LEU A 1 337 ? 12.447 -8.329 -2.754 1.00 92.88 337 LEU A O 1
ATOM 2715 N N . LEU A 1 338 ? 12.116 -6.117 -2.944 1.00 86.94 338 LEU A N 1
ATOM 2716 C CA . LEU A 1 338 ? 11.622 -6.141 -4.319 1.00 86.94 338 LEU A CA 1
ATOM 2717 C C . LEU A 1 338 ? 12.527 -6.930 -5.271 1.00 86.94 338 LEU A C 1
ATOM 2719 O O . LEU A 1 338 ? 12.019 -7.779 -5.995 1.00 86.94 338 LEU A O 1
ATOM 2723 N N . SER A 1 339 ? 13.842 -6.686 -5.244 1.00 84.44 339 SER A N 1
ATOM 2724 C CA . SER A 1 339 ? 14.802 -7.399 -6.099 1.00 84.44 339 SER A CA 1
ATOM 2725 C C . SER A 1 339 ? 14.734 -8.910 -5.866 1.00 84.44 339 SER A C 1
ATOM 2727 O O . SER A 1 339 ? 14.582 -9.677 -6.804 1.00 84.44 339 SER A O 1
ATOM 2729 N N . TYR A 1 340 ? 14.706 -9.338 -4.601 1.00 87.31 340 TYR A N 1
ATOM 2730 C CA . TYR A 1 340 ? 14.606 -10.756 -4.254 1.00 87.31 340 TYR A CA 1
ATOM 2731 C C . TYR A 1 340 ? 13.267 -11.377 -4.685 1.00 87.31 340 TYR A C 1
ATOM 2733 O O . TYR A 1 340 ? 13.231 -12.501 -5.178 1.00 87.31 340 TYR A O 1
ATOM 2741 N N . ILE A 1 341 ? 12.150 -10.666 -4.487 1.00 87.94 341 ILE A N 1
ATOM 2742 C CA . ILE A 1 341 ? 10.811 -11.150 -4.867 1.00 87.94 341 ILE A CA 1
ATOM 2743 C C . ILE A 1 341 ? 10.694 -11.287 -6.385 1.00 87.94 341 ILE A C 1
ATOM 2745 O O . ILE A 1 341 ? 10.070 -12.234 -6.853 1.00 87.94 341 ILE A O 1
ATOM 2749 N N . ASN A 1 342 ? 11.284 -10.357 -7.132 1.00 82.94 342 ASN A N 1
ATOM 2750 C CA . ASN A 1 342 ? 11.287 -10.380 -8.587 1.00 82.94 342 ASN A CA 1
ATOM 2751 C C . ASN A 1 342 ? 12.034 -11.610 -9.125 1.00 82.94 342 ASN A C 1
ATOM 2753 O O . ASN A 1 342 ? 11.487 -12.364 -9.927 1.00 82.94 342 ASN A O 1
ATOM 2757 N N . ASP A 1 343 ? 13.233 -11.863 -8.604 1.00 82.75 343 ASP A N 1
ATOM 2758 C CA . ASP A 1 343 ? 14.101 -12.942 -9.088 1.00 82.75 343 ASP A CA 1
ATOM 2759 C C . ASP A 1 343 ? 13.624 -14.332 -8.614 1.00 82.75 343 ASP A C 1
ATOM 2761 O O . ASP A 1 343 ? 13.923 -15.364 -9.219 1.00 82.75 343 ASP A O 1
ATOM 2765 N N . HIS A 1 344 ? 12.844 -14.383 -7.528 1.00 84.50 344 HIS A N 1
ATOM 2766 C CA . HIS A 1 344 ? 12.403 -15.622 -6.880 1.00 84.50 344 HIS A CA 1
ATOM 2767 C C . HIS A 1 344 ? 10.900 -15.642 -6.558 1.00 84.50 344 HIS A C 1
ATOM 2769 O O . HIS A 1 344 ? 10.498 -16.051 -5.458 1.00 84.50 344 HIS A O 1
ATOM 2775 N N . HIS A 1 345 ? 10.063 -15.226 -7.512 1.00 77.12 345 HIS A N 1
ATOM 2776 C CA . HIS A 1 345 ? 8.613 -15.061 -7.337 1.00 77.12 345 HIS A CA 1
ATOM 2777 C C . HIS A 1 345 ? 7.868 -16.330 -6.873 1.00 77.12 345 HIS A C 1
ATOM 2779 O O . HIS A 1 345 ? 6.855 -16.206 -6.181 1.00 77.12 345 HIS A O 1
ATOM 2785 N N . ASP A 1 346 ? 8.396 -17.524 -7.164 1.00 80.06 346 ASP A N 1
ATOM 2786 C CA . ASP A 1 346 ? 7.825 -18.824 -6.766 1.00 80.06 346 ASP A CA 1
ATOM 2787 C C . ASP A 1 346 ? 8.527 -19.489 -5.573 1.00 80.06 346 ASP A C 1
ATOM 2789 O O . ASP A 1 346 ? 8.213 -20.616 -5.183 1.00 80.06 346 ASP A O 1
ATOM 2793 N N . SER A 1 347 ? 9.483 -18.807 -4.942 1.00 90.69 347 SER A N 1
ATOM 2794 C CA . SER A 1 347 ? 10.157 -19.368 -3.771 1.00 90.69 347 SER A CA 1
ATOM 2795 C C . SER A 1 347 ? 9.203 -19.538 -2.581 1.00 90.69 347 SER A C 1
ATOM 2797 O O . SER A 1 347 ? 8.259 -18.769 -2.362 1.00 90.69 347 SER A O 1
ATOM 2799 N N . ALA A 1 348 ? 9.495 -20.532 -1.737 1.00 92.00 348 ALA A N 1
ATOM 2800 C CA . ALA A 1 348 ? 8.725 -20.790 -0.519 1.00 92.00 348 ALA A CA 1
ATOM 2801 C C . ALA A 1 348 ? 8.691 -19.571 0.424 1.00 92.00 348 ALA A C 1
ATOM 2803 O O . ALA A 1 348 ? 7.679 -19.310 1.074 1.00 92.00 348 ALA A O 1
ATOM 2804 N N . PHE A 1 349 ? 9.778 -18.794 0.471 1.00 93.69 349 PHE A N 1
ATOM 2805 C CA . PHE A 1 349 ? 9.859 -17.574 1.273 1.00 93.69 349 PHE A CA 1
ATOM 2806 C C . PHE A 1 349 ? 8.910 -16.480 0.762 1.00 93.69 349 PHE A C 1
ATOM 2808 O O . PHE A 1 349 ? 8.170 -15.883 1.546 1.00 93.69 349 PHE A O 1
ATOM 2815 N N . VAL A 1 350 ? 8.865 -16.259 -0.553 1.00 94.12 350 VAL A N 1
ATOM 2816 C CA . VAL A 1 350 ? 7.968 -15.277 -1.180 1.00 94.12 350 VAL A CA 1
ATOM 2817 C C . VAL A 1 350 ? 6.501 -15.704 -1.049 1.00 94.12 350 VAL A C 1
ATOM 2819 O O . VAL A 1 350 ? 5.628 -14.884 -0.747 1.00 94.12 350 VAL A O 1
ATOM 2822 N N . THR A 1 351 ? 6.229 -17.004 -1.149 1.00 93.12 351 THR A N 1
ATOM 2823 C CA . THR A 1 351 ? 4.902 -17.578 -0.884 1.00 93.12 351 THR A CA 1
ATOM 2824 C C . THR A 1 351 ? 4.472 -17.368 0.571 1.00 93.12 351 THR A C 1
ATOM 2826 O O . THR A 1 351 ? 3.347 -16.939 0.833 1.00 93.12 351 THR A O 1
ATOM 2829 N N . PHE A 1 352 ? 5.376 -17.567 1.536 1.00 95.25 352 PHE A N 1
ATOM 2830 C CA . PHE A 1 352 ? 5.104 -17.278 2.946 1.00 95.25 352 PHE A CA 1
ATOM 2831 C C . PHE A 1 352 ? 4.752 -15.803 3.173 1.00 95.25 352 PHE A C 1
ATOM 2833 O O . PHE A 1 352 ? 3.734 -15.513 3.802 1.00 95.25 352 PHE A O 1
ATOM 2840 N N . LEU A 1 353 ? 5.531 -14.868 2.618 1.00 96.12 353 LEU A N 1
ATOM 2841 C CA . LEU A 1 353 ? 5.238 -13.431 2.710 1.00 96.12 353 LEU A CA 1
ATOM 2842 C C . LEU A 1 353 ? 3.888 -13.067 2.070 1.00 96.12 353 LEU A C 1
ATOM 2844 O O . LEU A 1 353 ? 3.203 -12.153 2.532 1.00 96.12 353 LEU A O 1
ATOM 2848 N N . SER A 1 354 ? 3.473 -13.816 1.050 1.00 95.94 354 SER A N 1
ATOM 2849 C CA . SER A 1 354 ? 2.182 -13.647 0.379 1.00 95.94 354 SER A CA 1
ATOM 2850 C C . SER A 1 354 ? 0.995 -14.092 1.234 1.00 95.94 354 SER A C 1
ATOM 2852 O O . SER A 1 354 ? -0.107 -13.574 1.063 1.00 95.94 354 SER A O 1
ATOM 2854 N N . ILE A 1 355 ? 1.199 -15.027 2.163 1.00 96.50 355 ILE A N 1
ATOM 2855 C CA . ILE A 1 355 ? 0.157 -15.557 3.056 1.00 96.50 355 ILE A CA 1
ATOM 2856 C C . ILE A 1 355 ? 0.180 -14.852 4.418 1.00 96.50 355 ILE A C 1
ATOM 2858 O O . ILE A 1 355 ? -0.868 -14.665 5.036 1.00 96.50 355 ILE A O 1
ATOM 2862 N N . PHE A 1 356 ? 1.357 -14.444 4.899 1.00 97.50 356 PHE A N 1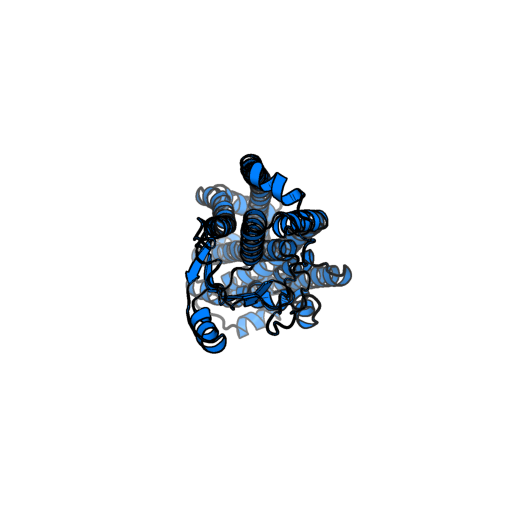
ATOM 2863 C CA . PHE A 1 356 ? 1.502 -13.812 6.204 1.00 97.50 356 PHE A CA 1
ATOM 2864 C C . PHE A 1 356 ? 0.724 -12.478 6.248 1.00 97.50 356 PHE A C 1
ATOM 2866 O O . PHE A 1 356 ? 1.010 -11.578 5.462 1.00 97.50 356 PHE A O 1
ATOM 2873 N N . PRO A 1 357 ? -0.250 -12.300 7.161 1.00 96.94 357 PRO A N 1
ATOM 2874 C CA . PRO A 1 357 ? -1.244 -11.221 7.088 1.00 96.94 357 PRO A CA 1
ATOM 2875 C C . PRO A 1 357 ? -0.667 -9.809 6.984 1.00 96.94 357 PRO A C 1
ATOM 2877 O O . PRO A 1 357 ? -1.219 -8.967 6.286 1.00 96.94 357 PRO A O 1
ATOM 2880 N N . PHE A 1 358 ? 0.449 -9.545 7.663 1.00 96.81 358 PHE A N 1
ATOM 2881 C CA . PHE A 1 358 ? 1.057 -8.216 7.704 1.00 96.81 358 PHE A CA 1
ATOM 2882 C C . PHE A 1 358 ? 1.840 -7.866 6.432 1.00 96.81 358 PHE A C 1
ATOM 2884 O O . PHE A 1 358 ? 1.971 -6.698 6.094 1.00 96.81 358 PHE A O 1
ATOM 2891 N N . THR A 1 359 ? 2.324 -8.863 5.695 1.00 97.38 359 THR A N 1
ATOM 2892 C CA . THR A 1 359 ? 3.078 -8.676 4.442 1.00 97.38 359 THR A CA 1
ATOM 2893 C C . THR A 1 359 ? 2.234 -9.002 3.209 1.00 97.38 359 THR A C 1
ATOM 2895 O O . THR A 1 359 ? 2.553 -8.566 2.104 1.00 97.38 359 THR A O 1
ATOM 2898 N N . SER A 1 360 ? 1.145 -9.757 3.374 1.00 97.06 360 SER A N 1
ATOM 2899 C CA . SER A 1 360 ? 0.291 -10.228 2.281 1.00 97.06 360 SER A CA 1
ATOM 2900 C C . SER A 1 360 ? -0.275 -9.118 1.389 1.00 97.06 360 SER A C 1
ATOM 2902 O O . SER A 1 360 ? -0.231 -9.308 0.172 1.00 97.06 360 SER A O 1
ATOM 2904 N N . PRO A 1 361 ? -0.728 -7.945 1.902 1.00 96.81 361 PRO A N 1
ATOM 2905 C CA . PRO A 1 361 ? -1.345 -6.932 1.051 1.00 96.81 361 PRO A CA 1
ATOM 2906 C C . PRO A 1 361 ? -0.376 -6.360 0.017 1.00 96.81 361 PRO A C 1
ATOM 2908 O O . PRO A 1 361 ? -0.799 -5.955 -1.059 1.00 96.81 361 PRO A O 1
ATOM 2911 N N . THR A 1 362 ? 0.919 -6.328 0.332 1.00 96.56 362 THR A N 1
ATOM 2912 C CA . THR A 1 362 ? 1.965 -5.798 -0.547 1.00 96.56 362 THR A CA 1
ATOM 2913 C C . THR A 1 362 ? 2.627 -6.899 -1.362 1.00 96.56 362 THR A C 1
ATOM 2915 O O . THR A 1 362 ? 2.775 -6.744 -2.570 1.00 96.56 362 THR A O 1
ATOM 2918 N N . THR A 1 363 ? 2.944 -8.043 -0.752 1.00 95.56 363 THR A N 1
ATOM 2919 C CA . THR A 1 363 ? 3.593 -9.165 -1.455 1.00 95.56 363 THR A CA 1
ATOM 2920 C C . THR A 1 363 ? 2.717 -9.725 -2.574 1.00 95.56 363 THR A C 1
ATOM 2922 O O . THR A 1 363 ? 3.209 -9.959 -3.674 1.00 95.56 363 THR A O 1
ATOM 2925 N N . MET A 1 364 ? 1.410 -9.899 -2.338 1.00 95.31 364 MET A N 1
ATOM 2926 C CA . MET A 1 364 ? 0.519 -10.427 -3.375 1.00 95.31 364 MET A CA 1
ATOM 2927 C C . MET A 1 364 ? 0.408 -9.480 -4.567 1.00 95.31 364 MET A C 1
ATOM 2929 O O . MET A 1 364 ? 0.396 -9.948 -5.698 1.00 95.31 364 MET A O 1
ATOM 2933 N N . LEU A 1 365 ? 0.405 -8.162 -4.346 1.00 94.31 365 LEU A N 1
ATOM 2934 C CA . LEU A 1 365 ? 0.389 -7.186 -5.440 1.00 94.31 365 LEU A CA 1
ATOM 2935 C C . LEU A 1 365 ? 1.684 -7.180 -6.258 1.00 94.31 365 LEU A C 1
ATOM 2937 O O . LEU A 1 365 ? 1.624 -6.924 -7.456 1.00 94.31 365 LEU A O 1
ATOM 2941 N N . LEU A 1 366 ? 2.824 -7.505 -5.642 1.00 92.19 366 LEU A N 1
ATOM 2942 C CA . LEU A 1 366 ? 4.095 -7.677 -6.351 1.00 92.19 366 LEU A CA 1
ATOM 2943 C C . LEU A 1 366 ? 4.113 -8.943 -7.219 1.00 92.19 366 LEU A C 1
ATOM 2945 O O . LEU A 1 366 ? 4.684 -8.914 -8.302 1.00 92.19 366 LEU A O 1
ATOM 2949 N N . ARG A 1 367 ? 3.479 -10.036 -6.773 1.00 91.62 367 ARG A N 1
ATOM 2950 C CA . ARG A 1 367 ? 3.470 -11.323 -7.498 1.00 91.62 367 ARG A CA 1
ATOM 2951 C C . ARG A 1 367 ? 2.378 -11.436 -8.556 1.00 91.62 367 ARG A C 1
ATOM 2953 O O . ARG A 1 367 ? 2.571 -12.103 -9.563 1.00 91.62 367 ARG A O 1
ATOM 2960 N N . LEU A 1 368 ? 1.225 -10.803 -8.343 1.00 90.62 368 LEU A N 1
ATOM 2961 C CA . LEU A 1 368 ? 0.045 -10.941 -9.205 1.00 90.62 368 LEU A CA 1
ATOM 2962 C C . LEU A 1 368 ? 0.309 -10.693 -10.704 1.00 90.62 368 LEU A C 1
ATOM 2964 O O . LEU A 1 368 ? -0.241 -11.442 -11.511 1.00 90.62 368 LEU A O 1
ATOM 2968 N N . PRO A 1 369 ? 1.144 -9.708 -11.097 1.00 86.88 369 PRO A N 1
ATOM 2969 C CA . PRO A 1 369 ? 1.530 -9.497 -12.492 1.00 86.88 369 PRO A CA 1
ATOM 2970 C C . PRO A 1 369 ? 2.255 -10.675 -13.155 1.00 86.88 369 PRO A C 1
ATOM 2972 O O . PRO A 1 369 ? 2.149 -10.831 -14.366 1.00 86.88 369 PRO A O 1
ATOM 2975 N N . PHE A 1 370 ? 2.961 -11.495 -12.373 1.00 84.19 370 PHE A N 1
ATOM 2976 C CA . PHE A 1 370 ? 3.695 -12.678 -12.838 1.00 84.19 370 PHE A CA 1
ATOM 2977 C C . PHE A 1 370 ? 2.822 -13.942 -12.876 1.00 84.19 370 PHE A C 1
ATOM 2979 O O . PHE A 1 370 ? 3.234 -14.969 -13.401 1.00 84.19 370 PHE A O 1
ATOM 2986 N N . GLY A 1 371 ? 1.591 -13.854 -12.366 1.00 85.81 371 GLY A N 1
ATOM 2987 C CA . GLY A 1 371 ? 0.681 -14.983 -12.231 1.00 85.81 371 GLY A CA 1
ATOM 2988 C C . GLY A 1 371 ? 0.852 -15.679 -10.884 1.00 85.81 371 GLY A C 1
ATOM 2989 O O . GLY A 1 371 ? 1.939 -16.079 -10.492 1.00 85.81 371 GLY A O 1
ATOM 2990 N N . VAL A 1 372 ? -0.254 -15.826 -10.155 1.00 89.25 372 VAL A N 1
ATOM 2991 C CA . VAL A 1 372 ? -0.289 -16.523 -8.864 1.00 89.25 372 VAL A CA 1
ATOM 2992 C C . VAL A 1 372 ? -1.373 -17.593 -8.926 1.00 89.25 372 VAL A C 1
ATOM 2994 O O . VAL A 1 372 ? -2.482 -17.301 -9.395 1.00 89.25 372 VAL A O 1
ATOM 2997 N N . PRO A 1 373 ? -1.113 -18.820 -8.442 1.00 91.88 373 PRO A N 1
ATOM 2998 C CA . PRO A 1 373 ? -2.140 -19.844 -8.377 1.00 91.88 373 PRO A CA 1
ATOM 2999 C C . PRO A 1 373 ? -3.349 -19.384 -7.553 1.00 91.88 373 PRO A C 1
ATOM 3001 O O . PRO A 1 373 ? -3.218 -18.829 -6.460 1.00 91.88 373 PRO A O 1
ATOM 3004 N N . TRP A 1 374 ? -4.558 -19.662 -8.048 1.00 90.88 374 TRP A N 1
ATOM 3005 C CA . TRP A 1 374 ? -5.799 -19.186 -7.423 1.00 90.88 374 TRP A CA 1
ATOM 3006 C C . TRP A 1 374 ? -5.974 -19.664 -5.971 1.00 90.88 374 TRP A C 1
ATOM 3008 O O . TRP A 1 374 ? -6.610 -18.978 -5.170 1.00 90.88 374 TRP A O 1
ATOM 3018 N N . PHE A 1 375 ? -5.401 -20.817 -5.610 1.00 93.56 375 PHE A N 1
ATOM 3019 C CA . PHE A 1 375 ? -5.468 -21.355 -4.252 1.00 93.56 375 PHE A CA 1
ATOM 3020 C C . PHE A 1 375 ? -4.580 -20.580 -3.267 1.00 93.56 375 PHE A C 1
ATOM 3022 O O . PHE A 1 375 ? -5.004 -20.366 -2.133 1.00 93.56 375 PHE A O 1
ATOM 3029 N N . GLU A 1 376 ? -3.393 -20.113 -3.681 1.00 94.38 376 GLU A N 1
ATOM 3030 C CA . GLU A 1 376 ? -2.538 -19.258 -2.842 1.00 94.38 376 GLU A CA 1
ATOM 3031 C C . GLU A 1 376 ? -3.212 -17.913 -2.599 1.00 94.38 376 GLU A C 1
ATOM 3033 O O . GLU A 1 376 ? -3.241 -17.421 -1.469 1.00 94.38 376 GLU A O 1
ATOM 3038 N N . LEU A 1 377 ? -3.815 -17.355 -3.654 1.00 95.19 377 LEU A N 1
ATOM 3039 C CA . LEU A 1 377 ? -4.601 -16.132 -3.578 1.00 95.19 377 LEU A CA 1
ATOM 3040 C C . LEU A 1 377 ? -5.757 -16.291 -2.580 1.00 95.19 377 LEU A C 1
ATOM 3042 O O . LEU A 1 377 ? -5.872 -15.513 -1.636 1.00 95.19 377 LEU A O 1
ATOM 3046 N N . ALA A 1 378 ? -6.572 -17.339 -2.729 1.00 95.75 378 ALA A N 1
ATOM 3047 C CA . ALA A 1 378 ? -7.690 -17.608 -1.829 1.00 95.75 378 ALA A CA 1
ATOM 3048 C C . ALA A 1 378 ? -7.232 -17.845 -0.379 1.00 95.75 378 ALA A C 1
ATOM 3050 O O . ALA A 1 378 ? -7.825 -17.296 0.551 1.00 95.75 378 ALA A O 1
ATOM 3051 N N . MET A 1 379 ? -6.159 -18.616 -0.171 1.00 96.56 379 MET A N 1
ATOM 3052 C CA . MET A 1 379 ? -5.600 -18.871 1.159 1.00 96.56 379 MET A CA 1
ATOM 3053 C C . MET A 1 379 ? -5.128 -17.574 1.822 1.00 96.56 379 MET A C 1
ATOM 3055 O O . MET A 1 379 ? -5.479 -17.317 2.972 1.00 96.56 379 MET A O 1
ATOM 3059 N N . SER A 1 380 ? -4.393 -16.733 1.095 1.00 97.62 380 SER A N 1
ATOM 3060 C CA . SER A 1 380 ? -3.946 -15.424 1.576 1.00 97.62 380 SER A CA 1
ATOM 3061 C C . SER A 1 380 ? -5.125 -14.525 1.959 1.00 97.62 380 SER A C 1
ATOM 3063 O O . SER A 1 380 ? -5.143 -13.966 3.056 1.00 97.62 380 SER A O 1
ATOM 3065 N N . MET A 1 381 ? -6.162 -14.455 1.117 1.00 97.62 381 MET A N 1
ATOM 3066 C CA . MET A 1 381 ? -7.370 -13.675 1.403 1.00 97.62 381 MET A CA 1
ATOM 3067 C C . MET A 1 381 ? -8.090 -14.147 2.676 1.00 97.62 381 MET A C 1
ATOM 3069 O O . MET A 1 381 ? -8.491 -13.326 3.505 1.00 97.62 381 MET A O 1
ATOM 3073 N N . VAL A 1 382 ? -8.229 -15.464 2.860 1.00 98.06 382 VAL A N 1
ATOM 3074 C CA . VAL A 1 382 ? -8.869 -16.061 4.044 1.00 98.06 382 VAL A CA 1
ATOM 3075 C C . VAL A 1 382 ? -8.045 -15.811 5.305 1.00 98.06 382 VAL A C 1
ATOM 3077 O O . VAL A 1 382 ? -8.599 -15.393 6.323 1.00 98.06 382 VAL A O 1
ATOM 3080 N N . VAL A 1 383 ? -6.730 -16.034 5.246 1.00 98.38 383 VAL A N 1
ATOM 3081 C CA . VAL A 1 383 ? -5.818 -15.832 6.380 1.00 98.38 383 VAL A CA 1
ATOM 3082 C C . VAL A 1 383 ? -5.796 -14.363 6.797 1.00 98.38 383 VAL A C 1
ATOM 3084 O O . VAL A 1 383 ? -5.944 -14.066 7.983 1.00 98.38 383 VAL A O 1
ATOM 3087 N N . LEU A 1 384 ? -5.720 -13.437 5.838 1.00 98.38 384 LEU A N 1
ATOM 3088 C CA . LEU A 1 384 ? -5.774 -12.002 6.104 1.00 98.38 384 LEU A CA 1
ATOM 3089 C C . LEU A 1 384 ? -7.091 -11.595 6.780 1.00 98.38 384 LEU A C 1
ATOM 3091 O O . LEU A 1 384 ? -7.077 -10.880 7.786 1.00 98.38 384 LEU A O 1
ATOM 3095 N N . PHE A 1 385 ? -8.229 -12.080 6.274 1.00 97.88 385 PHE A N 1
ATOM 3096 C CA . PHE A 1 385 ? -9.535 -11.793 6.868 1.00 97.88 385 PHE A CA 1
ATOM 3097 C C . PHE A 1 385 ? -9.669 -12.374 8.282 1.00 97.88 385 PHE A C 1
ATOM 3099 O O . PHE A 1 385 ? -10.116 -11.681 9.199 1.00 97.88 385 PHE A O 1
ATOM 3106 N N . ALA A 1 386 ? -9.226 -13.615 8.497 1.00 97.94 386 ALA A N 1
ATOM 3107 C CA . ALA A 1 386 ? -9.220 -14.244 9.815 1.00 97.94 386 ALA A CA 1
ATOM 3108 C C . ALA A 1 386 ? -8.341 -13.469 10.812 1.00 97.94 386 ALA A C 1
ATOM 3110 O O . ALA A 1 386 ? -8.740 -13.245 11.958 1.00 97.94 386 ALA A O 1
ATOM 3111 N N . SER A 1 387 ? -7.170 -12.999 10.374 1.00 97.38 387 SER A N 1
ATOM 3112 C CA . SER A 1 387 ? -6.292 -12.158 11.189 1.00 97.38 387 SER A CA 1
ATOM 3113 C C . SER A 1 387 ? -6.902 -10.800 11.508 1.00 97.38 387 SER A C 1
ATOM 3115 O O . SER A 1 387 ? -6.772 -10.344 12.643 1.00 97.38 387 SER A O 1
ATOM 3117 N N . PHE A 1 388 ? -7.626 -10.180 10.573 1.00 95.38 388 PHE A N 1
ATOM 3118 C CA . PHE A 1 388 ? -8.409 -8.979 10.866 1.00 95.38 388 PHE A CA 1
ATOM 3119 C C . PHE A 1 388 ? -9.434 -9.241 11.978 1.00 95.38 388 PHE A C 1
ATOM 3121 O O . PHE A 1 388 ? -9.473 -8.490 12.951 1.00 95.38 388 PHE A O 1
ATOM 3128 N N . VAL A 1 389 ? -10.231 -10.311 11.880 1.00 94.44 389 VAL A N 1
ATOM 3129 C CA . VAL A 1 389 ? -11.242 -10.645 12.900 1.00 94.44 389 VAL A CA 1
ATOM 3130 C C . VAL A 1 389 ? -10.587 -10.843 14.270 1.00 94.44 389 VAL A C 1
ATOM 3132 O O . VAL A 1 389 ? -11.071 -10.314 15.274 1.00 94.44 389 VAL A O 1
ATOM 3135 N N . MET A 1 390 ? -9.452 -11.545 14.309 1.00 92.88 390 MET A N 1
ATOM 3136 C CA . MET A 1 390 ? -8.677 -11.753 15.531 1.00 92.88 390 MET A CA 1
ATOM 3137 C C . MET A 1 390 ? -8.155 -10.430 16.115 1.00 92.88 390 MET A C 1
ATOM 3139 O O . MET A 1 390 ? -8.318 -10.179 17.310 1.00 92.88 390 MET A O 1
ATOM 3143 N N . ALA A 1 391 ? -7.583 -9.558 15.281 1.00 91.75 391 ALA A N 1
ATOM 3144 C CA . ALA A 1 391 ? -7.072 -8.255 15.697 1.00 91.75 391 ALA A CA 1
ATOM 3145 C C . ALA A 1 391 ? -8.190 -7.314 16.173 1.00 91.75 391 ALA A C 1
ATOM 3147 O O . ALA A 1 391 ? -8.029 -6.636 17.185 1.00 91.75 391 ALA A O 1
ATOM 3148 N N . ALA A 1 392 ? -9.345 -7.301 15.505 1.00 88.75 392 ALA A N 1
ATOM 3149 C CA . ALA A 1 392 ? -10.505 -6.504 15.901 1.00 88.75 392 ALA A CA 1
ATOM 3150 C C . ALA A 1 392 ? -11.091 -6.969 17.246 1.00 88.75 392 ALA A C 1
ATOM 3152 O O . ALA A 1 392 ? -11.451 -6.146 18.098 1.00 88.75 392 ALA A O 1
ATOM 3153 N N . TYR A 1 393 ? -11.152 -8.287 17.466 1.00 87.25 393 TYR A N 1
ATOM 3154 C CA . TYR A 1 393 ? -11.578 -8.864 18.738 1.00 87.25 393 TYR A CA 1
ATOM 3155 C C . TYR A 1 393 ? -10.618 -8.491 19.877 1.00 87.25 393 TYR A C 1
ATOM 3157 O O . TYR A 1 393 ? -11.054 -7.961 20.904 1.00 87.25 393 TYR A O 1
ATOM 3165 N N . ALA A 1 394 ? -9.313 -8.694 19.674 1.00 86.44 394 ALA A N 1
ATOM 3166 C CA . ALA A 1 394 ? -8.277 -8.332 20.640 1.00 86.44 394 ALA A CA 1
ATOM 3167 C C . ALA A 1 394 ? -8.270 -6.820 20.933 1.00 86.44 394 ALA A C 1
ATOM 3169 O O . ALA A 1 394 ? -8.283 -6.405 22.094 1.00 86.44 394 ALA A O 1
ATOM 3170 N N . GLY A 1 395 ? -8.350 -5.989 19.892 1.00 84.75 395 GLY A N 1
ATOM 3171 C CA . GLY A 1 395 ? -8.374 -4.534 20.009 1.00 84.75 395 GLY A CA 1
ATOM 3172 C C . GLY A 1 395 ? -9.577 -4.015 20.792 1.00 84.75 395 GLY A C 1
ATOM 3173 O O . GLY A 1 395 ? -9.438 -3.106 21.606 1.00 84.75 395 GLY A O 1
ATOM 3174 N N . THR A 1 396 ? -10.749 -4.646 20.654 1.00 82.00 396 THR A N 1
ATOM 3175 C CA . THR A 1 396 ? -11.942 -4.280 21.440 1.00 82.00 396 THR A CA 1
ATOM 3176 C C . THR A 1 396 ? -11.735 -4.512 22.943 1.00 82.00 396 THR A C 1
ATOM 3178 O O . THR A 1 396 ? -12.181 -3.701 23.760 1.00 82.00 396 THR A O 1
ATOM 3181 N N . LYS A 1 397 ? -11.058 -5.602 23.330 1.00 81.62 397 LYS A N 1
ATOM 3182 C CA . LYS A 1 397 ? -10.739 -5.902 24.738 1.00 81.62 397 LYS A CA 1
ATOM 3183 C C . LYS A 1 397 ? -9.757 -4.893 25.324 1.00 81.62 397 LYS A C 1
ATOM 3185 O O . LYS A 1 397 ? -9.991 -4.367 26.417 1.00 81.62 397 LYS A O 1
ATOM 3190 N N . VAL A 1 398 ? -8.711 -4.566 24.565 1.00 84.50 398 VAL A N 1
ATOM 3191 C CA . VAL A 1 398 ? -7.746 -3.530 24.948 1.00 84.50 398 VAL A CA 1
ATOM 3192 C C . VAL A 1 398 ? -8.441 -2.177 25.068 1.00 84.50 398 VAL A C 1
ATOM 3194 O O . VAL A 1 398 ? -8.270 -1.508 26.081 1.00 84.50 398 VAL A O 1
ATOM 3197 N N . TYR A 1 399 ? -9.294 -1.807 24.107 1.00 82.00 399 TYR A N 1
ATOM 3198 C CA . TYR A 1 399 ? -10.009 -0.531 24.113 1.00 82.00 399 TYR A CA 1
ATOM 3199 C C . TYR A 1 399 ? -10.831 -0.343 25.391 1.00 82.00 399 TYR A C 1
ATOM 3201 O O . TYR A 1 399 ? -10.727 0.696 26.035 1.00 82.00 399 TYR A O 1
ATOM 3209 N N . ARG A 1 400 ? -11.607 -1.355 25.808 1.00 79.31 400 ARG A N 1
ATOM 3210 C CA . ARG A 1 400 ? -12.431 -1.283 27.032 1.00 79.31 400 ARG A CA 1
ATOM 3211 C C . ARG A 1 400 ? -11.614 -1.007 28.296 1.00 79.31 400 ARG A C 1
ATOM 3213 O O . ARG A 1 400 ? -12.119 -0.352 29.200 1.00 79.31 400 ARG A O 1
ATOM 3220 N N . THR A 1 401 ? -10.384 -1.509 28.354 1.00 78.44 401 THR A N 1
ATOM 3221 C CA . THR A 1 401 ? -9.522 -1.411 29.540 1.00 78.44 401 THR A CA 1
ATOM 3222 C C . THR A 1 401 ? -8.663 -0.147 29.502 1.00 78.44 401 THR A C 1
ATOM 3224 O O . THR A 1 401 ? -8.607 0.602 30.473 1.00 78.44 401 THR A O 1
ATOM 3227 N N . ALA A 1 402 ? -8.022 0.122 28.365 1.00 78.94 402 ALA A N 1
ATOM 3228 C CA . ALA A 1 402 ? -7.026 1.175 28.217 1.00 78.94 402 ALA A CA 1
ATOM 3229 C C . ALA A 1 402 ? -7.629 2.581 28.040 1.00 78.94 402 ALA A C 1
ATOM 3231 O O . ALA A 1 402 ? -6.950 3.572 28.320 1.00 78.94 402 ALA A O 1
ATOM 3232 N N . ILE A 1 403 ? -8.894 2.697 27.609 1.00 77.12 403 ILE A N 1
ATOM 3233 C CA . ILE A 1 403 ? -9.536 4.009 27.411 1.00 77.12 403 ILE A CA 1
ATOM 3234 C C . ILE A 1 403 ? -9.781 4.748 28.731 1.00 77.12 403 ILE A C 1
ATOM 3236 O O . ILE A 1 403 ? -9.752 5.973 28.749 1.00 77.12 403 ILE A O 1
ATOM 3240 N N . LEU A 1 404 ? -9.958 4.008 29.832 1.00 73.25 404 LEU A N 1
ATOM 3241 C CA . LEU A 1 404 ? -10.179 4.547 31.180 1.00 73.25 404 LEU A CA 1
ATOM 3242 C C . LEU A 1 404 ? -8.875 4.722 31.976 1.00 73.25 404 LEU A C 1
ATOM 3244 O O . LEU A 1 404 ? -8.891 5.242 33.091 1.00 73.25 404 LEU A O 1
ATOM 3248 N N . MET A 1 405 ? -7.742 4.271 31.431 1.00 71.62 405 MET A N 1
ATOM 3249 C CA . MET A 1 405 ? -6.441 4.402 32.078 1.00 71.62 405 MET A CA 1
ATOM 3250 C C . MET A 1 405 ? -5.794 5.739 31.715 1.00 71.62 405 MET A C 1
ATOM 3252 O O . MET A 1 405 ? -5.454 5.991 30.553 1.00 71.62 405 MET A O 1
ATOM 3256 N N . TYR A 1 406 ? -5.585 6.563 32.742 1.00 65.31 406 TYR A N 1
ATOM 3257 C CA . TYR A 1 406 ? -4.884 7.841 32.668 1.00 65.31 406 TYR A CA 1
ATOM 3258 C C . TYR A 1 406 ? -3.543 7.771 33.403 1.00 65.31 406 TYR A C 1
ATOM 3260 O O . TYR A 1 406 ? -3.442 7.218 34.496 1.00 65.31 406 TYR A O 1
ATOM 3268 N N . GLY A 1 407 ? -2.500 8.347 32.804 1.00 60.31 407 GLY A N 1
ATOM 3269 C CA . GLY A 1 407 ? -1.217 8.612 33.466 1.00 60.31 407 GLY A CA 1
ATOM 3270 C C . GLY A 1 407 ? -0.242 7.434 33.602 1.00 60.31 407 GLY A C 1
ATOM 3271 O O . GLY A 1 407 ? 0.958 7.681 33.693 1.00 60.31 407 GLY A O 1
ATOM 3272 N N . LYS A 1 408 ? -0.688 6.169 33.561 1.00 61.09 408 LYS A N 1
ATOM 3273 C CA . LYS A 1 408 ? 0.214 5.001 33.538 1.00 61.09 408 LYS A CA 1
ATOM 3274 C C . LYS A 1 408 ? 0.450 4.548 32.095 1.00 61.09 408 LYS A C 1
ATOM 3276 O O . LYS A 1 408 ? -0.515 4.236 31.407 1.00 61.09 408 LYS A O 1
ATOM 3281 N N . LYS A 1 409 ? 1.713 4.492 31.653 1.00 66.19 409 LYS A N 1
ATOM 3282 C CA . LYS A 1 409 ? 2.102 3.894 30.364 1.00 66.19 409 LYS A CA 1
ATOM 3283 C C . LYS A 1 409 ? 2.084 2.366 30.515 1.00 66.19 409 LYS A C 1
ATOM 3285 O O . LYS A 1 409 ? 2.938 1.853 31.241 1.00 66.19 409 LYS A O 1
ATOM 3290 N N . PRO A 1 410 ? 1.121 1.637 29.927 1.00 66.31 410 PRO A N 1
ATOM 3291 C CA . PRO A 1 410 ? 1.148 0.185 29.986 1.00 66.31 410 PRO A CA 1
ATOM 3292 C C . PRO A 1 410 ? 2.334 -0.341 29.180 1.00 66.31 410 PRO A C 1
ATOM 3294 O O . PRO A 1 410 ? 2.592 0.114 28.066 1.00 66.31 410 PRO A O 1
ATOM 3297 N N . ASP A 1 411 ? 3.062 -1.296 29.751 1.00 72.19 411 ASP A N 1
ATOM 3298 C CA . ASP A 1 411 ? 4.132 -1.990 29.035 1.00 72.19 411 ASP A CA 1
ATOM 3299 C C . ASP A 1 411 ? 3.536 -2.865 27.914 1.00 72.19 411 ASP A C 1
ATOM 3301 O O . ASP A 1 411 ? 2.392 -3.323 28.007 1.00 72.19 411 ASP A O 1
ATOM 3305 N N . PHE A 1 412 ? 4.312 -3.167 26.869 1.00 70.69 412 PHE A N 1
ATOM 3306 C CA . PHE A 1 412 ? 3.875 -4.014 25.750 1.00 70.69 412 PHE A CA 1
ATOM 3307 C C . PHE A 1 412 ? 3.355 -5.378 26.240 1.00 70.69 412 PHE A C 1
ATOM 3309 O O . PHE A 1 412 ? 2.371 -5.914 25.725 1.00 70.69 412 PHE A O 1
ATOM 3316 N N . LYS A 1 413 ? 3.951 -5.905 27.320 1.00 73.81 413 LYS A N 1
ATOM 3317 C CA . LYS A 1 413 ? 3.503 -7.131 28.000 1.00 73.81 413 LYS A CA 1
ATOM 3318 C C . LYS A 1 413 ? 2.132 -6.989 28.667 1.00 73.81 413 LYS A C 1
ATOM 3320 O O . LYS A 1 413 ? 1.379 -7.961 28.704 1.00 73.81 413 LYS A O 1
ATOM 3325 N N . GLU A 1 414 ? 1.796 -5.818 29.209 1.00 74.81 414 GLU A N 1
ATOM 3326 C CA . GLU A 1 414 ? 0.473 -5.559 29.794 1.00 74.81 414 GLU A CA 1
ATOM 3327 C C . GLU A 1 414 ? -0.596 -5.462 28.696 1.00 74.81 414 GLU A C 1
ATOM 3329 O O . GLU A 1 414 ? -1.637 -6.107 28.818 1.00 74.81 414 GLU A O 1
ATOM 3334 N N . ILE A 1 415 ? -0.300 -4.769 27.588 1.00 75.69 415 ILE A N 1
ATOM 3335 C CA . ILE A 1 415 ? -1.199 -4.670 26.423 1.00 75.69 415 ILE A CA 1
ATOM 3336 C C . ILE A 1 415 ? -1.495 -6.062 25.857 1.00 75.69 415 ILE A C 1
ATOM 3338 O O . ILE A 1 415 ? -2.655 -6.430 25.669 1.00 75.69 415 ILE A O 1
ATOM 3342 N N . MET A 1 416 ? -0.456 -6.878 25.657 1.00 75.88 416 MET A N 1
ATOM 3343 C CA . MET A 1 416 ? -0.607 -8.242 25.153 1.00 75.88 416 MET A CA 1
ATOM 3344 C C . MET A 1 416 ? -1.426 -9.122 26.110 1.00 75.88 416 MET A C 1
ATOM 3346 O O . MET A 1 416 ? -2.256 -9.904 25.656 1.00 75.88 416 MET A O 1
ATOM 3350 N N . ARG A 1 417 ? -1.282 -8.966 27.436 1.00 76.88 417 ARG A N 1
ATOM 3351 C CA . ARG A 1 417 ? -2.126 -9.676 28.418 1.00 76.88 417 ARG A CA 1
ATOM 3352 C C . ARG A 1 417 ? -3.605 -9.299 28.312 1.00 76.88 417 ARG A C 1
ATOM 3354 O O . ARG A 1 417 ? -4.451 -10.164 28.528 1.00 76.88 417 ARG A O 1
ATOM 3361 N N . TRP A 1 418 ? -3.929 -8.047 27.990 1.00 78.44 418 TRP A N 1
ATOM 3362 C CA . TRP A 1 418 ? -5.319 -7.608 27.811 1.00 78.44 418 TRP A CA 1
ATOM 3363 C C . TRP A 1 418 ? -5.967 -8.152 26.541 1.00 78.44 418 TRP A C 1
ATOM 3365 O O . TRP A 1 418 ? -7.179 -8.325 26.517 1.00 78.44 418 TRP A O 1
ATOM 3375 N N . CYS A 1 419 ? -5.185 -8.474 25.510 1.00 72.75 419 CYS A N 1
ATOM 3376 C CA . CYS A 1 419 ? -5.712 -9.144 24.321 1.00 72.75 419 CYS A CA 1
ATOM 3377 C C . CYS A 1 419 ? -6.269 -10.547 24.639 1.00 72.75 419 CYS A C 1
ATOM 3379 O O . CYS A 1 419 ? -7.244 -10.971 24.017 1.00 72.75 419 CYS A O 1
ATOM 3381 N N . PHE A 1 420 ? -5.671 -11.261 25.604 1.00 71.00 420 PHE A N 1
ATOM 3382 C CA . PHE A 1 420 ? -5.988 -12.666 25.905 1.00 71.00 420 PHE A CA 1
ATOM 3383 C C . PHE A 1 420 ? -6.883 -12.892 27.136 1.00 71.00 420 PHE A C 1
ATOM 3385 O O . PHE A 1 420 ? -7.430 -13.984 27.273 1.00 71.00 420 PHE A O 1
ATOM 3392 N N . LYS A 1 421 ? -7.070 -11.892 28.007 1.00 63.25 421 LYS A N 1
ATOM 3393 C CA . LYS A 1 421 ? -8.114 -11.905 29.053 1.00 63.25 421 LYS A CA 1
ATOM 3394 C C . LYS A 1 421 ? -9.449 -11.505 28.457 1.00 63.25 421 LYS A C 1
ATOM 3396 O O . LYS A 1 421 ? -10.445 -12.235 28.613 1.00 63.25 421 LYS A O 1
#

Secondary structure (DSSP, 8-state):
--HHHHHHHHHHHHHHTSHHHHHHHHHHHHHHHHHHHHHHHHHHH--PPEEEEEEESSSSSTTT----SSEEEEE--S-HHHHHHHHTTSSEEEEEEEETTEEEEEEEE-TT--HHHHHHHHHHHHHHHHHHHHHH-SSSPPPP-------------------HHHHHHHHHHHHHHHHHHHHHHHHHHHHHHHHHHTTHHHHHHHHS-HHHHHHHHHHHHHHHHHHHHHHHHHHHHHHHHHHHHHHHHHHHHTHHHHHHHTT-TT-HHHHHHHHHHHHHHHS-HHHHHHHHHHHHHHHHHHHHHHHHHHHHHH-SHHHHHHHHHHHHHHHHHHHHTHHHHHHTTTSHHHHHHHHSTTTHHHHHHHHGGG---HHHHHHHHHHHHHHHHHHHHHHHHHHHHHTT--S----HHHHHHHHH-

Nearest PDB structures (foldseek):
  6mrt-assembly1_A  TM=1.856E-01  e=9.528E+00  Escherichia coli K-12

Radius of gyration: 30.77 Å; Cα contacts (8 Å, |Δi|>4): 436; chains: 1; bounding box: 80×43×94 Å

Mean predicted aligned error: 14.37 Å

Solvent-accessible surface area (backbone atoms only — not comparable to full-atom values): 22907 Å² total; per-residue (Å²): 129,63,69,31,57,58,44,12,50,50,47,27,49,67,46,69,72,34,71,66,45,60,51,51,59,56,48,51,60,50,53,54,47,47,68,58,49,49,60,53,53,51,63,68,66,62,70,66,53,42,40,31,37,32,37,66,78,70,69,76,53,71,87,66,58,69,62,54,91,61,35,36,60,42,83,55,87,77,55,75,73,61,50,51,68,61,23,72,85,27,41,15,37,40,39,38,40,75,54,102,78,42,59,43,49,39,58,46,78,34,95,75,32,60,78,83,49,56,64,55,51,52,50,52,52,49,53,45,52,51,51,52,47,64,77,73,54,95,82,73,88,79,70,76,76,58,78,55,75,63,71,74,88,64,75,78,70,71,77,66,80,71,54,59,58,34,51,52,54,7,50,53,50,21,53,51,44,44,52,51,39,52,54,53,17,48,50,44,13,50,55,43,20,52,30,55,68,68,52,46,50,63,63,50,53,76,78,42,61,68,66,45,54,53,52,6,45,54,53,7,50,49,53,46,47,52,53,50,49,53,50,44,56,54,49,48,53,57,46,48,57,49,51,52,47,52,56,52,48,56,54,58,73,46,48,79,62,53,64,60,44,73,77,41,98,80,41,65,69,67,49,54,56,51,49,47,54,50,54,58,69,70,48,63,60,67,57,52,53,52,48,49,53,50,35,47,53,46,45,30,53,32,46,27,28,50,31,37,34,44,17,37,50,60,50,46,70,70,64,43,55,61,54,44,52,71,65,44,44,49,37,44,44,46,70,77,39,39,71,60,42,68,80,35,62,84,34,72,68,45,49,46,37,28,37,38,56,62,22,16,55,24,31,40,36,48,40,50,58,79,64,64,60,69,65,61,54,51,50,19,54,51,45,30,47,53,48,22,53,51,40,42,56,26,26,52,47,34,41,72,57,30,67,78,58,73,94,65,79,69,50,75,69,53,53,56,49,39,45,75,108

Sequence (421 aa):
MHPTLVIAQREFLQRVQQKSFWIMLFLGPFLLLLALVVPIGMAMENESTAQVLYIDQTGLLDNYLYSTENVQFVKTTGSIGEARLKSEEYDGLLYIDKNASGWETKFYKTENANLKKTSILETIVKQRIDEYELLFRADTELPKVSFQSSSFDVEEFDKQDLNMVAFVVGLFAAILMVIFINQYANMVMRGVVEEKQNRISEIILTSIKPFHFMMGKIVGIASVAFLQIGVWFSFSGILSLTVYKWFRLERFNNKHIFETIQQMPDSSQSFEINTMLNDFSQMNGLLIIACFLFYFLVGYLLYSAIFATLGVAIGNDTDAQNFTISITLPLSLPVLLLSYINDHHDSAFVTFLSIFPFTSPTTMLLRLPFGVPWFELAMSMVVLFASFVMAAYAGTKVYRTAILMYGKKPDFKEIMRWCFK

Foldseek 3Di:
DQLLQVLLQVLQCVQVVDPVLVVCLPVVLVVVVCVVVVVVVVVVVPLPAAEEEEDDPPVLCPVLPPGDSRHHYDYDDDDPVVVVVVCQVGQWYWYWDADPLGIDIEIAGYPPHDPLCVVVVVVSVVVSVVVSCVVPDDDDDDRDDDPDHPYPDPPPPPPPVLLVLLQVQLLVLLVVLLVLLLVLLLVLLVVLLVCLVVVVCVVVVVPDPPLSNSSSNLSSSVVSSVVSVVSSVVVVVVVVVVVVVVVVVVVVVPVVVVVVLVVDPDNVVVVVVVSNVVLVVPAPVVVLVVLSVLLSSLLSLLSSLVSNLLSLQASDDVVSVVVSCVLSCLSCVCSVCSVVCSVCVPDPVLLCLCQPQNNVSSSCSSNRSVPDPVVSSVNSSVSNNVSSVLSNQLSSQSNVVRSPDPDDRDDPVRSVVSSVD

pLDDT: mean 75.42, std 17.69, range [24.36, 98.38]